Protein AF-A0A0C1NWU9-F1 (afdb_monomer_lite)

Foldseek 3Di:
DPPVVVVVVVCCAQPRWDFDFDDDDDPDDRDTATWYKWWWLQQQLVDADPPDSGRTDIDTDRDLCCDDDLRTGIDGLNCLVDVVCVVDVPVVLVVVVVVCCVVNVDDDPVSSVSNSVVSVVSNCVVPPDPPDDDDDDPDPPPVVVVVVVQVVCVVDPRDDPVNVLQVLLQVLLPPDRSVVVLVVLQCCLQPVALAHADDDSVLLVLLLCLLQVFQSPPDSVSNDSVSSVSCNVCVVLLSLLLSLLSNLCLQQVHHHQLCPDSLLSSLSSSLCSLVVPASCPDDDPQSLQQSLLSLLQSLLCSLQVLCPDCNSVLSVQSSVQCVVCVDPSSHDPSVSNQVSSVVVVTHGLLDPVSLVSLQADFVVSVSNLSSSQSLLASRRRSSPFAWDKAFLQHPVNCPPDHDPVLNVCRRGSLRIHIDGPVLCVPCPNNQNLVSCVPDDPVVCVSSQFDPPSVCSHSVNVVVRSVNSSVSSSVSSNVSSDDPPPDD

Secondary structure (DSSP, 8-state):
--HHHHHHHHHHHHT--EEEEP---STT---EEEEEEEEETTS-TTS--TTT---S-EEEESS--S-SSTT--EEEGGGGGSHHHHH-HHHHHHHHHHHHHHHHS---HHHHHHHHHHHHHHHIIIII-------------HHHHHHHHHHHHTTSS---HHHHHHHHHHHHH-SS-HHHHHHHHHHHHHHSSSS-----HHHHHHHHHHHTT------GGG--HHHHHHHHHTHHHHHHHHHHHHHHHHHTT--TTT-S-GGGGHHHHHHHHH-TT--S---SHHHHHHHHHHHHHHHHHHHTTTTSS-HHHHHHHHHHHHHHT--TT----HHHHHHHHHHTTS--TTSHHHHHHHHT-BTT-HHHHHHHHHTTSS---TTTS-EEEEESS-GGGGSSS--HHHHTTTTBGGGEEEEEHHHHHHHTT--HHHHHHTS-HHHHHHTT--S-GGGGSGGGHHHHHHHHHHHHHHHHHHHHSPTT---

Sequence (487 aa):
MDGQQRLTALLVGLQGTYLGRKTKSGKGARTTAPKKLYLDLLHDGRVPDADDEIYYHFEFYEYTPTVLKKNSYWFEVRRILDEEFESDLADQIDYYKQVIREVRGKLTSQEANIVEHNLTRLYEGIRSDVAISYYTETDPDHERILEIFVRANSGGTILSKSDLLLSTLTLHWGTENAREVINQFVDILNNQLTRKNRLNKDFIMKSCLVLLDLPITYRVSSFTKDTCTRIRSSWIDVQHAIKRTVDAANAFGIDENTLTSFNALIPIAYYLHQQPRLTLRGESAAEVLNAQRVRVWLISVLLNNVMGGTSDSMLTKLRGVLQIYRRPNGDFPIAELNKAIAEAGRIAASSDNAVEKVLNIKYGDKDACFLALSLLYDDRNWGTINYSIDHLFPQESFRKNVPDQVKEFRDDFANLALVISDENSGKKNQPLNEWLTTRSPEYLKRHFIPTDQSLWHIERFEKFVIERRKLLRARLQCVFLPDGEST

Structure (mmCIF, N/CA/C/O backbone):
data_AF-A0A0C1NWU9-F1
#
_entry.id   AF-A0A0C1NWU9-F1
#
loop_
_atom_site.group_PDB
_atom_site.id
_atom_site.type_symbol
_atom_site.label_atom_id
_atom_site.label_alt_id
_atom_site.label_comp_id
_atom_site.label_asym_id
_atom_site.label_entity_id
_atom_site.label_seq_id
_atom_site.pdbx_PDB_ins_code
_atom_site.Cartn_x
_atom_site.Cartn_y
_atom_site.Cartn_z
_atom_site.occupancy
_atom_site.B_iso_or_equiv
_atom_site.auth_seq_id
_atom_site.auth_comp_id
_atom_site.auth_asym_id
_atom_site.auth_atom_id
_atom_site.pdbx_PDB_model_num
ATOM 1 N N . MET A 1 1 ? 19.869 16.654 -21.176 1.00 42.97 1 MET A N 1
ATOM 2 C CA . MET A 1 1 ? 20.067 15.514 -22.095 1.00 42.97 1 MET A CA 1
ATOM 3 C C . MET A 1 1 ? 20.507 14.304 -21.302 1.00 42.97 1 MET A C 1
ATOM 5 O O . MET A 1 1 ? 21.493 14.413 -20.572 1.00 42.97 1 MET A O 1
ATOM 9 N N . ASP A 1 2 ? 19.761 13.211 -21.432 1.00 60.81 2 ASP A N 1
ATOM 10 C CA . ASP A 1 2 ? 20.103 11.895 -20.879 1.00 60.81 2 ASP A CA 1
ATOM 11 C C . ASP A 1 2 ? 21.389 11.346 -21.538 1.00 60.81 2 ASP A C 1
ATOM 13 O O . ASP A 1 2 ? 21.734 11.757 -22.651 1.00 60.81 2 ASP A O 1
ATOM 17 N N . GLY A 1 3 ? 22.124 10.452 -20.872 1.00 66.44 3 GLY A N 1
ATOM 18 C CA . GLY A 1 3 ? 23.409 9.914 -21.340 1.00 66.44 3 GLY A CA 1
ATOM 19 C C . GLY A 1 3 ? 23.323 9.307 -22.744 1.00 66.44 3 GLY A C 1
ATOM 20 O O . GLY A 1 3 ? 24.173 9.582 -23.592 1.00 66.44 3 GLY A O 1
ATOM 21 N N . GLN A 1 4 ? 22.229 8.600 -23.041 1.00 68.50 4 GLN A N 1
ATOM 22 C CA . GLN A 1 4 ? 21.956 8.062 -24.377 1.00 68.50 4 GLN A CA 1
ATOM 23 C C . GLN A 1 4 ? 21.822 9.168 -25.436 1.00 68.50 4 GLN A C 1
ATOM 25 O O . GLN A 1 4 ? 22.355 9.040 -26.538 1.00 68.50 4 GLN A O 1
ATOM 30 N N . GLN A 1 5 ? 21.152 10.278 -25.111 1.00 71.56 5 GLN A N 1
ATOM 31 C CA . GLN A 1 5 ? 20.996 11.412 -26.029 1.00 71.56 5 GLN A CA 1
ATOM 32 C C . GLN A 1 5 ? 22.338 12.101 -26.302 1.00 71.56 5 GLN A C 1
ATOM 34 O O . GLN A 1 5 ? 22.592 12.501 -27.434 1.00 71.56 5 GLN A O 1
ATOM 39 N N . ARG A 1 6 ? 23.216 12.198 -25.293 1.00 79.44 6 ARG A N 1
ATOM 40 C CA . ARG A 1 6 ? 24.564 12.774 -25.442 1.00 79.44 6 ARG A CA 1
ATOM 41 C C . ARG A 1 6 ? 25.452 11.917 -26.342 1.00 79.44 6 ARG A C 1
ATOM 43 O O . ARG A 1 6 ? 26.042 12.448 -27.276 1.00 79.44 6 ARG A O 1
ATOM 50 N N . LEU A 1 7 ? 25.493 10.601 -26.114 1.00 83.94 7 LEU A N 1
ATOM 51 C CA . LEU A 1 7 ? 26.253 9.673 -26.963 1.00 83.94 7 LEU A CA 1
ATOM 52 C C . LEU A 1 7 ? 25.713 9.645 -28.395 1.00 83.94 7 LEU A C 1
ATOM 54 O O . LEU A 1 7 ? 26.486 9.640 -29.348 1.00 83.94 7 LEU A O 1
ATOM 58 N N . THR A 1 8 ? 24.389 9.703 -28.556 1.00 83.56 8 THR A N 1
ATOM 59 C CA . THR A 1 8 ? 23.762 9.793 -29.882 1.00 83.56 8 THR A CA 1
ATOM 60 C C . THR A 1 8 ? 24.147 11.094 -30.588 1.00 83.56 8 THR A C 1
ATOM 62 O O . THR A 1 8 ? 24.479 11.068 -31.768 1.00 83.56 8 THR A O 1
ATOM 65 N N . ALA A 1 9 ? 24.149 12.230 -29.884 1.00 85.56 9 ALA A N 1
ATOM 66 C CA . ALA A 1 9 ? 24.577 13.508 -30.452 1.00 85.56 9 ALA A CA 1
ATOM 67 C C . ALA A 1 9 ? 26.057 13.485 -30.872 1.00 85.56 9 ALA A C 1
ATOM 69 O O . ALA A 1 9 ? 26.386 13.966 -31.955 1.00 85.56 9 ALA A O 1
ATOM 70 N N . LEU A 1 10 ? 26.926 12.873 -30.060 1.00 87.69 10 LEU A N 1
ATOM 71 C CA . LEU A 1 10 ? 28.344 12.691 -30.373 1.00 87.69 10 LEU A CA 1
ATOM 72 C C . LEU A 1 10 ? 28.538 11.808 -31.616 1.00 87.69 10 LEU A C 1
ATOM 74 O O . LEU A 1 10 ? 29.266 12.187 -32.530 1.00 87.69 10 LEU A O 1
ATOM 78 N N . LEU A 1 11 ? 27.817 10.685 -31.704 1.00 88.81 11 LEU A N 1
ATOM 79 C CA . LEU A 1 11 ? 27.820 9.808 -32.878 1.00 88.81 11 LEU A CA 1
ATOM 80 C C . LEU A 1 11 ? 27.358 10.549 -34.142 1.00 88.81 11 LEU A C 1
ATOM 82 O O . LEU A 1 11 ? 27.980 10.432 -35.198 1.00 88.81 11 LEU A O 1
ATOM 86 N N . VAL A 1 12 ? 26.291 11.349 -34.040 1.00 89.31 12 VAL A N 1
ATOM 87 C CA . VAL A 1 12 ? 25.794 12.167 -35.157 1.00 89.31 12 VAL A CA 1
ATOM 88 C C . VAL A 1 12 ? 26.823 13.218 -35.577 1.00 89.31 12 VAL A C 1
ATOM 90 O O . VAL A 1 12 ? 27.006 13.415 -36.775 1.00 89.31 12 VAL A O 1
ATOM 93 N N . GLY A 1 13 ? 27.502 13.868 -34.630 1.00 89.75 13 GLY A N 1
ATOM 94 C CA . GLY A 1 13 ? 28.537 14.861 -34.919 1.00 89.75 13 GLY A CA 1
ATOM 95 C C . GLY A 1 13 ? 29.792 14.271 -35.570 1.00 89.75 13 GLY A C 1
ATOM 96 O O . GLY A 1 13 ? 30.340 14.876 -36.487 1.00 89.75 13 GLY A O 1
ATOM 97 N N . LEU A 1 14 ? 30.225 13.087 -35.126 1.00 90.19 14 LEU A N 1
ATOM 98 C CA . LEU A 1 14 ? 31.463 12.446 -35.579 1.00 90.19 14 LEU A CA 1
ATOM 99 C C . LEU A 1 14 ? 31.300 11.603 -36.847 1.00 90.19 14 LEU A C 1
ATOM 101 O O . LEU A 1 14 ? 32.208 11.555 -37.668 1.00 90.19 14 LEU A O 1
ATOM 105 N N . GLN A 1 15 ? 30.177 10.906 -37.013 1.00 88.75 15 GLN A N 1
ATOM 106 C CA . GLN A 1 15 ? 29.996 9.939 -38.106 1.00 88.75 15 GLN A CA 1
ATOM 107 C C . GLN A 1 15 ? 28.713 10.156 -38.914 1.00 88.75 15 GLN A C 1
ATOM 109 O O . GLN A 1 15 ? 28.594 9.643 -40.030 1.00 88.75 15 GLN A O 1
ATOM 114 N N . GLY A 1 16 ? 27.751 10.901 -38.371 1.00 86.88 16 GLY A N 1
ATOM 115 C CA . GLY A 1 16 ? 26.421 11.057 -38.948 1.00 86.88 16 GLY A CA 1
ATOM 116 C C . GLY A 1 16 ? 26.193 12.358 -39.716 1.00 86.88 16 GLY A C 1
ATOM 117 O O . GLY A 1 16 ? 27.101 13.114 -40.056 1.00 86.88 16 GLY A O 1
ATOM 118 N N . THR A 1 17 ? 24.914 12.603 -40.006 1.00 86.38 17 THR A N 1
ATOM 119 C CA . THR A 1 17 ? 24.415 13.884 -40.515 1.00 86.38 17 THR A CA 1
ATOM 120 C C . THR A 1 17 ? 23.146 14.270 -39.763 1.00 86.38 17 THR A C 1
ATOM 122 O O . THR A 1 17 ? 22.346 13.412 -39.387 1.00 86.38 17 THR A O 1
ATOM 125 N N . TYR A 1 18 ? 22.954 15.565 -39.537 1.00 83.88 18 TYR A N 1
ATOM 126 C CA . TYR A 1 18 ? 21.768 16.118 -38.897 1.00 83.88 18 TYR A CA 1
ATOM 127 C C . TYR A 1 18 ? 20.809 16.687 -39.949 1.00 83.88 18 TYR A C 1
ATOM 129 O O . TYR A 1 18 ? 21.181 17.557 -40.736 1.00 83.88 18 TYR A O 1
ATOM 137 N N . LEU A 1 19 ? 19.559 16.216 -39.968 1.00 81.75 19 LEU A N 1
ATOM 138 C CA . LEU A 1 19 ? 18.526 16.728 -40.874 1.00 81.75 19 LEU A CA 1
ATOM 139 C C . LEU A 1 19 ? 17.873 17.981 -40.279 1.00 81.75 19 LEU A C 1
ATOM 141 O O . LEU A 1 19 ? 16.903 17.907 -39.525 1.00 81.75 19 LEU A O 1
ATOM 145 N N . GLY A 1 20 ? 18.397 19.150 -40.644 1.00 68.00 20 GLY A N 1
ATOM 146 C CA . GLY A 1 20 ? 17.810 20.435 -40.265 1.00 68.00 20 GLY A CA 1
ATOM 147 C C . GLY A 1 20 ? 16.601 20.803 -41.133 1.00 68.00 20 GLY A C 1
ATOM 148 O O . GLY A 1 20 ? 16.595 20.579 -42.346 1.00 68.00 20 GLY A O 1
ATOM 149 N N . ARG A 1 21 ? 15.571 21.424 -40.539 1.00 62.22 21 ARG A N 1
ATOM 150 C CA . ARG A 1 21 ? 14.511 22.098 -41.314 1.00 62.22 21 ARG A CA 1
ATOM 151 C C . ARG A 1 21 ? 15.061 23.400 -41.902 1.00 62.22 21 ARG A C 1
ATOM 153 O O . ARG A 1 21 ? 15.595 24.219 -41.159 1.00 62.22 21 ARG A O 1
ATOM 160 N N . LYS A 1 22 ? 14.877 23.627 -43.208 1.00 58.03 22 LYS A N 1
ATOM 161 C CA . LYS A 1 22 ? 15.187 24.924 -43.832 1.00 58.03 22 LYS A CA 1
ATOM 162 C C . LYS A 1 22 ? 14.271 26.021 -43.285 1.00 58.03 22 LYS A C 1
ATOM 164 O O . LYS A 1 22 ? 13.045 25.892 -43.307 1.00 58.03 22 LYS A O 1
ATOM 169 N N . THR A 1 23 ? 14.856 27.120 -42.826 1.00 49.69 23 THR A N 1
ATOM 170 C CA . THR A 1 23 ? 14.144 28.353 -42.488 1.00 49.69 23 THR A CA 1
ATOM 171 C C . THR A 1 23 ? 13.810 29.113 -43.778 1.00 49.69 23 THR A C 1
ATOM 173 O O . THR A 1 23 ? 14.669 29.717 -44.399 1.00 49.69 23 THR A O 1
ATOM 176 N N . LYS A 1 24 ? 12.530 29.048 -44.177 1.00 49.31 24 LYS A N 1
ATOM 177 C CA . LYS A 1 24 ? 11.837 29.853 -45.209 1.00 49.31 24 LYS A CA 1
ATOM 178 C C . LYS A 1 24 ? 12.530 30.022 -46.580 1.00 49.31 24 LYS A C 1
ATOM 180 O O . LYS A 1 24 ? 13.255 30.983 -46.803 1.00 49.31 24 LYS A O 1
ATOM 185 N N . SER A 1 25 ? 12.060 29.262 -47.571 1.00 43.72 25 SER A N 1
ATOM 186 C CA . SER A 1 25 ? 11.851 29.790 -48.931 1.00 43.72 25 SER A CA 1
ATOM 187 C C . SER A 1 25 ? 10.728 29.036 -49.663 1.00 43.72 25 SER A C 1
ATOM 189 O O . SER A 1 25 ? 10.849 27.860 -49.975 1.00 43.72 25 SER A O 1
ATOM 191 N N . GLY A 1 26 ? 9.622 29.739 -49.938 1.00 43.75 26 GLY A N 1
ATOM 192 C CA . GLY A 1 26 ? 8.635 29.376 -50.967 1.00 43.75 26 GLY A CA 1
ATOM 193 C C . GLY A 1 26 ? 7.666 28.224 -50.662 1.00 43.75 26 GLY A C 1
ATOM 194 O O . GLY A 1 26 ? 7.990 27.239 -50.013 1.00 43.75 26 GLY A O 1
ATOM 195 N N . LYS A 1 27 ? 6.424 28.365 -51.141 1.00 43.62 27 LYS A N 1
ATOM 196 C CA . LYS A 1 27 ? 5.319 27.411 -50.956 1.00 43.62 27 LYS A CA 1
ATOM 197 C C . LYS A 1 27 ? 5.714 25.988 -51.400 1.00 43.62 27 LYS A C 1
ATOM 199 O O . LYS A 1 27 ? 5.974 25.766 -52.574 1.00 43.62 27 LYS A O 1
ATOM 204 N N . GLY A 1 28 ? 5.644 25.021 -50.480 1.00 47.53 28 GLY A N 1
ATOM 205 C CA . GLY A 1 28 ? 5.304 23.632 -50.821 1.00 47.53 28 GLY A CA 1
ATOM 206 C C . GLY A 1 28 ? 6.396 22.558 -50.799 1.00 47.53 28 GLY A C 1
ATOM 207 O O . GLY A 1 28 ? 6.033 21.393 -50.919 1.00 47.53 28 GLY A O 1
ATOM 208 N N . ALA A 1 29 ? 7.679 22.860 -50.577 1.00 43.91 29 ALA A N 1
ATOM 209 C CA . ALA A 1 29 ? 8.716 21.820 -50.518 1.00 43.91 29 ALA A CA 1
ATOM 210 C C . ALA A 1 29 ? 9.353 21.720 -49.120 1.00 43.91 29 ALA A C 1
ATOM 212 O O . ALA A 1 29 ? 10.159 22.555 -48.717 1.00 43.91 29 ALA A O 1
ATOM 213 N N . ARG A 1 30 ? 9.006 20.669 -48.361 1.00 49.69 30 ARG A N 1
ATOM 214 C CA . ARG A 1 30 ? 9.746 20.267 -47.150 1.00 49.69 30 ARG A CA 1
ATOM 215 C C . ARG A 1 30 ? 11.054 19.589 -47.572 1.00 49.69 30 ARG A C 1
ATOM 217 O O . ARG A 1 30 ? 11.155 18.371 -47.521 1.00 49.69 30 ARG A O 1
ATOM 224 N N . THR A 1 31 ? 12.048 20.350 -48.016 1.00 58.16 31 THR A N 1
ATOM 225 C CA . THR A 1 31 ? 13.375 19.785 -48.301 1.00 58.16 31 THR A CA 1
ATOM 226 C C . THR A 1 31 ? 14.195 19.766 -47.015 1.00 58.16 31 THR A C 1
ATOM 228 O O . THR A 1 31 ? 14.678 20.809 -46.570 1.00 58.16 31 THR A O 1
ATOM 231 N N . THR A 1 32 ? 14.320 18.599 -46.388 1.00 65.81 32 THR A N 1
ATOM 232 C CA . THR A 1 32 ? 15.343 18.341 -45.367 1.00 65.81 32 THR A CA 1
ATOM 233 C C . THR A 1 32 ? 16.686 18.160 -46.060 1.00 65.81 32 THR A C 1
ATOM 235 O O . THR A 1 32 ? 16.772 17.381 -47.007 1.00 65.81 32 THR A O 1
ATOM 238 N N . ALA A 1 33 ? 17.717 18.863 -45.599 1.00 73.19 33 ALA A N 1
ATOM 239 C CA . ALA A 1 33 ? 19.076 18.705 -46.105 1.00 73.19 33 ALA A CA 1
ATOM 240 C C . ALA A 1 33 ? 19.966 18.093 -45.011 1.00 73.19 33 ALA A C 1
ATOM 242 O O . ALA A 1 33 ? 19.869 18.520 -43.854 1.00 73.19 33 ALA A O 1
ATOM 243 N N . PRO A 1 34 ? 20.797 17.088 -45.340 1.00 82.31 34 PRO A N 1
ATOM 244 C CA . PRO A 1 34 ? 21.765 16.542 -44.400 1.00 82.31 34 PRO A CA 1
ATOM 245 C C . PRO A 1 34 ? 22.838 17.589 -44.110 1.00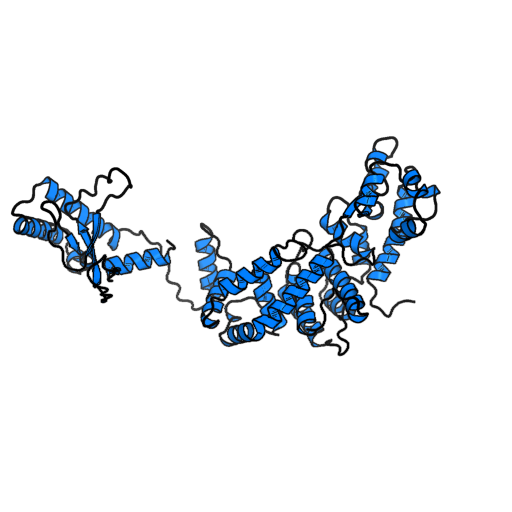 82.31 34 PRO A C 1
ATOM 247 O O . PRO A 1 34 ? 23.424 18.156 -45.030 1.00 82.31 34 PRO A O 1
ATOM 250 N N . LYS A 1 35 ? 23.092 17.845 -42.827 1.00 89.06 35 LYS A N 1
ATOM 251 C CA . LYS A 1 35 ? 24.156 18.735 -42.364 1.00 89.06 35 LYS A CA 1
ATOM 252 C C . LYS A 1 35 ? 25.236 17.952 -41.639 1.00 89.06 35 LYS A C 1
ATOM 254 O O . LYS A 1 35 ? 24.919 17.027 -40.894 1.00 89.06 35 LYS A O 1
ATOM 259 N N . LYS A 1 36 ? 26.492 18.344 -41.812 1.00 92.25 36 LYS A N 1
ATOM 260 C CA . LYS A 1 36 ? 27.644 17.783 -41.094 1.00 92.25 36 LYS A CA 1
ATOM 261 C C . LYS A 1 36 ? 28.189 18.790 -40.093 1.00 92.25 36 LYS A C 1
ATOM 263 O O . LYS A 1 36 ? 27.993 19.988 -40.284 1.00 92.25 36 LYS A O 1
ATOM 268 N N . LEU A 1 37 ? 28.839 18.300 -39.042 1.00 94.44 37 LEU A N 1
ATOM 269 C CA . LEU A 1 37 ? 29.438 19.133 -38.006 1.00 94.44 37 LEU A CA 1
ATOM 270 C C . LEU A 1 37 ? 30.825 19.621 -38.439 1.00 94.44 37 LEU A C 1
ATOM 272 O O . LEU A 1 37 ? 31.664 18.824 -38.868 1.00 94.44 37 LEU A O 1
ATOM 276 N N . TYR A 1 38 ? 31.061 20.919 -38.288 1.00 94.56 38 TYR A N 1
ATOM 277 C CA . TYR A 1 38 ? 32.345 21.557 -38.546 1.00 94.56 38 TYR A CA 1
ATOM 278 C C . TYR A 1 38 ? 32.829 22.329 -37.317 1.00 94.56 38 TYR A C 1
ATOM 280 O O . TYR A 1 38 ? 32.015 22.831 -36.545 1.00 94.56 38 TYR A O 1
ATOM 288 N N . LEU A 1 39 ? 34.149 22.432 -37.173 1.00 95.12 39 LEU A N 1
ATOM 289 C CA . LEU A 1 39 ? 34.853 23.253 -36.187 1.00 95.12 39 LEU A CA 1
ATOM 290 C C . LEU A 1 39 ? 35.559 24.409 -36.902 1.00 95.12 39 LEU A C 1
ATOM 292 O O . LEU A 1 39 ? 36.246 24.174 -37.897 1.00 95.12 39 LEU A O 1
ATOM 296 N N . ASP A 1 40 ? 35.428 25.637 -36.402 1.00 94.44 40 ASP A N 1
ATOM 297 C CA . ASP A 1 40 ? 36.217 26.766 -36.902 1.00 94.44 40 ASP A CA 1
ATOM 298 C C . ASP A 1 40 ? 37.642 26.730 -36.322 1.00 94.44 40 ASP A C 1
ATOM 300 O O . ASP A 1 40 ? 37.864 26.993 -35.140 1.00 94.44 40 ASP A O 1
ATOM 304 N N . LEU A 1 41 ? 38.631 26.418 -37.162 1.00 94.38 41 LEU A N 1
ATOM 305 C CA . LEU A 1 41 ? 40.038 26.334 -36.762 1.00 94.38 41 LEU A CA 1
ATOM 306 C C . LEU A 1 41 ? 40.681 27.699 -36.490 1.00 94.38 41 LEU A C 1
ATOM 308 O O . LEU A 1 41 ? 41.791 27.739 -35.971 1.00 94.38 41 LEU A O 1
ATOM 312 N N . LEU A 1 42 ? 40.029 28.809 -36.850 1.00 92.75 42 LEU A N 1
ATOM 313 C CA . LEU A 1 42 ? 40.549 30.162 -36.619 1.00 92.75 42 LEU A CA 1
ATOM 314 C C . LEU A 1 42 ? 39.908 30.862 -35.414 1.00 92.75 42 LEU A C 1
ATOM 316 O O . LEU A 1 42 ? 40.359 31.944 -35.035 1.00 92.75 42 LEU A O 1
ATOM 320 N N . HIS A 1 43 ? 38.888 30.257 -34.804 1.00 91.75 43 HIS A N 1
ATOM 321 C CA . HIS A 1 43 ? 38.303 30.738 -33.556 1.00 91.75 43 HIS A CA 1
ATOM 322 C C . HIS A 1 43 ? 39.230 30.402 -32.377 1.00 91.75 43 HIS A C 1
ATOM 324 O O . HIS A 1 43 ? 39.660 29.260 -32.242 1.00 91.75 43 HIS A O 1
ATOM 330 N N . ASP A 1 44 ? 39.570 31.378 -31.531 1.00 90.25 44 ASP A N 1
ATOM 331 C CA . ASP A 1 44 ? 40.546 31.176 -30.453 1.00 90.25 44 ASP A CA 1
ATOM 332 C C . ASP A 1 44 ? 39.948 30.409 -29.268 1.00 90.25 44 ASP A C 1
ATOM 334 O O . ASP A 1 44 ? 39.447 31.010 -28.322 1.00 90.25 44 ASP A O 1
ATOM 338 N N . GLY A 1 45 ? 40.066 29.078 -29.290 1.00 85.31 45 GLY A N 1
ATOM 339 C CA . GLY A 1 45 ? 39.469 28.226 -28.264 1.00 85.31 45 GLY A CA 1
ATOM 340 C C . GLY A 1 45 ? 40.154 28.199 -26.903 1.00 85.31 45 GLY A C 1
ATOM 341 O O . GLY A 1 45 ? 39.831 27.363 -26.064 1.00 85.31 45 GLY A O 1
ATOM 342 N N . ARG A 1 46 ? 41.097 29.114 -26.660 1.00 86.62 46 ARG A N 1
ATOM 343 C CA . ARG A 1 46 ? 41.763 29.284 -25.359 1.00 86.62 46 ARG A CA 1
ATOM 344 C C . ARG A 1 46 ? 41.044 30.296 -24.469 1.00 86.62 46 ARG A C 1
ATOM 346 O O . ARG A 1 46 ? 41.338 30.362 -23.276 1.00 86.62 46 ARG A O 1
ATOM 353 N N . VAL A 1 47 ? 40.136 31.091 -25.036 1.00 83.00 47 VAL A N 1
ATOM 354 C CA . VAL A 1 47 ? 39.382 32.132 -24.332 1.00 83.00 47 VAL A CA 1
ATOM 355 C C . VAL A 1 47 ? 37.890 31.857 -24.526 1.00 83.00 47 VAL A C 1
ATOM 357 O O . VAL A 1 47 ? 37.473 31.683 -25.666 1.00 83.00 47 VAL A O 1
ATOM 360 N N . PRO A 1 48 ? 37.083 31.794 -23.453 1.00 80.94 48 PRO A N 1
ATOM 361 C CA . PRO A 1 48 ? 35.649 31.584 -23.594 1.00 80.94 48 PRO A CA 1
ATOM 362 C C . PRO A 1 48 ? 34.967 32.826 -24.177 1.00 80.94 48 PRO A C 1
ATOM 364 O O . PRO A 1 48 ? 35.376 33.960 -23.901 1.00 80.94 48 PRO A O 1
ATOM 367 N N . ASP A 1 49 ? 33.889 32.615 -24.929 1.00 77.75 49 ASP A N 1
ATOM 368 C CA . ASP A 1 49 ? 32.996 33.695 -25.342 1.00 77.75 49 ASP A CA 1
ATOM 369 C C . ASP A 1 49 ? 32.365 34.377 -24.112 1.00 77.75 49 ASP A C 1
ATOM 371 O O . ASP A 1 49 ? 32.084 33.738 -23.095 1.00 77.75 49 ASP A O 1
ATOM 375 N N . ALA A 1 50 ? 32.146 35.694 -24.216 1.00 62.66 50 ALA A N 1
ATOM 376 C CA . ALA A 1 50 ? 31.874 36.599 -23.093 1.00 62.66 50 ALA A CA 1
ATOM 377 C C . ALA A 1 50 ? 30.640 36.261 -22.228 1.00 62.66 50 ALA A C 1
ATOM 379 O O . ALA A 1 50 ? 30.555 36.776 -21.115 1.00 62.66 50 ALA A O 1
ATOM 380 N N . ASP A 1 51 ? 29.727 35.409 -22.710 1.00 60.78 51 ASP A N 1
ATOM 381 C CA . ASP A 1 51 ? 28.437 35.149 -22.061 1.00 60.78 51 ASP A CA 1
ATOM 382 C C . ASP A 1 51 ? 28.149 33.672 -21.697 1.00 60.78 51 ASP A C 1
ATOM 384 O O . ASP A 1 51 ? 27.260 33.458 -20.879 1.00 60.78 51 ASP A O 1
ATOM 388 N N . ASP A 1 52 ? 28.867 32.652 -22.208 1.00 55.28 52 ASP A N 1
ATOM 389 C CA . ASP A 1 52 ? 28.347 31.258 -22.154 1.00 55.28 52 ASP A CA 1
ATOM 390 C C . ASP A 1 52 ? 29.355 30.119 -21.836 1.00 55.28 52 ASP A C 1
ATOM 392 O O . ASP A 1 52 ? 29.028 28.950 -22.032 1.00 55.28 52 ASP A O 1
ATOM 396 N N . GLU A 1 53 ? 30.576 30.388 -21.348 1.00 66.88 53 GLU A N 1
ATOM 397 C CA . GLU A 1 53 ? 31.618 29.343 -21.131 1.00 66.88 53 GLU A CA 1
ATOM 398 C C . GLU A 1 53 ? 31.918 28.487 -22.393 1.00 66.88 53 GLU A C 1
ATOM 400 O O . GLU A 1 53 ? 32.486 27.394 -22.313 1.00 66.88 53 GLU A O 1
ATOM 405 N N . ILE A 1 54 ? 31.547 28.966 -23.587 1.00 76.81 54 ILE A N 1
ATOM 406 C CA . ILE A 1 54 ? 31.790 28.281 -24.861 1.00 76.81 54 ILE A CA 1
ATOM 407 C C . ILE A 1 54 ? 33.188 28.656 -25.345 1.00 76.81 54 ILE A C 1
ATOM 409 O O . ILE A 1 54 ? 33.461 29.818 -25.628 1.00 76.81 54 ILE A O 1
ATOM 413 N N . TYR A 1 55 ? 34.065 27.658 -25.448 1.00 86.69 55 TYR A N 1
ATOM 414 C CA . TYR A 1 55 ? 35.441 27.830 -25.923 1.00 86.69 55 TYR A CA 1
ATOM 415 C C . TYR A 1 55 ? 35.578 27.584 -27.427 1.00 86.69 55 TYR A C 1
ATOM 417 O O . TYR A 1 55 ? 36.392 28.204 -28.085 1.00 86.69 55 TYR A O 1
ATOM 425 N N . TYR A 1 56 ? 34.810 26.663 -28.007 1.00 91.31 56 TYR A N 1
ATOM 426 C CA . TYR A 1 56 ? 35.017 26.232 -29.392 1.00 91.31 56 TYR A CA 1
ATOM 427 C C . TYR A 1 56 ? 33.783 26.494 -30.244 1.00 91.31 56 TYR A C 1
ATOM 429 O O . TYR A 1 56 ? 32.656 26.198 -29.841 1.00 91.31 56 TYR A O 1
ATOM 437 N N . HIS A 1 57 ? 34.005 26.985 -31.462 1.00 91.56 57 HIS A N 1
ATOM 438 C CA . HIS A 1 57 ? 32.927 27.317 -32.381 1.00 91.56 57 HIS A CA 1
ATOM 439 C C . HIS A 1 57 ? 32.609 26.145 -33.318 1.00 91.56 57 HIS A C 1
ATOM 441 O O . HIS A 1 57 ? 33.303 25.904 -34.309 1.00 91.56 57 HIS A O 1
ATOM 447 N N . PHE A 1 58 ? 31.543 25.412 -32.987 1.00 92.50 58 PHE A N 1
ATOM 448 C CA . PHE A 1 58 ? 31.015 24.310 -33.788 1.00 92.50 58 PHE A CA 1
ATOM 449 C C . PHE A 1 58 ? 29.714 24.699 -34.488 1.00 92.50 58 PHE A C 1
ATOM 451 O O . PHE A 1 58 ? 28.816 25.268 -33.867 1.00 92.50 58 PHE A O 1
ATOM 458 N N . GLU A 1 59 ? 29.558 24.316 -35.755 1.00 91.31 59 GLU A N 1
ATOM 459 C CA . GLU A 1 59 ? 28.320 24.569 -36.495 1.00 91.31 59 GLU A CA 1
ATOM 460 C C . GLU A 1 59 ? 28.019 23.481 -37.539 1.00 91.31 59 GLU A C 1
ATOM 462 O O . GLU A 1 59 ? 28.906 22.790 -38.044 1.00 91.31 59 GLU A O 1
ATOM 467 N N . PHE A 1 60 ? 26.730 23.303 -37.842 1.00 90.12 60 PHE A N 1
ATOM 468 C CA . PHE A 1 60 ? 26.242 22.330 -38.815 1.00 90.12 60 PHE A CA 1
ATOM 469 C C . PHE A 1 60 ? 25.996 22.960 -40.188 1.00 90.12 60 PHE A C 1
ATOM 471 O O . PHE A 1 60 ? 25.126 23.823 -40.333 1.00 90.12 60 PHE A O 1
ATOM 478 N N . TYR A 1 61 ? 26.640 22.421 -41.224 1.00 87.88 61 TYR A N 1
ATOM 479 C CA . TYR A 1 61 ? 26.540 22.933 -42.593 1.00 87.88 61 TYR A CA 1
ATOM 480 C C . TYR A 1 61 ? 26.052 21.889 -43.602 1.00 87.88 61 TYR A C 1
ATOM 482 O O . TYR A 1 61 ? 26.384 20.710 -43.501 1.00 87.88 61 TYR A O 1
ATOM 490 N N . GLU A 1 62 ? 25.246 22.333 -44.579 1.00 83.06 62 GLU A N 1
ATOM 491 C CA . GLU A 1 62 ? 24.703 21.497 -45.674 1.00 83.06 62 GLU A CA 1
ATOM 492 C C . GLU A 1 62 ? 25.758 21.169 -46.748 1.00 83.06 62 GLU A C 1
ATOM 494 O O . GLU A 1 62 ? 25.645 20.166 -47.447 1.00 83.06 62 GLU A O 1
ATOM 499 N N . TYR A 1 63 ? 26.775 22.017 -46.891 1.00 79.94 63 TYR A N 1
ATOM 500 C CA . TYR A 1 63 ? 27.864 21.905 -47.863 1.00 79.94 63 TYR A CA 1
ATOM 501 C C . TYR A 1 63 ? 29.195 22.205 -47.172 1.00 79.94 63 TYR A C 1
ATOM 503 O O . TYR A 1 63 ? 29.193 22.864 -46.136 1.00 79.94 63 TYR A O 1
ATOM 511 N N . THR A 1 64 ? 30.316 21.761 -47.753 1.00 77.50 64 THR A N 1
ATOM 512 C CA . THR A 1 64 ? 31.665 22.023 -47.226 1.00 77.50 64 THR A CA 1
ATOM 513 C C . THR A 1 64 ? 31.948 23.527 -47.223 1.00 77.50 64 THR A C 1
ATOM 515 O O . THR A 1 64 ? 32.175 24.108 -48.288 1.00 77.50 64 THR A O 1
ATOM 518 N N . PRO A 1 65 ? 31.929 24.191 -46.060 1.00 74.56 65 PRO A N 1
ATOM 519 C CA . PRO A 1 65 ? 31.972 25.636 -45.976 1.00 74.56 65 PRO A CA 1
ATOM 520 C C . PRO A 1 65 ? 33.421 26.065 -45.754 1.00 74.56 65 PRO A C 1
ATOM 522 O O . PRO A 1 65 ? 33.741 26.623 -44.718 1.00 74.56 65 PRO A O 1
ATOM 525 N N . THR A 1 66 ? 34.324 25.769 -46.694 1.00 71.50 66 THR A N 1
ATOM 526 C CA . THR A 1 66 ? 35.776 25.935 -46.476 1.00 71.50 66 THR A CA 1
ATOM 527 C C . THR A 1 66 ? 36.131 27.330 -45.940 1.00 71.50 66 THR A C 1
ATOM 529 O O . THR A 1 66 ? 36.927 27.450 -45.012 1.00 71.50 66 THR A O 1
ATOM 532 N N . VAL A 1 67 ? 35.479 28.381 -46.459 1.00 71.06 67 VAL A N 1
ATOM 533 C CA . VAL A 1 67 ? 35.557 29.756 -45.940 1.00 71.06 67 VAL A CA 1
ATOM 534 C C . VAL A 1 67 ? 34.190 30.431 -46.056 1.00 71.06 67 VAL A C 1
ATOM 536 O O . VAL A 1 67 ? 33.639 30.528 -47.151 1.00 71.06 67 VAL A O 1
ATOM 539 N N . LEU A 1 68 ? 33.657 30.943 -44.942 1.00 62.69 68 LEU A N 1
ATOM 540 C CA . LEU A 1 68 ? 32.414 31.733 -44.928 1.00 62.69 68 LEU A CA 1
ATOM 541 C C . LEU A 1 68 ? 32.652 33.216 -44.617 1.00 62.69 68 LEU A C 1
ATOM 543 O O . LEU A 1 68 ? 31.936 34.079 -45.120 1.00 62.69 68 LEU A O 1
ATOM 547 N N . LYS A 1 69 ? 33.677 33.529 -43.815 1.00 65.81 69 LYS A N 1
ATOM 548 C CA . LYS A 1 69 ? 34.151 34.886 -43.506 1.00 65.81 69 LYS A CA 1
ATOM 549 C C . LYS A 1 69 ? 35.672 34.938 -43.647 1.00 65.81 69 LYS A C 1
ATOM 551 O O . LYS A 1 69 ? 36.343 33.916 -43.559 1.00 65.81 69 LYS A O 1
ATOM 556 N N . LYS A 1 70 ? 36.247 36.142 -43.777 1.00 67.38 70 LYS A N 1
ATOM 557 C CA . LYS A 1 70 ? 37.713 36.331 -43.861 1.00 67.38 70 LYS A CA 1
ATOM 558 C C . LYS A 1 70 ? 38.494 35.723 -42.684 1.00 67.38 70 LYS A C 1
ATOM 560 O O . LYS A 1 70 ? 39.689 35.491 -42.846 1.00 67.38 70 LYS A O 1
ATOM 565 N N . ASN A 1 71 ? 37.845 35.473 -41.545 1.00 80.31 71 ASN A N 1
ATOM 566 C CA . ASN A 1 71 ? 38.465 35.026 -40.295 1.00 80.31 71 ASN A CA 1
ATOM 567 C C . ASN A 1 71 ? 37.970 33.644 -39.827 1.00 80.31 71 ASN A C 1
ATOM 569 O O . ASN A 1 71 ? 38.089 33.353 -38.649 1.00 80.31 71 ASN A O 1
ATOM 573 N N . SER A 1 72 ? 37.395 32.825 -40.713 1.00 88.25 72 SER A N 1
ATOM 574 C CA . SER A 1 72 ? 36.899 31.483 -40.367 1.00 88.25 72 SER A CA 1
ATOM 575 C C . SER A 1 72 ? 37.476 30.435 -41.311 1.00 88.25 72 SER A C 1
ATOM 577 O O . SER A 1 72 ? 37.527 30.690 -42.520 1.00 88.25 72 SER A O 1
ATOM 579 N N . TYR A 1 73 ? 37.831 29.264 -40.793 1.00 92.50 73 TYR A N 1
ATOM 580 C CA . TYR A 1 73 ? 38.161 28.096 -41.605 1.00 92.50 73 TYR A CA 1
ATOM 581 C C . TYR A 1 73 ? 37.539 26.845 -40.997 1.00 92.50 73 TYR A C 1
ATOM 583 O O . TYR A 1 73 ? 37.903 26.431 -39.899 1.00 92.50 73 TYR A O 1
ATOM 591 N N . TRP A 1 74 ? 36.608 26.233 -41.724 1.00 93.62 74 TRP A N 1
ATOM 592 C CA . TRP A 1 74 ? 35.767 25.171 -41.184 1.00 93.62 74 TRP A CA 1
ATOM 593 C C . TRP A 1 74 ? 36.309 23.784 -41.511 1.00 93.62 74 TRP A C 1
ATOM 595 O O . TRP A 1 74 ? 36.303 23.341 -42.661 1.00 93.62 74 TRP A O 1
ATOM 605 N N . PHE A 1 75 ? 36.727 23.078 -40.468 1.00 94.00 75 PHE A N 1
ATOM 606 C CA . PHE A 1 75 ? 37.192 21.700 -40.515 1.00 94.00 75 PHE A CA 1
ATOM 607 C C . PHE A 1 75 ? 36.042 20.728 -40.251 1.00 94.00 75 PHE A C 1
ATOM 609 O O . PHE A 1 75 ? 35.334 20.861 -39.257 1.00 94.00 75 PHE A O 1
ATOM 616 N N . GLU A 1 76 ? 35.839 19.752 -41.140 1.00 93.94 76 GLU A N 1
ATOM 617 C CA . GLU A 1 76 ? 34.831 18.701 -40.949 1.00 93.94 76 GLU A CA 1
ATOM 618 C C . GLU A 1 76 ? 35.263 17.787 -39.800 1.00 93.94 76 GLU A C 1
ATOM 620 O O . GLU A 1 76 ? 36.232 17.044 -39.936 1.00 93.94 76 GLU A O 1
ATOM 625 N N . VAL A 1 77 ? 34.519 17.803 -38.691 1.00 94.75 77 VAL A N 1
ATOM 626 C CA . VAL A 1 77 ? 34.912 17.135 -37.437 1.00 94.75 77 VAL A CA 1
ATOM 627 C C . VAL A 1 77 ? 35.159 15.639 -37.627 1.00 94.75 77 VAL A C 1
ATOM 629 O O . VAL A 1 77 ? 36.095 15.101 -37.048 1.00 94.75 77 VAL A O 1
ATOM 632 N N . ARG A 1 78 ? 34.382 14.975 -38.493 1.00 92.81 78 ARG A N 1
ATOM 633 C CA . ARG A 1 78 ? 34.548 13.553 -38.836 1.00 92.81 78 ARG A CA 1
ATOM 634 C C . ARG A 1 78 ? 35.976 13.184 -39.239 1.00 92.81 78 ARG A C 1
ATOM 636 O O . ARG A 1 78 ? 36.406 12.080 -38.926 1.00 92.81 78 ARG A O 1
ATOM 643 N N . ARG A 1 79 ? 36.694 14.083 -39.921 1.00 92.06 79 ARG A N 1
ATOM 644 C CA . ARG A 1 79 ? 38.039 13.807 -40.452 1.00 92.06 79 ARG A CA 1
ATOM 645 C C . ARG A 1 79 ? 39.059 13.502 -39.363 1.00 92.06 79 ARG A C 1
ATOM 647 O O . ARG A 1 79 ? 40.051 12.844 -39.631 1.00 92.06 79 ARG A O 1
ATOM 654 N N . ILE A 1 80 ? 38.793 13.909 -38.119 1.00 92.88 80 ILE A N 1
ATOM 655 C CA . ILE A 1 80 ? 39.644 13.550 -36.979 1.00 92.88 80 ILE A CA 1
ATOM 656 C C . ILE A 1 80 ? 39.704 12.030 -36.738 1.00 92.88 80 ILE A C 1
ATOM 658 O O . ILE A 1 80 ? 40.605 11.552 -36.057 1.00 92.88 80 ILE A O 1
ATOM 662 N N . LEU A 1 81 ? 38.740 11.272 -37.276 1.00 90.88 81 LEU A N 1
ATOM 663 C CA . LEU A 1 81 ? 38.685 9.812 -37.201 1.00 90.88 81 LEU A CA 1
ATOM 664 C C . LEU A 1 81 ? 39.429 9.111 -38.344 1.00 90.88 81 LEU A C 1
ATOM 666 O O . LEU A 1 81 ? 39.503 7.883 -38.329 1.00 90.88 81 LEU A O 1
ATOM 670 N N . ASP A 1 82 ? 39.962 9.849 -39.317 1.00 90.81 82 ASP A N 1
ATOM 671 C CA . ASP A 1 82 ? 40.687 9.261 -40.440 1.00 90.81 82 ASP A CA 1
ATOM 672 C C . ASP A 1 82 ? 42.044 8.689 -39.964 1.00 90.81 82 ASP A C 1
ATOM 674 O O . ASP A 1 82 ? 42.600 9.120 -38.942 1.00 90.81 82 ASP A O 1
ATOM 678 N N . GLU A 1 83 ? 42.566 7.688 -40.684 1.00 86.25 83 GLU A N 1
ATOM 679 C CA . GLU A 1 83 ? 43.831 6.999 -40.353 1.00 86.25 83 GLU A CA 1
ATOM 680 C C . GLU A 1 83 ? 45.031 7.961 -40.382 1.00 86.25 83 GLU A C 1
ATOM 682 O O . GLU A 1 83 ? 45.961 7.827 -39.594 1.00 86.25 83 GLU A O 1
ATOM 687 N N . GLU A 1 84 ? 44.982 8.993 -41.226 1.00 87.12 84 GLU A N 1
ATOM 688 C CA . GLU A 1 84 ? 46.058 9.979 -41.372 1.00 87.12 84 GLU A CA 1
ATOM 689 C C . GLU A 1 84 ? 46.342 10.744 -40.068 1.00 87.12 84 GLU A C 1
ATOM 691 O O . GLU A 1 84 ? 47.497 10.984 -39.715 1.00 87.12 84 GLU A O 1
ATOM 696 N N . PHE A 1 85 ? 45.288 11.080 -39.314 1.00 86.62 85 PHE A N 1
ATOM 697 C CA . PHE A 1 85 ? 45.413 11.712 -37.999 1.00 86.62 85 PHE A CA 1
ATOM 698 C C . PHE A 1 85 ? 45.917 10.742 -36.928 1.00 86.62 85 PHE A C 1
ATOM 700 O O . PHE A 1 85 ? 46.404 11.187 -35.896 1.00 86.62 85 PHE A O 1
ATOM 707 N N . GLU A 1 86 ? 45.751 9.432 -37.129 1.00 81.25 86 GLU A N 1
ATOM 708 C CA . GLU A 1 86 ? 46.256 8.407 -36.208 1.00 81.25 86 GLU A CA 1
ATOM 709 C C . GLU A 1 86 ? 47.760 8.195 -36.397 1.00 81.25 86 GLU A C 1
ATOM 711 O O . GLU A 1 86 ? 48.483 8.020 -35.418 1.00 81.25 86 GLU A O 1
ATOM 716 N N . SER A 1 87 ? 48.231 8.249 -37.646 1.00 81.25 87 SER A N 1
ATOM 717 C CA . SER A 1 87 ? 49.642 8.061 -37.975 1.00 81.25 87 SER A CA 1
ATOM 718 C C . SER A 1 87 ? 50.520 9.262 -37.629 1.00 81.25 87 SER A C 1
ATOM 720 O O . SER A 1 87 ? 51.608 9.058 -37.094 1.00 81.25 87 SER A O 1
ATOM 722 N N . ASP A 1 88 ? 50.081 10.491 -37.933 1.00 88.12 88 ASP A N 1
ATOM 723 C CA . ASP A 1 88 ? 50.887 11.695 -37.698 1.00 88.12 88 ASP A CA 1
ATOM 724 C C . ASP A 1 88 ? 50.021 12.962 -37.555 1.00 88.12 88 ASP A C 1
ATOM 726 O O . ASP A 1 88 ? 49.594 13.587 -38.529 1.00 88.12 88 ASP A O 1
ATOM 730 N N . LEU A 1 89 ? 49.752 13.360 -36.308 1.00 90.69 89 LEU A N 1
ATOM 731 C CA . LEU A 1 89 ? 49.002 14.581 -36.003 1.00 90.69 89 LEU A CA 1
ATOM 732 C C . LEU A 1 89 ? 49.772 15.854 -36.402 1.00 90.69 89 LEU A C 1
ATOM 734 O O . LEU A 1 89 ? 49.146 16.838 -36.799 1.00 90.69 89 LEU A O 1
ATOM 738 N N . ALA A 1 90 ? 51.103 15.859 -36.283 1.00 92.56 90 ALA A N 1
ATOM 739 C CA . ALA A 1 90 ? 51.913 17.048 -36.538 1.00 92.56 90 ALA A CA 1
ATOM 740 C C . ALA A 1 90 ? 51.907 17.398 -38.032 1.00 92.56 90 ALA A C 1
ATOM 742 O O . ALA A 1 90 ? 51.630 18.547 -38.389 1.00 92.56 90 ALA A O 1
ATOM 743 N N . ASP A 1 91 ? 52.082 16.393 -38.892 1.00 93.38 91 ASP A N 1
ATOM 744 C CA . ASP A 1 91 ? 52.001 16.549 -40.346 1.00 93.38 91 ASP A CA 1
ATOM 745 C C . ASP A 1 91 ? 50.613 17.033 -40.786 1.00 93.38 91 ASP A C 1
ATOM 747 O O . ASP A 1 91 ? 50.496 17.914 -41.642 1.00 93.38 91 ASP A O 1
ATOM 751 N N . GLN A 1 92 ? 49.543 16.523 -40.167 1.00 94.38 92 GLN A N 1
ATOM 752 C CA . GLN A 1 92 ? 48.180 16.978 -40.457 1.00 94.38 92 GLN A CA 1
ATOM 753 C C . GLN A 1 92 ? 47.956 18.435 -40.040 1.00 94.38 92 GLN A C 1
ATOM 755 O O . GLN A 1 92 ? 47.372 19.219 -40.792 1.00 94.38 92 GLN A O 1
ATOM 760 N N . ILE A 1 93 ? 48.443 18.840 -38.867 1.00 94.62 93 ILE A N 1
ATOM 761 C CA . ILE A 1 93 ? 48.372 20.237 -38.423 1.00 94.62 93 ILE A CA 1
ATOM 762 C C . ILE A 1 93 ? 49.098 21.152 -39.415 1.00 94.62 93 ILE A C 1
ATOM 764 O O . ILE A 1 93 ? 48.556 22.194 -39.804 1.00 94.62 93 ILE A O 1
ATOM 768 N N . ASP A 1 94 ? 50.295 20.768 -39.855 1.00 94.31 94 ASP A N 1
ATOM 769 C CA . ASP A 1 94 ? 51.075 21.553 -40.809 1.00 94.31 94 ASP A CA 1
ATOM 770 C C . ASP A 1 94 ? 50.431 21.592 -42.200 1.00 94.31 94 ASP A C 1
ATOM 772 O O . ASP A 1 94 ? 50.367 22.666 -42.812 1.00 94.31 94 ASP A O 1
ATOM 776 N N . TYR A 1 95 ? 49.831 20.485 -42.645 1.00 94.44 95 TYR A N 1
ATOM 777 C CA . TYR A 1 95 ? 49.004 20.434 -43.849 1.00 94.44 95 TYR A CA 1
ATOM 778 C C . TYR A 1 95 ? 47.847 21.437 -43.779 1.00 94.44 95 TYR A C 1
ATOM 780 O O . TYR A 1 95 ? 47.706 22.285 -44.664 1.00 94.44 95 TYR A O 1
ATOM 788 N N . TYR A 1 96 ? 47.043 21.426 -42.710 1.00 93.56 96 TYR A N 1
ATOM 789 C CA . TYR A 1 96 ? 45.918 22.358 -42.588 1.00 93.56 96 TYR A CA 1
ATOM 790 C C . TYR A 1 96 ? 46.385 23.816 -42.464 1.00 93.56 96 TYR A C 1
ATOM 792 O O . TYR A 1 96 ? 45.766 24.698 -43.063 1.00 93.56 96 TYR A O 1
ATOM 800 N N . LYS A 1 97 ? 47.510 24.102 -41.792 1.00 94.75 97 LYS A N 1
ATOM 801 C CA . LYS A 1 97 ? 48.124 25.446 -41.802 1.00 94.75 97 LYS A CA 1
ATOM 802 C C . LYS A 1 97 ? 48.505 25.881 -43.223 1.00 94.75 97 LYS A C 1
ATOM 804 O O . LYS A 1 97 ? 48.281 27.042 -43.578 1.00 94.75 97 LYS A O 1
ATOM 809 N N . GLN A 1 98 ? 49.064 24.985 -44.040 1.00 93.31 98 GLN A N 1
ATOM 810 C CA . GLN A 1 98 ? 49.399 25.271 -45.436 1.00 93.31 98 GLN A CA 1
ATOM 811 C C . GLN A 1 98 ? 48.143 25.517 -46.281 1.00 93.31 98 GLN A C 1
ATOM 813 O O . GLN A 1 98 ? 48.060 26.551 -46.944 1.00 93.31 98 GLN A O 1
ATOM 818 N N . VAL A 1 99 ? 47.134 24.649 -46.192 1.00 91.56 99 VAL A N 1
ATOM 819 C CA . VAL A 1 99 ? 45.865 24.814 -46.920 1.00 91.56 99 VAL A CA 1
ATOM 820 C C . VAL A 1 99 ? 45.200 26.144 -46.565 1.00 91.56 99 VAL A C 1
ATOM 822 O O . VAL A 1 99 ? 44.757 26.878 -47.447 1.00 91.56 99 VAL A O 1
ATOM 825 N N . ILE A 1 100 ? 45.179 26.523 -45.283 1.00 90.88 100 ILE A N 1
ATOM 826 C CA . ILE A 1 100 ? 44.614 27.809 -44.855 1.00 90.88 100 ILE A CA 1
ATOM 827 C C . ILE A 1 100 ? 45.401 28.984 -45.454 1.00 90.88 100 ILE A C 1
ATOM 829 O O . ILE A 1 100 ? 44.787 29.958 -45.900 1.00 90.88 100 ILE A O 1
ATOM 833 N N . ARG A 1 101 ? 46.741 28.909 -45.497 1.00 90.12 101 ARG A N 1
ATOM 834 C CA . ARG A 1 101 ? 47.586 29.936 -46.139 1.00 90.12 101 ARG A CA 1
ATOM 835 C C . ARG A 1 101 ? 47.277 30.074 -47.623 1.00 90.12 101 ARG A C 1
ATOM 837 O O . ARG A 1 101 ? 47.158 31.202 -48.090 1.00 90.12 101 ARG A O 1
ATOM 844 N N . GLU A 1 102 ? 47.128 28.964 -48.339 1.00 88.69 102 GLU A N 1
ATOM 845 C CA . GLU A 1 102 ? 46.824 28.951 -49.774 1.00 88.69 102 GLU A CA 1
ATOM 846 C C . GLU A 1 102 ? 45.431 29.524 -50.058 1.00 88.69 102 GLU A C 1
ATOM 848 O O . GLU A 1 102 ? 45.271 30.382 -50.924 1.00 88.69 102 GLU A O 1
ATOM 853 N N . VAL A 1 103 ? 44.428 29.124 -49.272 1.00 86.44 103 VAL A N 1
ATOM 854 C CA . VAL A 1 103 ? 43.035 29.552 -49.459 1.00 86.44 103 VAL A CA 1
ATOM 855 C C . VAL A 1 103 ? 42.813 31.015 -49.048 1.00 86.44 103 VAL A C 1
ATOM 857 O O . VAL A 1 103 ? 42.035 31.722 -49.690 1.00 86.44 103 VAL A O 1
ATOM 860 N N . ARG A 1 104 ? 43.476 31.506 -47.989 1.00 85.94 104 ARG A N 1
ATOM 861 C CA . ARG A 1 104 ? 43.310 32.890 -47.487 1.00 85.94 104 ARG A CA 1
ATOM 862 C C . ARG A 1 104 ? 44.362 33.873 -48.006 1.00 85.94 104 ARG A C 1
ATOM 864 O O . ARG A 1 104 ? 44.215 35.078 -47.793 1.00 85.94 104 ARG A O 1
ATOM 871 N N . GLY A 1 105 ? 45.441 33.388 -48.616 1.00 83.69 105 GLY A N 1
ATOM 872 C CA . GLY A 1 105 ? 46.614 34.177 -49.009 1.00 83.69 105 GLY A CA 1
ATOM 873 C C . GLY A 1 105 ? 47.477 34.673 -47.839 1.00 83.69 105 GLY A C 1
ATOM 874 O O . GLY A 1 105 ? 48.488 35.335 -48.063 1.00 83.69 105 GLY A O 1
ATOM 875 N N . LYS A 1 106 ? 47.087 34.394 -46.586 1.00 86.25 106 LYS A N 1
ATOM 876 C CA . LYS A 1 106 ? 47.842 34.725 -45.370 1.00 86.25 106 LYS A CA 1
ATOM 877 C C . LYS A 1 106 ? 47.418 33.846 -44.192 1.00 86.25 106 LYS A C 1
ATOM 879 O O . LYS A 1 106 ? 46.255 33.466 -44.081 1.00 86.25 106 LYS A O 1
ATOM 884 N N . LEU A 1 107 ? 48.356 33.607 -43.281 1.00 90.81 107 LEU A N 1
ATOM 885 C CA . LEU A 1 107 ? 48.115 33.048 -41.952 1.00 90.81 107 LEU A CA 1
ATOM 886 C C . LEU A 1 107 ? 49.165 33.635 -41.015 1.00 90.81 107 LEU A C 1
ATOM 888 O O . LEU A 1 107 ? 50.360 33.401 -41.204 1.00 90.81 107 LEU A O 1
ATOM 892 N N . THR A 1 108 ? 48.734 34.436 -40.049 1.00 92.56 108 THR A N 1
ATOM 893 C CA . THR A 1 108 ? 49.645 34.996 -39.044 1.00 92.56 108 THR A CA 1
ATOM 894 C C . THR A 1 108 ? 50.155 33.898 -38.109 1.00 92.56 108 THR A C 1
ATOM 896 O O . THR A 1 108 ? 49.513 32.861 -37.951 1.00 92.56 108 THR A O 1
ATOM 899 N N . SER A 1 109 ? 51.293 34.121 -37.446 1.00 91.44 109 SER A N 1
ATOM 900 C CA . SER A 1 109 ? 51.824 33.163 -36.462 1.00 91.44 109 SER A CA 1
ATOM 901 C C . SER A 1 109 ? 50.840 32.904 -35.315 1.00 91.44 109 SER A C 1
ATOM 903 O O . SER A 1 109 ? 50.734 31.780 -34.838 1.00 91.44 109 SER A O 1
ATOM 905 N N . GLN A 1 110 ? 50.072 33.921 -34.907 1.00 91.31 110 GLN A N 1
ATOM 906 C CA . GLN A 1 110 ? 49.040 33.770 -33.881 1.00 91.31 110 GLN A CA 1
ATOM 907 C C . GLN A 1 110 ? 47.890 32.873 -34.358 1.00 91.31 110 GLN A C 1
ATOM 909 O O . GLN A 1 110 ? 47.497 31.970 -33.627 1.00 91.31 110 GLN A O 1
ATOM 914 N N . GLU A 1 111 ? 47.385 33.080 -35.577 1.00 93.00 111 GLU A N 1
ATOM 915 C CA . GLU A 1 111 ? 46.351 32.219 -36.167 1.00 93.00 111 GLU A CA 1
ATOM 916 C C . GLU A 1 111 ? 46.860 30.784 -36.374 1.00 93.00 111 GLU A C 1
ATOM 918 O O . GLU A 1 111 ? 46.124 29.838 -36.122 1.00 93.00 111 GLU A O 1
ATOM 923 N N . ALA A 1 112 ? 48.125 30.597 -36.768 1.00 93.56 112 ALA A N 1
ATOM 924 C CA . ALA A 1 112 ? 48.722 29.266 -36.899 1.00 93.56 112 ALA A CA 1
ATOM 925 C C . ALA A 1 112 ? 48.758 28.510 -35.559 1.00 93.56 112 ALA A C 1
ATOM 927 O O . ALA A 1 112 ? 48.453 27.319 -35.527 1.00 93.56 112 ALA A O 1
ATOM 928 N N . ASN A 1 113 ? 49.064 29.207 -34.460 1.00 94.81 113 ASN A N 1
ATOM 929 C CA . ASN A 1 113 ? 49.030 28.629 -33.115 1.00 94.81 113 ASN A CA 1
ATOM 930 C C . ASN A 1 113 ? 47.600 28.284 -32.663 1.00 94.81 113 ASN A C 1
ATOM 932 O O . ASN A 1 113 ? 47.416 27.331 -31.912 1.00 94.81 113 ASN A O 1
ATOM 936 N N . ILE A 1 114 ? 46.589 29.048 -33.098 1.00 95.00 114 ILE A N 1
ATOM 937 C CA . ILE A 1 114 ? 45.175 28.742 -32.820 1.00 95.00 114 ILE A CA 1
ATOM 938 C C . ILE A 1 114 ? 44.756 27.465 -33.554 1.00 95.00 114 ILE A C 1
ATOM 940 O O . ILE A 1 114 ? 44.184 26.570 -32.937 1.00 95.00 114 ILE A O 1
ATOM 944 N N . VAL A 1 115 ? 45.098 27.352 -34.841 1.00 95.19 115 VAL A N 1
ATOM 945 C CA . VAL A 1 115 ? 44.812 26.159 -35.656 1.00 95.19 115 VAL A CA 1
ATOM 946 C C . VAL A 1 115 ? 45.416 24.909 -35.017 1.00 95.19 115 VAL A C 1
ATOM 948 O O . VAL A 1 115 ? 44.726 23.905 -34.859 1.00 95.19 115 VAL A O 1
ATOM 951 N N . GLU A 1 116 ? 46.686 24.991 -34.616 1.00 96.00 116 GLU A N 1
ATOM 952 C CA . GLU A 1 116 ? 47.386 23.912 -33.916 1.00 96.00 116 GLU A CA 1
ATOM 953 C C . GLU A 1 116 ? 46.693 23.542 -32.605 1.00 96.00 116 GLU A C 1
ATOM 955 O O . GLU A 1 116 ? 46.378 22.376 -32.390 1.00 96.00 116 GLU A O 1
ATOM 960 N N . HIS A 1 117 ? 46.378 24.526 -31.760 1.00 95.56 117 HIS A N 1
ATOM 961 C CA . HIS A 1 117 ? 45.688 24.278 -30.498 1.00 95.56 117 HIS A CA 1
ATOM 962 C C . HIS A 1 117 ? 44.328 23.589 -30.695 1.00 95.56 117 HIS A C 1
ATOM 964 O O . HIS A 1 117 ? 44.046 22.587 -30.038 1.00 95.56 117 HIS A O 1
ATOM 970 N N . ASN A 1 118 ? 43.493 24.099 -31.603 1.00 95.94 118 ASN A N 1
ATOM 971 C CA . ASN A 1 118 ? 42.143 23.582 -31.822 1.00 95.94 118 ASN A CA 1
ATOM 972 C C . ASN A 1 118 ? 42.155 22.150 -32.374 1.00 95.94 118 ASN A C 1
ATOM 974 O O . ASN A 1 118 ? 41.366 21.320 -31.921 1.00 95.94 118 ASN A O 1
ATOM 978 N N . LEU A 1 119 ? 43.046 21.845 -33.326 1.00 95.38 119 LEU A N 1
ATOM 979 C CA . LEU A 1 119 ? 43.181 20.491 -33.872 1.00 95.38 119 LEU A CA 1
ATOM 980 C C . LEU A 1 119 ? 43.734 19.513 -32.835 1.00 95.38 119 LEU A C 1
ATOM 982 O O . LEU A 1 119 ? 43.165 18.435 -32.674 1.00 95.38 119 LEU A O 1
ATOM 986 N N . THR A 1 120 ? 44.777 19.898 -32.094 1.00 94.69 120 THR A N 1
ATOM 987 C CA . THR A 1 120 ? 45.336 19.062 -31.023 1.00 94.69 120 THR A CA 1
ATOM 988 C C . THR A 1 120 ? 44.291 18.771 -29.957 1.00 94.69 120 THR A C 1
ATOM 990 O O . THR A 1 120 ? 44.103 17.617 -29.582 1.00 94.69 120 THR A O 1
ATOM 993 N N . ARG A 1 121 ? 43.529 19.779 -29.518 1.00 94.12 121 ARG A N 1
ATOM 994 C CA . ARG A 1 121 ? 42.501 19.563 -28.499 1.00 94.12 121 ARG A CA 1
ATOM 995 C C . ARG A 1 121 ? 41.350 18.693 -28.999 1.00 94.12 121 ARG A C 1
ATOM 997 O O . ARG A 1 121 ? 40.872 17.838 -28.253 1.00 94.12 121 ARG A O 1
ATOM 1004 N N . LEU A 1 122 ? 40.902 18.890 -30.243 1.00 93.62 122 LEU A N 1
ATOM 1005 C CA . LEU A 1 122 ? 39.884 18.028 -30.847 1.00 93.62 122 LEU A CA 1
ATOM 1006 C C . LEU A 1 122 ? 40.378 16.577 -30.933 1.00 93.62 122 LEU A C 1
ATOM 1008 O O . LEU A 1 122 ? 39.623 15.662 -30.615 1.00 93.62 122 LEU A O 1
ATOM 1012 N N . TYR A 1 123 ? 41.639 16.373 -31.322 1.00 93.44 123 TYR A N 1
ATOM 1013 C CA . TYR A 1 123 ? 42.266 15.056 -31.370 1.00 93.44 123 TYR A CA 1
ATOM 1014 C C . TYR A 1 123 ? 42.294 14.396 -29.989 1.00 93.44 123 TYR A C 1
ATOM 1016 O O . TYR A 1 123 ? 41.783 13.289 -29.819 1.00 93.44 123 TYR A O 1
ATOM 1024 N N . GLU A 1 124 ? 42.834 15.093 -28.988 1.00 91.88 124 GLU A N 1
ATOM 1025 C CA . GLU A 1 124 ? 42.933 14.590 -27.619 1.00 91.88 124 GLU A CA 1
ATOM 1026 C C . GLU A 1 124 ? 41.562 14.231 -27.051 1.00 91.88 124 GLU A C 1
ATOM 1028 O O . GLU A 1 124 ? 41.387 13.128 -26.541 1.00 91.88 124 GLU A O 1
ATOM 1033 N N . GLY A 1 125 ? 40.567 15.109 -27.206 1.00 89.94 125 GLY A N 1
ATOM 1034 C CA . GLY A 1 125 ? 39.222 14.885 -26.676 1.00 89.94 125 GLY A CA 1
ATOM 1035 C C . GLY A 1 125 ? 38.497 13.675 -27.275 1.00 89.94 125 GLY A C 1
ATOM 1036 O O . GLY A 1 125 ? 37.580 13.149 -26.647 1.00 89.94 125 GLY A O 1
ATOM 1037 N N . ILE A 1 126 ? 38.886 13.234 -28.477 1.00 88.62 126 ILE A N 1
ATOM 1038 C CA . ILE A 1 126 ? 38.270 12.095 -29.172 1.00 88.62 126 ILE A CA 1
ATOM 1039 C C . ILE A 1 126 ? 39.089 10.808 -29.027 1.00 88.62 126 ILE A C 1
ATOM 1041 O O . ILE A 1 126 ? 38.496 9.736 -28.903 1.00 88.62 126 ILE A O 1
ATOM 1045 N N . ARG A 1 127 ? 40.424 10.888 -29.067 1.00 85.19 127 ARG A N 1
ATOM 1046 C CA . ARG A 1 127 ? 41.305 9.709 -29.127 1.00 85.19 127 ARG A CA 1
ATOM 1047 C C . ARG A 1 127 ? 42.145 9.462 -27.877 1.00 85.19 127 ARG A C 1
ATOM 1049 O O . ARG A 1 127 ? 42.467 8.307 -27.615 1.00 85.19 127 ARG A O 1
ATOM 1056 N N . SER A 1 128 ? 42.496 10.497 -27.118 1.00 83.81 128 SER A N 1
ATOM 1057 C CA . SER A 1 128 ? 43.421 10.370 -25.979 1.00 83.81 128 SER A CA 1
ATOM 1058 C C . SER A 1 128 ? 42.701 10.386 -24.633 1.00 83.81 128 SER A C 1
ATOM 1060 O O . SER A 1 128 ? 43.040 9.626 -23.726 1.00 83.81 128 SER A O 1
ATOM 1062 N N . ASP A 1 129 ? 41.700 11.249 -24.493 1.00 86.94 129 ASP A N 1
ATOM 1063 C CA . ASP A 1 129 ? 41.019 11.475 -23.231 1.00 86.94 129 ASP A CA 1
ATOM 1064 C C . ASP A 1 129 ? 40.062 10.323 -22.915 1.00 86.94 129 ASP A C 1
ATOM 1066 O O . ASP A 1 129 ? 39.118 10.031 -23.651 1.00 86.94 129 ASP A O 1
ATOM 1070 N N . VAL A 1 130 ? 40.240 9.706 -21.745 1.00 78.06 130 VAL A N 1
ATOM 1071 C CA . VAL A 1 130 ? 39.319 8.683 -21.224 1.00 78.06 130 VAL A CA 1
ATOM 1072 C C . VAL A 1 130 ? 38.110 9.366 -20.573 1.00 78.06 130 VAL A C 1
ATOM 1074 O O . VAL A 1 130 ? 37.882 9.282 -19.368 1.00 78.06 130 VAL A O 1
ATOM 1077 N N . ALA A 1 131 ? 37.336 10.094 -21.378 1.00 75.88 131 ALA A N 1
ATOM 1078 C CA . ALA A 1 131 ? 36.193 10.877 -20.905 1.00 75.88 131 ALA A CA 1
ATOM 1079 C C . ALA A 1 131 ? 34.959 10.015 -20.574 1.00 75.88 131 ALA A C 1
ATOM 1081 O O . ALA A 1 131 ? 34.075 10.447 -19.833 1.00 75.88 131 ALA A O 1
ATOM 1082 N N . ILE A 1 132 ? 34.881 8.795 -21.120 1.00 76.56 132 ILE A N 1
ATOM 1083 C CA . ILE A 1 132 ? 33.747 7.879 -20.948 1.00 76.56 132 ILE A CA 1
ATOM 1084 C C . ILE A 1 132 ? 34.237 6.594 -20.283 1.00 76.56 132 ILE A C 1
ATOM 1086 O O . ILE A 1 132 ? 34.986 5.818 -20.871 1.00 76.56 132 ILE A O 1
ATOM 1090 N N . SER A 1 133 ? 33.767 6.339 -19.062 1.00 75.88 133 SER A N 1
ATOM 1091 C CA . SER A 1 133 ? 33.910 5.029 -18.423 1.00 75.88 133 SER A CA 1
ATOM 1092 C C . SER A 1 133 ? 32.850 4.078 -18.974 1.00 75.88 133 SER A C 1
ATOM 1094 O O . SER A 1 133 ? 31.656 4.352 -18.858 1.00 75.88 133 SER A O 1
ATOM 1096 N N . TYR A 1 134 ? 33.274 2.962 -19.562 1.00 78.00 134 TYR A N 1
ATOM 1097 C CA . TYR A 1 134 ? 32.376 1.932 -20.075 1.00 78.00 134 TYR A CA 1
ATOM 1098 C C . TYR A 1 134 ? 32.805 0.546 -19.594 1.00 78.00 134 TYR A C 1
ATOM 1100 O O . TYR A 1 134 ? 33.968 0.300 -19.280 1.00 78.00 134 TYR A O 1
ATOM 1108 N N . TYR A 1 135 ? 31.839 -0.363 -19.536 1.00 77.50 135 TYR A N 1
ATOM 1109 C CA . TYR A 1 135 ? 32.054 -1.771 -19.239 1.00 77.50 135 TYR A CA 1
ATOM 1110 C C . TYR A 1 135 ? 31.218 -2.594 -20.214 1.00 77.50 135 TYR A C 1
ATOM 1112 O O . TYR A 1 135 ? 30.035 -2.308 -20.406 1.00 77.50 135 TYR A O 1
ATOM 1120 N N . THR A 1 136 ? 31.837 -3.591 -20.842 1.00 79.81 136 THR A N 1
ATOM 1121 C CA . THR A 1 136 ? 31.138 -4.497 -21.759 1.00 79.81 136 THR A CA 1
ATOM 1122 C C . THR A 1 136 ? 30.678 -5.715 -20.971 1.00 79.81 136 THR A C 1
ATOM 1124 O O . THR A 1 136 ? 31.505 -6.525 -20.557 1.00 79.81 136 THR A O 1
ATOM 1127 N N . GLU A 1 137 ? 29.369 -5.834 -20.756 1.00 79.62 137 GLU A N 1
ATOM 1128 C CA . GLU A 1 137 ? 28.769 -7.028 -20.161 1.00 79.62 137 GLU A CA 1
ATOM 1129 C C . GLU A 1 137 ? 28.468 -8.049 -21.265 1.00 79.62 137 GLU A C 1
ATOM 1131 O O . GLU A 1 137 ? 27.869 -7.713 -22.288 1.00 79.62 137 GLU A O 1
ATOM 1136 N N . THR A 1 138 ? 28.933 -9.282 -21.070 1.00 82.38 138 THR A N 1
ATOM 1137 C CA . THR A 1 138 ? 28.803 -10.381 -22.047 1.00 82.38 138 THR A CA 1
ATOM 1138 C C . THR A 1 138 ? 27.803 -11.439 -21.594 1.00 82.38 138 THR A C 1
ATOM 1140 O O . THR A 1 138 ? 27.365 -12.251 -22.410 1.00 82.38 138 THR A O 1
ATOM 1143 N N . ASP A 1 139 ? 27.411 -11.414 -20.317 1.00 78.31 139 ASP A N 1
ATOM 1144 C CA . ASP A 1 139 ? 26.356 -12.261 -19.779 1.00 78.31 139 ASP A CA 1
ATOM 1145 C C . ASP A 1 139 ? 24.973 -11.761 -20.253 1.00 78.31 139 ASP A C 1
ATOM 1147 O O . ASP A 1 139 ? 24.624 -10.600 -20.016 1.00 78.31 139 ASP A O 1
ATOM 1151 N N . PRO A 1 140 ? 24.157 -12.604 -20.918 1.00 71.50 140 PRO A N 1
ATOM 1152 C CA . PRO A 1 140 ? 22.805 -12.238 -21.330 1.00 71.50 140 PRO A CA 1
ATOM 1153 C C . PRO A 1 140 ? 21.798 -12.179 -20.166 1.00 71.50 140 PRO A C 1
ATOM 1155 O O . PRO A 1 140 ? 20.612 -11.931 -20.413 1.00 71.50 140 PRO A O 1
ATOM 1158 N N . ASP A 1 141 ? 22.202 -12.429 -18.915 1.00 78.19 141 ASP A N 1
ATOM 1159 C CA . ASP A 1 141 ? 21.320 -12.303 -17.756 1.00 78.19 141 ASP A CA 1
ATOM 1160 C C . ASP A 1 141 ? 20.838 -10.855 -17.567 1.00 78.19 141 ASP A C 1
ATOM 1162 O O . ASP A 1 141 ? 21.548 -9.952 -17.115 1.00 78.19 141 ASP A O 1
ATOM 1166 N N . HIS A 1 142 ? 19.560 -10.646 -17.882 1.00 69.25 142 HIS A N 1
ATOM 1167 C CA . HIS A 1 142 ? 18.901 -9.349 -17.793 1.00 69.25 142 HIS A CA 1
ATOM 1168 C C . HIS A 1 142 ? 18.813 -8.843 -16.348 1.00 69.25 142 HIS A C 1
ATOM 1170 O O . HIS A 1 142 ? 18.751 -7.633 -16.133 1.00 69.25 142 HIS A O 1
ATOM 1176 N N . GLU A 1 143 ? 18.797 -9.741 -15.356 1.00 71.81 143 GLU A N 1
ATOM 1177 C CA . GLU A 1 143 ? 18.763 -9.354 -13.946 1.00 71.81 143 GLU A CA 1
ATOM 1178 C C . GLU A 1 143 ? 20.114 -8.769 -13.523 1.00 71.81 143 GLU A C 1
ATOM 1180 O O . GLU A 1 143 ? 20.156 -7.691 -12.934 1.00 71.81 143 GLU A O 1
ATOM 1185 N N . ARG A 1 144 ? 21.217 -9.404 -13.933 1.00 74.31 144 ARG A N 1
ATOM 1186 C CA . ARG A 1 144 ? 22.575 -8.887 -13.735 1.00 74.31 144 ARG A CA 1
ATOM 1187 C C . ARG A 1 144 ? 22.775 -7.531 -14.413 1.00 74.31 144 ARG A C 1
ATOM 1189 O O . ARG A 1 144 ? 23.275 -6.600 -13.782 1.00 74.31 144 ARG A O 1
ATOM 1196 N N . ILE A 1 145 ? 22.346 -7.390 -15.671 1.00 73.44 145 ILE A N 1
ATOM 1197 C CA . ILE A 1 145 ? 22.410 -6.113 -16.403 1.00 73.44 145 ILE A CA 1
ATOM 1198 C C . ILE A 1 145 ? 21.635 -5.022 -15.648 1.00 73.44 145 ILE A C 1
ATOM 1200 O O . ILE A 1 145 ? 22.117 -3.897 -15.507 1.00 73.44 145 ILE A O 1
ATOM 1204 N N . LEU A 1 146 ? 20.454 -5.352 -15.121 1.00 70.12 146 LEU A N 1
ATOM 1205 C CA . LEU A 1 146 ? 19.640 -4.428 -14.338 1.00 70.12 146 LEU A CA 1
ATOM 1206 C C . LEU A 1 146 ? 20.294 -4.056 -13.001 1.00 70.12 146 LEU A C 1
ATOM 1208 O O . LEU A 1 146 ? 20.263 -2.888 -12.623 1.00 70.12 146 LEU A O 1
ATOM 1212 N N . GLU A 1 147 ? 20.906 -5.001 -12.292 1.00 72.50 147 GLU A N 1
ATOM 1213 C CA . GLU A 1 147 ? 21.639 -4.714 -11.055 1.00 72.50 147 GLU A CA 1
ATOM 1214 C C . GLU A 1 147 ? 22.830 -3.783 -11.303 1.00 72.50 147 GLU A C 1
ATOM 1216 O O . GLU A 1 147 ? 23.004 -2.803 -10.572 1.00 72.50 147 GLU A O 1
ATOM 1221 N N . ILE A 1 148 ? 23.607 -4.035 -12.363 1.00 75.19 148 ILE A N 1
ATOM 1222 C CA . ILE A 1 148 ? 24.694 -3.148 -12.799 1.00 75.19 148 ILE A CA 1
ATOM 1223 C C . ILE A 1 148 ? 24.133 -1.760 -13.111 1.00 75.19 148 ILE A C 1
ATOM 1225 O O . ILE A 1 148 ? 24.666 -0.761 -12.629 1.00 75.19 148 ILE A O 1
ATOM 1229 N N . PHE A 1 149 ? 23.027 -1.687 -13.855 1.00 71.19 149 PHE A N 1
ATOM 1230 C CA . PHE A 1 149 ? 22.372 -0.430 -14.201 1.00 71.19 149 PHE A CA 1
ATOM 1231 C C . PHE A 1 149 ? 21.916 0.352 -12.963 1.00 71.19 149 PHE A C 1
ATOM 1233 O O . PHE A 1 149 ? 22.204 1.544 -12.849 1.00 71.19 149 PHE A O 1
ATOM 1240 N N . VAL A 1 150 ? 21.237 -0.295 -12.012 1.00 68.12 150 VAL A N 1
ATOM 1241 C CA . VAL A 1 150 ? 20.768 0.343 -10.771 1.00 68.12 150 VAL A CA 1
ATOM 1242 C C . VAL A 1 150 ? 21.950 0.820 -9.926 1.00 68.12 150 VAL A C 1
ATOM 1244 O O . VAL A 1 150 ? 21.925 1.941 -9.421 1.00 68.12 150 VAL A O 1
ATOM 1247 N N . ARG A 1 151 ? 23.007 0.009 -9.804 1.00 73.56 151 ARG A N 1
ATOM 1248 C CA . ARG A 1 151 ? 24.206 0.345 -9.024 1.00 73.56 151 ARG A CA 1
ATOM 1249 C C . ARG A 1 151 ? 25.036 1.461 -9.662 1.00 73.56 151 ARG A C 1
ATOM 1251 O O . ARG A 1 151 ? 25.586 2.283 -8.942 1.00 73.56 151 ARG A O 1
ATOM 1258 N N . ALA A 1 152 ? 25.121 1.523 -10.988 1.00 70.38 152 ALA A N 1
ATOM 1259 C CA . ALA A 1 152 ? 25.797 2.616 -11.685 1.00 70.38 152 ALA A CA 1
ATOM 1260 C C . ALA A 1 152 ? 25.007 3.935 -11.582 1.00 70.38 152 ALA A C 1
ATOM 1262 O O . ALA A 1 152 ? 25.597 5.001 -11.427 1.00 70.38 152 ALA A O 1
ATOM 1263 N N . ASN A 1 153 ? 23.669 3.866 -11.604 1.00 63.56 153 ASN A N 1
ATOM 1264 C CA . ASN A 1 153 ? 22.791 5.036 -11.482 1.00 63.56 153 ASN A CA 1
ATOM 1265 C C . ASN A 1 153 ? 22.517 5.470 -10.033 1.00 63.56 153 ASN A C 1
ATOM 1267 O O . ASN A 1 153 ? 21.895 6.511 -9.824 1.00 63.56 153 ASN A O 1
ATOM 1271 N N . SER A 1 154 ? 22.984 4.733 -9.017 1.00 61.00 154 SER A N 1
ATOM 1272 C CA . SER A 1 154 ? 22.713 5.065 -7.610 1.00 61.00 154 SER A CA 1
ATOM 1273 C C . SER A 1 154 ? 23.393 6.354 -7.131 1.00 61.00 154 SER A C 1
ATOM 1275 O O . SER A 1 154 ? 23.041 6.859 -6.070 1.00 61.00 154 SER A O 1
ATOM 1277 N N . GLY A 1 155 ? 24.355 6.890 -7.894 1.00 58.38 155 GLY A N 1
ATOM 1278 C CA . GLY A 1 155 ? 24.933 8.223 -7.676 1.00 58.38 155 GLY A CA 1
ATOM 1279 C C . GLY A 1 155 ? 24.126 9.380 -8.290 1.00 58.38 155 GLY A C 1
ATOM 1280 O O . GLY A 1 155 ? 24.462 10.536 -8.051 1.00 58.38 155 GLY A O 1
ATOM 1281 N N . GLY A 1 156 ? 23.083 9.086 -9.080 1.00 62.94 156 GLY A N 1
ATOM 1282 C CA . GLY A 1 156 ? 22.217 10.053 -9.767 1.00 62.94 156 GLY A CA 1
ATOM 1283 C C . GLY A 1 156 ? 20.726 9.829 -9.471 1.00 62.94 156 GLY A C 1
ATOM 1284 O O . GLY A 1 156 ? 20.350 9.452 -8.362 1.00 62.94 156 GLY A O 1
ATOM 1285 N N . THR A 1 157 ? 19.840 10.075 -10.446 1.00 54.88 157 THR A N 1
ATOM 1286 C CA . THR A 1 157 ? 18.404 9.774 -10.291 1.00 54.88 157 THR A CA 1
ATOM 1287 C C . THR A 1 157 ? 18.188 8.260 -10.247 1.00 54.88 157 THR A C 1
ATOM 1289 O O . THR A 1 157 ? 18.403 7.565 -11.237 1.00 54.88 157 THR A O 1
ATOM 1292 N N . ILE A 1 158 ? 17.730 7.753 -9.102 1.00 56.62 158 ILE A N 1
ATOM 1293 C CA . ILE A 1 158 ? 17.503 6.323 -8.874 1.00 56.62 158 ILE A CA 1
ATOM 1294 C C . ILE A 1 158 ? 16.345 5.842 -9.759 1.00 56.62 158 ILE A C 1
ATOM 1296 O O . ILE A 1 158 ? 15.175 6.067 -9.453 1.00 56.62 158 ILE A O 1
ATOM 1300 N N . LEU A 1 159 ? 16.669 5.160 -10.856 1.00 62.09 159 LEU A N 1
ATOM 1301 C CA . LEU A 1 159 ? 15.694 4.406 -11.641 1.00 62.09 159 LEU A CA 1
ATOM 1302 C C . LEU A 1 159 ? 15.370 3.106 -10.904 1.00 62.09 159 LEU A C 1
ATOM 1304 O O . LEU A 1 159 ? 16.268 2.351 -10.529 1.00 62.09 159 LEU A O 1
ATOM 1308 N N . SER A 1 160 ? 14.083 2.844 -10.668 1.00 65.75 160 SER A N 1
ATOM 1309 C CA . SER A 1 160 ? 13.675 1.647 -9.930 1.00 65.75 160 SER A CA 1
ATOM 1310 C C . SER A 1 160 ? 13.666 0.418 -10.843 1.00 65.75 160 SER A C 1
ATOM 1312 O O . SER A 1 160 ? 13.481 0.531 -12.056 1.00 65.75 160 SER A O 1
ATOM 1314 N N . LYS A 1 161 ? 13.758 -0.784 -10.256 1.00 69.38 161 LYS A N 1
ATOM 1315 C CA . LYS A 1 161 ? 13.574 -2.068 -10.962 1.00 69.38 161 LYS A CA 1
ATOM 1316 C C . LYS A 1 161 ? 12.341 -2.051 -11.880 1.00 69.38 161 LYS A C 1
ATOM 1318 O O . LYS A 1 161 ? 12.379 -2.498 -13.022 1.00 69.38 161 LYS A O 1
ATOM 1323 N N . SER A 1 162 ? 11.254 -1.458 -11.398 1.00 70.56 162 SER A N 1
ATOM 1324 C CA . SER A 1 162 ? 10.009 -1.273 -12.141 1.00 70.56 162 SER A CA 1
ATOM 1325 C C . SER A 1 162 ? 10.095 -0.316 -13.322 1.00 70.56 162 SER A C 1
ATOM 1327 O O . SER A 1 162 ? 9.327 -0.496 -14.254 1.00 70.56 162 SER A O 1
ATOM 1329 N N . ASP A 1 163 ? 10.969 0.699 -13.328 1.00 73.12 163 ASP A N 1
ATOM 1330 C CA . ASP A 1 163 ? 11.152 1.530 -14.533 1.00 73.12 163 ASP A CA 1
ATOM 1331 C C . ASP A 1 163 ? 11.655 0.682 -15.700 1.00 73.12 163 ASP A C 1
ATOM 1333 O O . ASP A 1 163 ? 11.144 0.814 -16.809 1.00 73.12 163 ASP A O 1
ATOM 1337 N N . LEU A 1 164 ? 12.590 -0.239 -15.447 1.00 72.69 164 LEU A N 1
ATOM 1338 C CA . LEU A 1 164 ? 13.118 -1.117 -16.491 1.00 72.69 164 LEU A CA 1
ATOM 1339 C C . LEU A 1 164 ? 12.099 -2.183 -16.929 1.00 72.69 164 LEU A C 1
ATOM 1341 O O . LEU A 1 164 ? 11.984 -2.489 -18.119 1.00 72.69 164 LEU A O 1
ATOM 1345 N N . LEU A 1 165 ? 11.297 -2.699 -15.991 1.00 75.38 165 LEU A N 1
ATOM 1346 C CA . LEU A 1 165 ? 10.169 -3.580 -16.315 1.00 75.38 165 LEU A CA 1
ATOM 1347 C C . LEU A 1 165 ? 9.130 -2.869 -17.181 1.00 75.38 165 LEU A C 1
ATOM 1349 O O . LEU A 1 165 ? 8.674 -3.436 -18.169 1.00 75.38 165 LEU A O 1
ATOM 1353 N N . LEU A 1 166 ? 8.791 -1.619 -16.856 1.00 78.06 166 LEU A N 1
ATOM 1354 C CA . LEU A 1 166 ? 7.886 -0.807 -17.666 1.00 78.06 166 LEU A CA 1
ATOM 1355 C C . LEU A 1 166 ? 8.466 -0.511 -19.051 1.00 78.06 166 LEU A C 1
ATOM 1357 O O . LEU A 1 166 ? 7.712 -0.501 -20.021 1.00 78.06 166 LEU A O 1
ATOM 1361 N N . SER A 1 167 ? 9.782 -0.319 -19.179 1.00 76.44 167 SER A N 1
ATOM 1362 C CA . SER A 1 167 ? 10.436 -0.196 -20.489 1.00 76.44 167 SER A CA 1
ATOM 1363 C C . SER A 1 167 ? 10.254 -1.466 -21.322 1.00 76.44 167 SER A C 1
ATOM 1365 O O . SER A 1 167 ? 9.833 -1.386 -22.474 1.00 76.44 167 SER A O 1
ATOM 1367 N N . THR A 1 168 ? 10.473 -2.639 -20.720 1.00 74.12 168 THR A N 1
ATOM 1368 C CA . THR A 1 168 ? 10.258 -3.943 -21.379 1.00 74.12 168 THR A CA 1
ATOM 1369 C C . THR A 1 168 ? 8.791 -4.139 -21.763 1.00 74.12 168 THR A C 1
ATOM 1371 O O . THR A 1 168 ? 8.475 -4.535 -22.882 1.00 74.12 168 THR A O 1
ATOM 1374 N N . LEU A 1 169 ? 7.878 -3.781 -20.860 1.00 78.00 169 LEU A N 1
ATOM 1375 C CA . LEU A 1 169 ? 6.441 -3.817 -21.097 1.00 78.00 169 LEU A CA 1
ATOM 1376 C C . LEU A 1 169 ? 6.049 -2.923 -22.277 1.00 78.00 169 LEU A C 1
ATOM 1378 O O . LEU A 1 169 ? 5.294 -3.355 -23.140 1.00 78.00 169 LEU A O 1
ATOM 1382 N N . THR A 1 170 ? 6.603 -1.709 -22.347 1.00 81.12 170 THR A N 1
ATOM 1383 C CA . THR A 1 170 ? 6.326 -0.727 -23.408 1.00 81.12 170 THR A CA 1
ATOM 1384 C C . THR A 1 170 ? 6.729 -1.254 -24.786 1.00 81.12 170 THR A C 1
ATOM 1386 O O . THR A 1 170 ? 5.976 -1.064 -25.738 1.00 81.12 170 THR A O 1
ATOM 1389 N N . LEU A 1 171 ? 7.835 -2.004 -24.895 1.00 75.81 171 LEU A N 1
ATOM 1390 C CA . LEU A 1 171 ? 8.243 -2.656 -26.151 1.00 75.81 171 LEU A CA 1
ATOM 1391 C C . LEU A 1 171 ? 7.182 -3.629 -26.691 1.00 75.81 171 LEU A C 1
ATOM 1393 O O . LEU A 1 171 ? 7.078 -3.832 -27.900 1.00 75.81 171 LEU A O 1
ATOM 1397 N N . HIS A 1 172 ? 6.395 -4.239 -25.804 1.00 74.62 172 HIS A N 1
ATOM 1398 C CA . HIS A 1 172 ? 5.394 -5.249 -26.148 1.00 74.62 172 HIS A CA 1
ATOM 1399 C C . HIS A 1 172 ? 3.943 -4.751 -26.034 1.00 74.62 172 HIS A C 1
ATOM 1401 O O . HIS A 1 172 ? 3.022 -5.451 -26.455 1.00 74.62 172 HIS A O 1
ATOM 1407 N N . TRP A 1 173 ? 3.718 -3.544 -25.507 1.00 77.38 173 TRP A N 1
ATOM 1408 C CA . TRP A 1 173 ? 2.386 -2.969 -25.284 1.00 77.38 173 TRP A CA 1
ATOM 1409 C C . TRP A 1 173 ? 1.721 -2.476 -26.577 1.00 77.38 173 TRP A C 1
ATOM 1411 O O . TRP A 1 173 ? 0.497 -2.394 -26.660 1.00 77.38 173 TRP A O 1
ATOM 1421 N N . GLY A 1 174 ? 2.491 -2.222 -27.638 1.00 73.88 174 GLY A N 1
ATOM 1422 C CA . GLY A 1 174 ? 1.993 -1.841 -28.964 1.00 73.88 174 GLY A CA 1
ATOM 1423 C C . GLY A 1 174 ? 2.041 -0.334 -29.215 1.00 73.88 174 GLY A C 1
ATOM 1424 O O . GLY A 1 174 ? 3.113 0.249 -29.172 1.00 73.88 174 GLY A O 1
ATOM 1425 N N . THR A 1 175 ? 0.906 0.283 -29.559 1.00 74.69 175 THR A N 1
ATOM 1426 C CA . THR A 1 175 ? 0.852 1.684 -30.027 1.00 74.69 175 THR A CA 1
ATOM 1427 C C . THR A 1 175 ? 0.856 2.725 -28.909 1.00 74.69 175 THR A C 1
ATOM 1429 O O . THR A 1 175 ? 1.183 3.879 -29.165 1.00 74.69 175 THR A O 1
ATOM 1432 N N . GLU A 1 176 ? 0.473 2.343 -27.691 1.00 78.38 176 GLU A N 1
ATOM 1433 C CA . GLU A 1 176 ? 0.421 3.235 -26.529 1.00 78.38 176 GLU A CA 1
ATOM 1434 C C . GLU A 1 176 ? 1.650 3.049 -25.637 1.00 78.38 176 GLU A C 1
ATOM 1436 O O . GLU A 1 176 ? 2.185 1.945 -25.509 1.00 78.38 176 GLU A O 1
ATOM 1441 N N . ASN A 1 177 ? 2.065 4.123 -24.967 1.00 83.94 177 ASN A N 1
ATOM 1442 C CA . ASN A 1 177 ? 3.157 4.077 -24.007 1.00 83.94 177 ASN A CA 1
ATOM 1443 C C . ASN A 1 177 ? 2.667 3.489 -22.670 1.00 83.94 177 ASN A C 1
ATOM 1445 O O . ASN A 1 177 ? 2.030 4.181 -21.875 1.00 83.94 177 ASN A O 1
ATOM 1449 N N . ALA A 1 178 ? 2.986 2.216 -22.403 1.00 85.50 178 ALA A N 1
ATOM 1450 C CA . ALA A 1 178 ? 2.577 1.519 -21.177 1.00 85.50 178 ALA A CA 1
ATOM 1451 C C . ALA A 1 178 ? 2.974 2.277 -19.902 1.00 85.50 178 ALA A C 1
ATOM 1453 O O . ALA A 1 178 ? 2.225 2.298 -18.925 1.00 85.50 178 ALA A O 1
ATOM 1454 N N . ARG A 1 179 ? 4.146 2.928 -19.915 1.00 85.75 179 ARG A N 1
ATOM 1455 C CA . ARG A 1 179 ? 4.644 3.714 -18.783 1.00 85.75 179 ARG A CA 1
ATOM 1456 C C . ARG A 1 179 ? 3.721 4.884 -18.457 1.00 85.75 179 ARG A C 1
ATOM 1458 O O . ARG A 1 179 ? 3.431 5.112 -17.287 1.00 85.75 179 ARG A O 1
ATOM 1465 N N . GLU A 1 180 ? 3.256 5.607 -19.472 1.00 89.69 180 GLU A N 1
ATOM 1466 C CA . GLU A 1 180 ? 2.324 6.726 -19.291 1.00 89.69 180 GLU A CA 1
ATOM 1467 C C . GLU A 1 180 ? 0.976 6.234 -18.768 1.00 89.69 180 GLU A C 1
ATOM 1469 O O . GLU A 1 180 ? 0.486 6.764 -17.775 1.00 89.69 180 GLU A O 1
ATOM 1474 N N . VAL A 1 181 ? 0.430 5.171 -19.366 1.00 91.31 181 VAL A N 1
ATOM 1475 C CA . VAL A 1 181 ? -0.856 4.580 -18.962 1.00 91.31 181 VAL A CA 1
ATOM 1476 C C . VAL A 1 181 ? -0.832 4.131 -17.497 1.00 91.31 181 VAL A C 1
ATOM 1478 O O . VAL A 1 181 ? -1.758 4.411 -16.733 1.00 91.31 181 VAL A O 1
ATOM 1481 N N . ILE A 1 182 ? 0.241 3.457 -17.075 1.00 92.19 182 ILE A N 1
ATOM 1482 C CA . ILE A 1 182 ? 0.376 2.960 -15.702 1.00 92.19 182 ILE A CA 1
ATOM 1483 C C . ILE A 1 182 ? 0.602 4.106 -14.717 1.00 92.19 182 ILE A C 1
ATOM 1485 O O . ILE A 1 182 ? -0.020 4.109 -13.657 1.00 92.19 182 ILE A O 1
ATOM 1489 N N . ASN A 1 183 ? 1.434 5.095 -15.055 1.00 92.31 183 ASN A N 1
ATOM 1490 C CA . ASN A 1 183 ? 1.659 6.254 -14.188 1.00 92.31 183 ASN A CA 1
ATOM 1491 C C . ASN A 1 183 ? 0.383 7.085 -14.004 1.00 92.31 183 ASN A C 1
ATOM 1493 O O . ASN A 1 183 ? 0.040 7.416 -12.874 1.00 92.31 183 ASN A O 1
ATOM 1497 N N . GLN A 1 184 ? -0.374 7.330 -15.078 1.00 95.56 184 GLN A N 1
ATOM 1498 C CA . GLN A 1 184 ? -1.677 7.996 -14.990 1.00 95.56 184 GLN A CA 1
ATOM 1499 C C . GLN A 1 184 ? -2.638 7.225 -14.081 1.00 95.56 184 GLN A C 1
ATOM 1501 O O . GLN A 1 184 ? -3.351 7.820 -13.276 1.00 95.56 184 GLN A O 1
ATOM 1506 N N . PHE A 1 185 ? -2.646 5.891 -14.165 1.00 97.00 185 PHE A N 1
ATOM 1507 C CA . PHE A 1 185 ? -3.484 5.083 -13.288 1.00 97.00 185 PHE A CA 1
ATOM 1508 C C . PHE A 1 185 ? -3.046 5.164 -11.819 1.00 97.00 185 PHE A C 1
ATOM 1510 O O . PHE A 1 185 ? -3.898 5.299 -10.943 1.00 97.00 185 PHE A O 1
ATOM 1517 N N . VAL A 1 186 ? -1.739 5.154 -11.538 1.00 96.69 186 VAL A N 1
ATOM 1518 C CA . VAL A 1 186 ? -1.205 5.395 -10.186 1.00 96.69 186 VAL A CA 1
ATOM 1519 C C . VAL A 1 186 ? -1.651 6.764 -9.660 1.00 96.69 186 VAL A C 1
ATOM 1521 O O . VAL A 1 186 ? -2.128 6.850 -8.528 1.00 96.69 186 VAL A O 1
ATOM 1524 N N . ASP A 1 187 ? -1.578 7.811 -10.483 1.00 97.38 187 ASP A N 1
ATOM 1525 C CA . ASP A 1 187 ? -2.005 9.160 -10.103 1.00 97.38 187 ASP A CA 1
ATOM 1526 C C . ASP A 1 187 ? -3.502 9.234 -9.786 1.00 97.38 187 ASP A C 1
ATOM 1528 O O . ASP A 1 187 ? -3.889 9.882 -8.809 1.00 97.38 187 ASP A O 1
ATOM 1532 N N . ILE A 1 188 ? -4.346 8.541 -10.559 1.00 97.81 188 ILE A N 1
ATOM 1533 C CA . ILE A 1 188 ? -5.786 8.427 -10.289 1.00 97.81 188 ILE A CA 1
ATOM 1534 C C . ILE A 1 188 ? -6.020 7.788 -8.917 1.00 97.81 188 ILE A C 1
ATOM 1536 O O . ILE A 1 188 ? -6.774 8.331 -8.109 1.00 97.81 188 ILE A O 1
ATOM 1540 N N . LEU A 1 189 ? -5.374 6.654 -8.631 1.00 98.06 189 LEU A N 1
ATOM 1541 C CA . LEU A 1 189 ? -5.571 5.945 -7.364 1.00 98.06 189 LEU A CA 1
ATOM 1542 C C . LEU A 1 189 ? -5.080 6.756 -6.156 1.00 98.06 189 LEU A C 1
ATOM 1544 O O . LEU A 1 189 ? -5.689 6.696 -5.089 1.00 98.06 189 LEU A O 1
ATOM 1548 N N . ASN A 1 190 ? -4.003 7.523 -6.326 1.00 97.69 190 ASN A N 1
ATOM 1549 C CA . ASN A 1 190 ? -3.401 8.303 -5.248 1.00 97.69 190 ASN A CA 1
ATOM 1550 C C . ASN A 1 190 ? -4.116 9.623 -4.968 1.00 97.69 190 ASN A C 1
ATOM 1552 O O . ASN A 1 190 ? -4.181 10.028 -3.809 1.00 97.69 190 ASN A O 1
ATOM 1556 N N . ASN A 1 191 ? -4.656 10.283 -5.996 1.00 97.31 191 ASN A N 1
ATOM 1557 C CA . ASN A 1 191 ? -5.112 11.670 -5.878 1.00 97.31 191 ASN A CA 1
ATOM 1558 C C . ASN A 1 191 ? -6.599 11.891 -6.179 1.00 97.31 191 ASN A C 1
ATOM 1560 O O . ASN A 1 191 ? -7.114 12.955 -5.846 1.00 97.31 191 ASN A O 1
ATOM 1564 N N . GLN A 1 192 ? -7.291 10.941 -6.817 1.00 95.94 192 GLN A N 1
ATOM 1565 C CA . GLN A 1 192 ? -8.658 11.146 -7.327 1.00 95.94 192 GLN A CA 1
ATOM 1566 C C . GLN A 1 192 ? -9.712 10.242 -6.667 1.00 95.94 192 GLN A C 1
ATOM 1568 O O . GLN A 1 192 ? -10.838 10.144 -7.156 1.00 95.94 192 GLN A O 1
ATOM 1573 N N . LEU A 1 193 ? -9.364 9.554 -5.578 1.00 94.38 193 LEU A N 1
ATOM 1574 C CA . LEU A 1 193 ? -10.287 8.710 -4.813 1.00 94.38 193 LEU A CA 1
ATOM 1575 C C . LEU A 1 193 ? -10.697 9.370 -3.487 1.00 94.38 193 LEU A C 1
ATOM 1577 O O . LEU A 1 193 ? -10.246 10.462 -3.156 1.00 94.38 193 LEU A O 1
ATOM 1581 N N . THR A 1 194 ? -11.562 8.687 -2.726 1.00 89.31 194 THR A N 1
ATOM 1582 C CA . THR A 1 194 ? -12.133 9.177 -1.455 1.00 89.31 194 THR A CA 1
ATOM 1583 C C . THR A 1 194 ? -11.070 9.671 -0.454 1.00 89.31 194 THR A C 1
ATOM 1585 O O . THR A 1 194 ? -11.315 10.632 0.270 1.00 89.31 194 THR A O 1
ATOM 1588 N N . ARG A 1 195 ? -9.889 9.038 -0.412 1.00 94.00 195 ARG A N 1
ATOM 1589 C CA . ARG A 1 195 ? -8.737 9.463 0.400 1.00 94.00 195 ARG A CA 1
ATOM 1590 C C . ARG A 1 195 ? -7.458 9.415 -0.431 1.00 94.00 195 ARG A C 1
ATOM 1592 O O . ARG A 1 195 ? -7.403 8.726 -1.455 1.00 94.00 195 ARG A O 1
ATOM 1599 N N . LYS A 1 196 ? -6.432 10.142 0.021 1.00 95.62 196 LYS A N 1
ATOM 1600 C CA . LYS A 1 196 ? -5.102 10.097 -0.593 1.00 95.62 196 LYS A CA 1
ATOM 1601 C C . LYS A 1 196 ? -4.425 8.759 -0.328 1.00 95.62 196 LYS A C 1
ATOM 1603 O O . LYS A 1 196 ? -4.555 8.189 0.753 1.00 95.62 196 LYS A O 1
ATOM 1608 N N . ASN A 1 197 ? -3.687 8.287 -1.323 1.00 97.06 197 ASN A N 1
ATOM 1609 C CA . ASN A 1 197 ? -2.907 7.060 -1.242 1.00 97.06 197 ASN A CA 1
ATOM 1610 C C . ASN A 1 197 ? -1.469 7.304 -1.709 1.00 97.06 197 ASN A C 1
ATOM 1612 O O . ASN A 1 197 ? -1.175 8.291 -2.383 1.00 97.06 197 ASN A O 1
ATOM 1616 N N . ARG A 1 198 ? -0.578 6.363 -1.384 1.00 95.06 198 ARG A N 1
ATOM 1617 C CA . ARG A 1 198 ? 0.835 6.381 -1.794 1.00 95.06 198 ARG A CA 1
ATOM 1618 C C . ARG A 1 198 ? 1.229 5.108 -2.547 1.00 95.06 198 ARG A C 1
ATOM 1620 O O . ARG A 1 198 ? 2.301 4.545 -2.344 1.00 95.06 198 ARG A O 1
ATOM 1627 N N . LEU A 1 199 ? 0.341 4.626 -3.410 1.00 95.31 199 LEU A N 1
ATOM 1628 C CA . LEU A 1 199 ? 0.577 3.454 -4.246 1.00 95.31 199 LEU A CA 1
ATOM 1629 C C . LEU A 1 199 ? 1.641 3.758 -5.300 1.00 95.31 199 LEU A C 1
ATOM 1631 O O . LEU A 1 199 ? 1.823 4.899 -5.725 1.00 95.31 199 LEU A O 1
ATOM 1635 N N . ASN A 1 200 ? 2.335 2.718 -5.749 1.00 91.44 200 ASN A N 1
ATOM 1636 C CA . ASN A 1 200 ? 3.374 2.823 -6.762 1.00 91.44 200 ASN A CA 1
ATOM 1637 C C . ASN A 1 200 ? 3.110 1.856 -7.922 1.00 91.44 200 ASN A C 1
ATOM 1639 O O . ASN A 1 200 ? 2.281 0.949 -7.850 1.00 91.44 200 ASN A O 1
ATOM 1643 N N . LYS A 1 201 ? 3.855 2.034 -9.009 1.00 89.75 201 LYS A N 1
ATOM 1644 C CA . LYS A 1 201 ? 3.821 1.146 -10.178 1.00 89.75 201 LYS A CA 1
ATOM 1645 C C . LYS A 1 201 ? 4.115 -0.322 -9.841 1.00 89.75 201 LYS A C 1
ATOM 1647 O O . LYS A 1 201 ? 3.537 -1.192 -10.480 1.00 89.75 201 LYS A O 1
ATOM 1652 N N . ASP A 1 202 ? 4.939 -0.617 -8.827 1.00 87.00 202 ASP A N 1
ATOM 1653 C CA . ASP A 1 202 ? 5.208 -2.004 -8.412 1.00 87.00 202 ASP A CA 1
ATOM 1654 C C . ASP A 1 202 ? 3.940 -2.707 -7.942 1.00 87.00 202 ASP A C 1
ATOM 1656 O O . ASP A 1 202 ? 3.673 -3.838 -8.345 1.00 87.00 202 ASP A O 1
ATOM 1660 N N . PHE A 1 203 ? 3.121 -2.020 -7.145 1.00 92.00 203 PHE A N 1
ATOM 1661 C CA . PHE A 1 203 ? 1.822 -2.526 -6.723 1.00 92.00 203 PHE A CA 1
ATOM 1662 C C . PHE A 1 203 ? 0.916 -2.837 -7.925 1.00 92.00 203 PHE A C 1
ATOM 1664 O O . PHE A 1 203 ? 0.295 -3.901 -7.962 1.00 92.00 203 PHE A O 1
ATOM 1671 N N . ILE A 1 204 ? 0.880 -1.963 -8.936 1.00 93.69 204 ILE A N 1
ATOM 1672 C CA . ILE A 1 204 ? 0.063 -2.162 -10.145 1.00 93.69 204 ILE A CA 1
ATOM 1673 C C . ILE A 1 204 ? 0.551 -3.363 -10.951 1.00 93.69 204 ILE A C 1
ATOM 1675 O O . ILE A 1 204 ? -0.237 -4.249 -11.284 1.00 93.69 204 ILE A O 1
ATOM 1679 N N . MET A 1 205 ? 1.854 -3.437 -11.218 1.00 89.62 205 MET A N 1
ATOM 1680 C CA . MET A 1 205 ? 2.440 -4.527 -11.992 1.00 89.62 205 MET A CA 1
ATOM 1681 C C . MET A 1 205 ? 2.270 -5.872 -11.286 1.00 89.62 205 MET A C 1
ATOM 1683 O O . MET A 1 205 ? 1.894 -6.864 -11.911 1.00 89.62 205 MET A O 1
ATOM 1687 N N . LYS A 1 206 ? 2.466 -5.907 -9.966 1.00 90.44 206 LYS A N 1
ATOM 1688 C CA . LYS A 1 206 ? 2.252 -7.111 -9.163 1.00 90.44 206 LYS A CA 1
ATOM 1689 C C . LYS A 1 206 ? 0.785 -7.525 -9.132 1.00 90.44 206 LYS A C 1
ATOM 1691 O O . LYS A 1 206 ? 0.486 -8.712 -9.250 1.00 90.44 206 LYS A O 1
ATOM 1696 N N . SER A 1 207 ? -0.127 -6.558 -9.043 1.00 94.62 207 SER A N 1
ATOM 1697 C CA . SER A 1 207 ? -1.563 -6.811 -9.158 1.00 94.62 207 SER A CA 1
ATOM 1698 C C . SER A 1 207 ? -1.899 -7.449 -10.504 1.00 94.62 207 SER A C 1
ATOM 1700 O O . SER A 1 207 ? -2.590 -8.459 -10.521 1.00 94.62 207 SER A O 1
ATOM 1702 N N . CYS A 1 208 ? -1.344 -6.957 -11.618 1.00 93.56 208 CYS A N 1
ATOM 1703 C CA . CYS A 1 208 ? -1.552 -7.563 -12.939 1.00 93.56 208 CYS A CA 1
ATOM 1704 C C . CYS A 1 208 ? -1.139 -9.042 -12.967 1.00 93.56 208 CYS A C 1
ATOM 1706 O O . CYS A 1 208 ? -1.898 -9.886 -13.438 1.00 93.56 208 CYS A O 1
ATOM 1708 N N . LEU A 1 209 ? 0.040 -9.372 -12.426 1.00 92.31 209 LEU A N 1
ATOM 1709 C CA . LEU A 1 209 ? 0.520 -10.757 -12.388 1.00 92.31 209 LEU A CA 1
ATOM 1710 C C . LEU A 1 209 ? -0.395 -11.657 -11.545 1.00 92.31 209 LEU A C 1
ATOM 1712 O O . LEU A 1 209 ? -0.707 -12.782 -11.936 1.00 92.31 209 LEU A O 1
ATOM 1716 N N . VAL A 1 210 ? -0.845 -11.165 -10.390 1.00 94.69 210 VAL A N 1
ATOM 1717 C CA . VAL A 1 210 ? -1.700 -11.938 -9.483 1.00 94.69 210 VAL A CA 1
ATOM 1718 C C . VAL A 1 210 ? -3.098 -12.129 -10.077 1.00 94.69 210 VAL A C 1
ATOM 1720 O O . VAL A 1 210 ? -3.542 -13.272 -10.154 1.00 94.69 210 VAL A O 1
ATOM 1723 N N . LEU A 1 211 ? -3.752 -11.052 -10.533 1.00 95.56 211 LEU A N 1
ATOM 1724 C CA . LEU A 1 211 ? -5.124 -11.036 -11.072 1.00 95.56 211 LEU A CA 1
ATOM 1725 C C . LEU A 1 211 ? -5.291 -11.873 -12.341 1.00 95.56 211 LEU A C 1
ATOM 1727 O O . LEU A 1 211 ? -6.373 -12.404 -12.575 1.00 95.56 211 LEU A O 1
ATOM 1731 N N . LEU A 1 212 ? -4.230 -12.004 -13.137 1.00 94.38 212 LEU A N 1
ATOM 1732 C CA . LEU A 1 212 ? -4.238 -12.761 -14.389 1.00 94.38 212 LEU A CA 1
ATOM 1733 C C . LEU A 1 212 ? -3.655 -14.172 -14.237 1.00 94.38 212 LEU A C 1
ATOM 1735 O O . LEU A 1 212 ? -3.345 -14.813 -15.238 1.00 94.38 212 LEU A O 1
ATOM 1739 N N . ASP A 1 213 ? -3.485 -14.663 -13.007 1.00 93.12 213 ASP A N 1
ATOM 1740 C CA . ASP A 1 213 ? -2.950 -16.002 -12.721 1.00 93.12 213 ASP A CA 1
ATOM 1741 C C . ASP A 1 213 ? -1.571 -16.266 -13.360 1.00 93.12 213 ASP A C 1
ATOM 1743 O O . ASP A 1 213 ? -1.234 -17.389 -13.734 1.00 93.12 213 ASP A O 1
ATOM 1747 N N . LEU A 1 214 ? -0.752 -15.222 -13.489 1.00 91.12 214 LEU A N 1
ATOM 1748 C CA . LEU A 1 214 ? 0.610 -15.304 -14.013 1.00 91.12 214 LEU A CA 1
ATOM 1749 C C . LEU A 1 214 ? 1.613 -15.622 -12.887 1.00 91.12 214 LEU A C 1
ATOM 1751 O O . LEU A 1 214 ? 1.279 -15.508 -11.699 1.00 91.12 214 LEU A O 1
ATOM 1755 N N . PRO A 1 215 ? 2.854 -16.031 -13.206 1.00 86.62 215 PRO A N 1
ATOM 1756 C CA . PRO A 1 215 ? 3.905 -16.177 -12.202 1.00 86.62 215 PRO A CA 1
ATOM 1757 C C . PRO A 1 215 ? 4.092 -14.878 -11.400 1.00 86.62 215 PRO A C 1
ATOM 1759 O O . PRO A 1 215 ? 4.344 -13.821 -11.969 1.00 86.62 215 PRO A O 1
ATOM 1762 N N . ILE A 1 216 ? 3.943 -14.955 -10.071 1.00 82.00 216 ILE A N 1
ATOM 1763 C CA . ILE A 1 216 ? 3.957 -13.776 -9.177 1.00 82.00 216 ILE A CA 1
ATOM 1764 C C . ILE A 1 216 ? 5.372 -13.222 -8.999 1.00 82.00 216 ILE A C 1
ATOM 1766 O O . ILE A 1 216 ? 5.537 -12.050 -8.668 1.00 82.00 216 ILE A O 1
ATOM 1770 N N . THR A 1 217 ? 6.389 -14.056 -9.232 1.00 74.38 217 THR A N 1
ATOM 1771 C CA . THR A 1 217 ? 7.794 -13.688 -9.084 1.00 74.38 217 THR A CA 1
ATOM 1772 C C . THR A 1 217 ? 8.107 -12.456 -9.927 1.00 74.38 217 THR A C 1
ATOM 1774 O O . THR A 1 217 ? 8.066 -12.489 -11.159 1.00 74.38 217 THR A O 1
ATOM 1777 N N . TYR A 1 218 ? 8.428 -11.362 -9.244 1.00 70.38 218 TYR A N 1
ATOM 1778 C CA . TYR A 1 218 ? 8.599 -10.048 -9.852 1.00 70.38 218 TYR A CA 1
ATOM 1779 C C . TYR A 1 218 ? 10.001 -9.893 -10.473 1.00 70.38 218 TYR A C 1
ATOM 1781 O O . TYR A 1 218 ? 10.909 -9.282 -9.899 1.00 70.38 218 TYR A O 1
ATOM 1789 N N . ARG A 1 219 ? 10.197 -10.525 -11.637 1.00 69.44 219 ARG A N 1
ATOM 1790 C CA . ARG A 1 219 ? 11.446 -10.547 -12.422 1.00 69.44 219 ARG A CA 1
ATOM 1791 C C . ARG A 1 219 ? 11.200 -10.075 -13.851 1.00 69.44 219 ARG A C 1
ATOM 1793 O O . ARG A 1 219 ? 10.091 -10.218 -14.358 1.00 69.44 219 ARG A O 1
ATOM 1800 N N . VAL A 1 220 ? 12.244 -9.568 -14.512 1.00 67.88 220 VAL A N 1
ATOM 1801 C CA . VAL A 1 220 ? 12.178 -9.134 -15.925 1.00 67.88 220 VAL A CA 1
ATOM 1802 C C . VAL A 1 220 ? 11.736 -10.278 -16.831 1.00 67.88 220 VAL A C 1
ATOM 1804 O O . VAL A 1 220 ? 10.860 -10.099 -17.672 1.00 67.88 220 VAL A O 1
ATOM 1807 N N . SER A 1 221 ? 12.246 -11.483 -16.576 1.00 67.56 221 SER A N 1
ATOM 1808 C CA . SER A 1 221 ? 11.881 -12.696 -17.310 1.00 67.56 221 SER A CA 1
ATOM 1809 C C . SER A 1 221 ? 10.396 -13.069 -17.222 1.00 67.56 221 SER A C 1
ATOM 1811 O O . SER A 1 221 ? 9.902 -13.782 -18.092 1.00 67.56 221 SER A O 1
ATOM 1813 N N . SER A 1 222 ? 9.656 -12.571 -16.225 1.00 71.81 222 SER A N 1
ATOM 1814 C CA . SER A 1 222 ? 8.210 -12.801 -16.105 1.00 71.81 222 SER A CA 1
ATOM 1815 C C . SER A 1 222 ? 7.393 -11.986 -17.121 1.00 71.81 222 SER A C 1
ATOM 1817 O O . SER A 1 222 ? 6.256 -12.350 -17.425 1.00 71.81 222 SER A O 1
ATOM 1819 N N . PHE A 1 223 ? 7.961 -10.911 -17.682 1.00 77.12 223 PHE A N 1
ATOM 1820 C CA . PHE A 1 223 ? 7.309 -10.007 -18.637 1.00 77.12 223 PHE A CA 1
ATOM 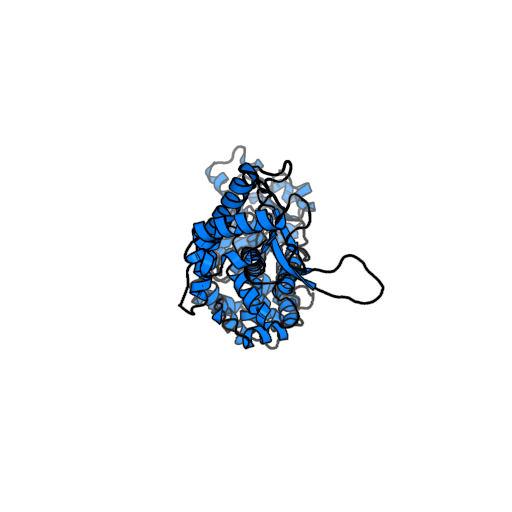1821 C C . PHE A 1 223 ? 7.636 -10.364 -20.089 1.00 77.12 223 PHE A C 1
ATOM 1823 O O . PHE A 1 223 ? 8.089 -9.536 -20.876 1.00 77.12 223 PHE A O 1
ATOM 1830 N N . THR A 1 224 ? 7.376 -11.617 -20.461 1.00 80.06 224 THR A N 1
ATOM 1831 C CA . THR A 1 224 ? 7.464 -12.068 -21.855 1.00 80.06 224 THR A CA 1
ATOM 1832 C C . THR A 1 224 ? 6.435 -11.354 -22.738 1.00 80.06 224 THR A C 1
ATOM 1834 O O . THR A 1 224 ? 5.459 -10.774 -22.248 1.00 80.06 224 THR A O 1
ATOM 1837 N N . LYS A 1 225 ? 6.606 -11.433 -24.062 1.00 82.56 225 LYS A N 1
ATOM 1838 C CA . LYS A 1 225 ? 5.644 -10.892 -25.036 1.00 82.56 225 LYS A CA 1
ATOM 1839 C C . LYS A 1 225 ? 4.210 -11.383 -24.779 1.00 82.56 225 LYS A C 1
ATOM 1841 O O . LYS A 1 225 ? 3.275 -10.583 -24.845 1.00 82.56 225 LYS A O 1
ATOM 1846 N N . ASP A 1 226 ? 4.041 -12.659 -24.436 1.00 85.69 226 ASP A N 1
ATOM 1847 C CA . ASP A 1 226 ? 2.729 -13.252 -24.144 1.00 85.69 226 ASP A CA 1
ATOM 1848 C C . ASP A 1 226 ? 2.130 -12.692 -22.850 1.00 85.69 226 ASP A C 1
ATOM 1850 O O . ASP A 1 226 ? 0.968 -12.279 -22.836 1.00 85.69 226 ASP A O 1
ATOM 1854 N N . THR A 1 227 ? 2.934 -12.584 -21.783 1.00 85.06 227 THR A N 1
ATOM 1855 C CA . THR A 1 227 ? 2.523 -11.931 -20.530 1.00 85.06 227 THR A CA 1
ATOM 1856 C C . THR A 1 227 ? 2.068 -10.496 -20.789 1.00 85.06 227 THR A C 1
ATOM 1858 O O . THR A 1 227 ? 0.978 -10.108 -20.367 1.00 85.06 227 THR A O 1
ATOM 1861 N N . CYS A 1 228 ? 2.865 -9.712 -21.518 1.00 85.12 228 CYS A N 1
ATOM 1862 C CA . CYS A 1 228 ? 2.557 -8.317 -21.831 1.00 85.12 228 CYS A CA 1
ATOM 1863 C C . CYS A 1 228 ? 1.260 -8.187 -22.641 1.00 85.12 228 CYS A C 1
ATOM 1865 O O . CYS A 1 228 ? 0.418 -7.341 -22.341 1.00 85.12 228 CYS A O 1
ATOM 1867 N N . THR A 1 229 ? 1.065 -9.067 -23.627 1.00 87.69 229 THR A N 1
ATOM 1868 C CA . THR A 1 229 ? -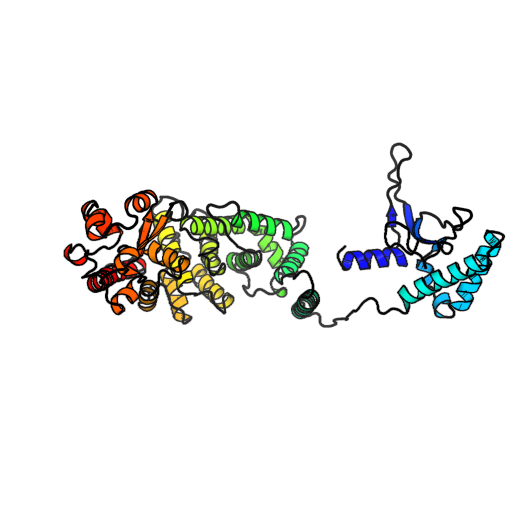0.154 -9.109 -24.446 1.00 87.69 229 THR A CA 1
ATOM 1869 C C . THR A 1 229 ? -1.380 -9.424 -23.591 1.00 87.69 229 THR A C 1
ATOM 1871 O O . THR A 1 229 ? -2.412 -8.764 -23.726 1.00 87.69 229 THR A O 1
ATOM 1874 N N . ARG A 1 230 ? -1.262 -10.379 -22.660 1.00 90.62 230 ARG A N 1
ATOM 1875 C CA . ARG A 1 230 ? -2.346 -10.732 -21.738 1.00 90.62 230 ARG A CA 1
ATOM 1876 C C . ARG A 1 230 ? -2.701 -9.568 -20.817 1.00 90.62 230 ARG A C 1
ATOM 1878 O O . ARG A 1 230 ? -3.877 -9.224 -20.729 1.00 90.62 230 ARG A O 1
ATOM 1885 N N . ILE A 1 231 ? -1.701 -8.918 -20.210 1.00 91.06 231 ILE A N 1
ATOM 1886 C CA . ILE A 1 231 ? -1.911 -7.732 -19.364 1.00 91.06 231 ILE A CA 1
ATOM 1887 C C . ILE A 1 231 ? -2.651 -6.647 -20.142 1.00 91.06 231 ILE A C 1
ATOM 1889 O O . ILE A 1 231 ? -3.667 -6.153 -19.665 1.00 91.06 231 ILE A O 1
ATOM 1893 N N . ARG A 1 232 ? -2.198 -6.328 -21.358 1.00 89.69 232 ARG A N 1
ATOM 1894 C CA . ARG A 1 232 ? -2.853 -5.337 -22.217 1.00 89.69 232 ARG A CA 1
ATOM 1895 C C . ARG A 1 232 ? -4.310 -5.703 -22.502 1.00 89.69 232 ARG A C 1
ATOM 1897 O O . ARG A 1 232 ? -5.189 -4.860 -22.367 1.00 89.69 232 ARG A O 1
ATOM 1904 N N . SER A 1 233 ? -4.571 -6.948 -22.902 1.00 91.81 233 SER A N 1
ATOM 1905 C CA . SER A 1 233 ? -5.918 -7.389 -23.286 1.00 91.81 233 SER A CA 1
ATOM 1906 C C . SER A 1 233 ? -6.931 -7.328 -22.137 1.00 91.81 233 SER A C 1
ATOM 1908 O O . SER A 1 233 ? -8.108 -7.096 -22.378 1.00 91.81 233 SER A O 1
ATOM 1910 N N . SER A 1 234 ? -6.472 -7.504 -20.894 1.00 93.94 234 SER A N 1
ATOM 1911 C CA . SER A 1 234 ? -7.302 -7.489 -19.681 1.00 93.94 234 SER A CA 1
ATOM 1912 C C . SER A 1 234 ? -7.131 -6.205 -18.858 1.00 93.94 234 SER A C 1
ATOM 1914 O O . SER A 1 234 ? -7.560 -6.143 -17.707 1.00 93.94 234 SER A O 1
ATOM 1916 N N . TRP A 1 235 ? -6.478 -5.181 -19.417 1.00 94.25 235 TRP A N 1
ATOM 1917 C CA . TRP A 1 235 ? -6.044 -4.001 -18.668 1.00 94.25 235 TRP A CA 1
ATOM 1918 C C . TRP A 1 235 ? -7.210 -3.249 -18.022 1.00 94.25 235 TRP A C 1
ATOM 1920 O O . TRP A 1 235 ? -7.147 -2.925 -16.839 1.00 94.25 235 TRP A O 1
ATOM 1930 N N . ILE A 1 236 ? -8.299 -3.039 -18.765 1.00 95.06 236 ILE A N 1
ATOM 1931 C CA . ILE A 1 236 ? -9.492 -2.334 -18.273 1.00 95.06 236 ILE A CA 1
ATOM 1932 C C . ILE A 1 236 ? -10.124 -3.066 -17.079 1.00 95.06 236 ILE A C 1
ATOM 1934 O O . ILE A 1 236 ? -10.453 -2.440 -16.070 1.00 95.06 236 ILE A O 1
ATOM 1938 N N . ASP A 1 237 ? -10.238 -4.393 -17.145 1.00 96.19 237 ASP A N 1
ATOM 1939 C CA . ASP A 1 237 ? -10.821 -5.195 -16.064 1.00 96.19 237 ASP A CA 1
ATOM 1940 C C . ASP A 1 237 ? -9.944 -5.173 -14.806 1.00 96.19 237 ASP A C 1
ATOM 1942 O O . ASP A 1 237 ? -10.445 -5.021 -13.685 1.00 96.19 237 ASP A O 1
ATOM 1946 N N . VAL A 1 238 ? -8.622 -5.241 -14.991 1.00 96.94 238 VAL A N 1
ATOM 1947 C CA . VAL A 1 238 ? -7.636 -5.093 -13.914 1.00 96.94 238 VAL A CA 1
ATOM 1948 C C . VAL A 1 238 ? -7.730 -3.703 -13.279 1.00 96.94 238 VAL A C 1
ATOM 1950 O O . VAL A 1 238 ? -7.792 -3.601 -12.050 1.00 96.94 238 VAL A O 1
ATOM 1953 N N . GLN A 1 239 ? -7.810 -2.636 -14.081 1.00 97.50 239 GLN A N 1
ATOM 1954 C CA . GLN A 1 239 ? -7.982 -1.269 -13.580 1.00 97.50 239 GLN A CA 1
ATOM 1955 C C . GLN A 1 239 ? -9.264 -1.131 -12.755 1.00 97.50 239 GLN A C 1
ATOM 1957 O O . GLN A 1 239 ? -9.233 -0.584 -11.651 1.00 97.50 239 GLN A O 1
ATOM 1962 N N . HIS A 1 240 ? -10.388 -1.660 -13.244 1.00 97.50 240 HIS A N 1
ATOM 1963 C CA . HIS A 1 240 ? -11.659 -1.620 -12.523 1.00 97.50 240 HIS A CA 1
ATOM 1964 C C . HIS A 1 240 ? -11.616 -2.392 -11.203 1.00 97.50 240 HIS A C 1
ATOM 1966 O O . HIS A 1 240 ? -12.178 -1.929 -10.207 1.00 97.50 240 HIS A O 1
ATOM 1972 N N . ALA A 1 241 ? -10.975 -3.561 -11.165 1.00 97.88 241 ALA A N 1
ATOM 1973 C CA . ALA A 1 241 ? -10.814 -4.332 -9.935 1.00 97.88 241 ALA A CA 1
ATOM 1974 C C . ALA A 1 241 ? -9.955 -3.581 -8.907 1.00 97.88 241 ALA A C 1
ATOM 1976 O O . ALA A 1 241 ? -10.407 -3.363 -7.783 1.00 97.88 241 ALA A O 1
ATOM 1977 N N . ILE A 1 242 ? -8.773 -3.100 -9.310 1.00 98.38 242 ILE A N 1
ATOM 1978 C CA . ILE A 1 242 ? -7.863 -2.351 -8.430 1.00 98.38 242 ILE A CA 1
ATOM 1979 C C . ILE A 1 242 ? -8.532 -1.070 -7.922 1.00 98.38 242 ILE A C 1
ATOM 1981 O O . ILE A 1 242 ? -8.514 -0.806 -6.721 1.00 98.38 242 ILE A O 1
ATOM 1985 N N . LYS A 1 243 ? -9.170 -0.289 -8.804 1.00 98.00 243 LYS A N 1
ATOM 1986 C CA . LYS A 1 243 ? -9.836 0.964 -8.421 1.00 98.00 243 LYS A CA 1
ATOM 1987 C C . LYS A 1 243 ? -10.940 0.730 -7.391 1.00 98.00 243 LYS A C 1
ATOM 1989 O O . LYS A 1 243 ? -11.001 1.468 -6.414 1.00 98.00 243 LYS A O 1
ATOM 1994 N N . ARG A 1 244 ? -11.781 -0.298 -7.576 1.00 97.44 244 ARG A N 1
ATOM 1995 C CA . ARG A 1 244 ? -12.824 -0.664 -6.599 1.00 97.44 244 ARG A CA 1
ATOM 1996 C C . ARG A 1 244 ? -12.221 -1.087 -5.261 1.00 97.44 244 ARG A C 1
ATOM 1998 O O . ARG A 1 244 ? -12.725 -0.682 -4.222 1.00 97.44 244 ARG A O 1
ATOM 2005 N N . THR A 1 245 ? -11.124 -1.840 -5.273 1.00 98.19 245 THR A N 1
ATOM 2006 C CA . THR A 1 245 ? -10.427 -2.236 -4.043 1.00 98.19 245 THR A CA 1
ATOM 2007 C C . THR A 1 245 ? -9.878 -1.045 -3.270 1.00 98.19 245 THR A C 1
ATOM 2009 O O . THR A 1 245 ? -10.114 -0.950 -2.068 1.00 98.19 245 THR A O 1
ATOM 2012 N N . VAL A 1 246 ? -9.155 -0.140 -3.937 1.00 98.31 246 VAL A N 1
ATOM 2013 C CA . VAL A 1 246 ? -8.569 1.039 -3.279 1.00 98.31 246 VAL A CA 1
ATOM 2014 C C . VAL A 1 246 ? -9.674 1.970 -2.783 1.00 98.31 246 VAL A C 1
ATOM 2016 O O . VAL A 1 246 ? -9.604 2.469 -1.666 1.00 98.31 246 VAL A O 1
ATOM 2019 N N . ASP A 1 247 ? -10.736 2.162 -3.564 1.00 97.00 247 ASP A N 1
ATOM 2020 C CA . ASP A 1 247 ? -11.855 3.001 -3.142 1.00 97.00 247 ASP A CA 1
ATOM 2021 C C . ASP A 1 247 ? -12.639 2.406 -1.957 1.00 97.00 247 ASP A C 1
ATOM 2023 O O . ASP A 1 247 ? -13.015 3.143 -1.047 1.00 97.00 247 ASP A O 1
ATOM 2027 N N . ALA A 1 248 ? -12.822 1.081 -1.904 1.00 97.19 248 ALA A N 1
ATOM 2028 C CA . ALA A 1 248 ? -13.398 0.403 -0.743 1.00 97.19 248 ALA A CA 1
ATOM 2029 C C . ALA A 1 248 ? -12.502 0.531 0.501 1.00 97.19 248 ALA A C 1
ATOM 2031 O O . ALA A 1 248 ? -12.996 0.849 1.581 1.00 97.19 248 ALA A O 1
ATOM 2032 N N . ALA A 1 249 ? -11.183 0.357 0.354 1.00 97.94 249 ALA A N 1
ATOM 2033 C CA . ALA A 1 249 ? -10.231 0.573 1.445 1.00 97.94 249 ALA A CA 1
ATOM 2034 C C . ALA A 1 249 ? -10.294 2.020 1.970 1.00 97.94 249 ALA A C 1
ATOM 2036 O O . ALA A 1 249 ? -10.409 2.226 3.179 1.00 97.94 249 ALA A O 1
ATOM 2037 N N . ASN A 1 250 ? -10.339 3.005 1.067 1.00 97.56 250 ASN A N 1
ATOM 2038 C CA . ASN A 1 250 ? -10.529 4.409 1.426 1.00 97.56 250 ASN A CA 1
ATOM 2039 C C . ASN A 1 250 ? -11.841 4.636 2.174 1.00 97.56 250 ASN A C 1
ATOM 2041 O O . ASN A 1 250 ? -11.847 5.357 3.167 1.00 97.56 250 ASN A O 1
ATOM 2045 N N . ALA A 1 251 ? -12.944 4.022 1.733 1.00 95.88 251 ALA A N 1
ATOM 2046 C CA . ALA A 1 251 ? -14.231 4.107 2.420 1.00 95.88 251 ALA A CA 1
ATOM 2047 C C . ALA A 1 251 ? -14.150 3.544 3.849 1.00 95.88 251 ALA A C 1
ATOM 2049 O O . ALA A 1 251 ? -14.682 4.162 4.769 1.00 95.88 251 ALA A O 1
ATOM 2050 N N . PHE A 1 252 ? -13.391 2.462 4.061 1.00 96.62 252 PHE A N 1
ATOM 2051 C CA . PHE A 1 252 ? -13.096 1.910 5.392 1.00 96.62 252 PHE A CA 1
ATOM 2052 C C . PHE A 1 252 ? -12.222 2.815 6.272 1.00 96.62 252 PHE A C 1
ATOM 2054 O O . PHE A 1 252 ? -12.034 2.508 7.447 1.00 96.62 252 PHE A O 1
ATOM 2061 N N . GLY A 1 253 ? -11.722 3.930 5.732 1.00 96.06 253 GLY A N 1
ATOM 2062 C CA . GLY A 1 253 ? -10.840 4.880 6.407 1.00 96.06 253 GLY A CA 1
ATOM 2063 C C . GLY A 1 253 ? -9.357 4.550 6.293 1.00 96.06 253 GLY A C 1
ATOM 2064 O O . GLY A 1 253 ? -8.553 5.194 6.955 1.00 96.06 253 GLY A O 1
ATOM 2065 N N . ILE A 1 254 ? -8.993 3.577 5.455 1.00 97.25 254 ILE A N 1
ATOM 2066 C CA . ILE A 1 254 ? -7.596 3.243 5.174 1.00 97.25 254 ILE A CA 1
ATOM 2067 C C . ILE A 1 254 ? -7.058 4.225 4.130 1.00 97.25 254 ILE A C 1
ATOM 2069 O O . ILE A 1 254 ? -7.735 4.531 3.157 1.00 97.25 254 ILE A O 1
ATOM 2073 N N . ASP A 1 255 ? -5.852 4.731 4.332 1.00 95.81 255 ASP A N 1
ATOM 2074 C CA . ASP A 1 255 ? -5.204 5.740 3.494 1.00 95.81 255 ASP A CA 1
ATOM 2075 C C . ASP A 1 255 ? -3.680 5.551 3.482 1.00 95.81 255 ASP A C 1
ATOM 2077 O O . ASP A 1 255 ? -3.161 4.520 3.914 1.00 95.81 255 ASP A O 1
ATOM 2081 N N . GLU A 1 256 ? -2.946 6.541 2.970 1.00 95.31 256 GLU A N 1
ATOM 2082 C CA . GLU A 1 256 ? -1.485 6.501 2.870 1.00 95.31 256 GLU A CA 1
ATOM 2083 C C . GLU A 1 256 ? -0.736 6.250 4.191 1.00 95.31 256 GLU A C 1
ATOM 2085 O O . GLU A 1 256 ? 0.369 5.709 4.138 1.00 95.31 256 GLU A O 1
ATOM 2090 N N . ASN A 1 257 ? -1.314 6.603 5.347 1.00 93.94 257 ASN A N 1
ATOM 2091 C CA . ASN A 1 257 ? -0.662 6.432 6.651 1.00 93.94 257 ASN A CA 1
ATOM 2092 C C . ASN A 1 257 ? -0.954 5.049 7.244 1.00 93.94 257 ASN A C 1
ATOM 2094 O O . ASN A 1 257 ? -0.072 4.367 7.761 1.00 93.94 257 ASN A O 1
ATOM 2098 N N . THR A 1 258 ? -2.202 4.602 7.117 1.00 95.25 258 THR A N 1
ATOM 2099 C CA . THR A 1 258 ? -2.682 3.348 7.717 1.00 95.25 258 THR A CA 1
ATOM 2100 C C . THR A 1 258 ? -2.410 2.117 6.845 1.00 95.25 258 THR A C 1
ATOM 2102 O O . THR A 1 258 ? -2.339 0.995 7.355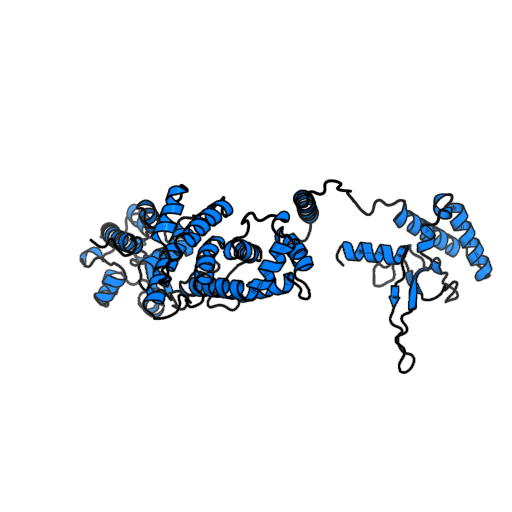 1.00 95.25 258 THR A O 1
ATOM 2105 N N . LEU A 1 259 ? -2.212 2.287 5.533 1.00 95.38 259 LEU A N 1
ATOM 2106 C CA . LEU A 1 259 ? -1.887 1.204 4.603 1.00 95.38 259 LEU A CA 1
ATOM 2107 C C . LEU A 1 259 ? -0.394 0.832 4.664 1.00 95.38 259 LEU A C 1
ATOM 2109 O O . LEU A 1 259 ? 0.384 1.119 3.755 1.00 95.38 259 LEU A O 1
ATOM 2113 N N . THR A 1 260 ? -0.000 0.115 5.718 1.00 90.69 260 THR A N 1
ATOM 2114 C CA . THR A 1 260 ? 1.396 -0.306 5.961 1.00 90.69 260 THR A CA 1
ATOM 2115 C C . THR A 1 260 ? 1.975 -1.234 4.885 1.00 90.69 260 THR A C 1
ATOM 2117 O O . THR A 1 260 ? 3.193 -1.362 4.754 1.00 90.69 260 THR A O 1
ATOM 2120 N N . SER A 1 261 ? 1.126 -1.896 4.089 1.00 91.81 261 SER A N 1
ATOM 2121 C CA . SER A 1 261 ? 1.553 -2.715 2.953 1.00 91.81 261 SER A CA 1
ATOM 2122 C C . SER A 1 261 ? 0.538 -2.699 1.813 1.00 91.81 261 SER A C 1
ATOM 2124 O O . SER A 1 261 ? -0.547 -3.267 1.926 1.00 91.81 261 SER A O 1
ATOM 2126 N N . PHE A 1 262 ? 0.927 -2.154 0.657 1.00 92.19 262 PHE A N 1
ATOM 2127 C CA . PHE A 1 262 ? 0.077 -2.135 -0.546 1.00 92.19 262 PHE A CA 1
ATOM 2128 C C . PHE A 1 262 ? -0.279 -3.545 -1.036 1.00 92.19 262 PHE A C 1
ATOM 2130 O O . PHE A 1 262 ? -1.357 -3.772 -1.580 1.00 92.19 262 PHE A O 1
ATOM 2137 N N . ASN A 1 263 ? 0.593 -4.528 -0.782 1.00 93.50 263 ASN A N 1
ATOM 2138 C CA . ASN A 1 263 ? 0.353 -5.921 -1.160 1.00 93.50 263 ASN A CA 1
ATOM 2139 C C . ASN A 1 263 ? -0.872 -6.526 -0.454 1.00 93.50 263 ASN A C 1
ATOM 2141 O O . ASN A 1 263 ? -1.432 -7.491 -0.966 1.00 93.50 263 ASN A O 1
ATOM 2145 N N . ALA A 1 264 ? -1.316 -5.958 0.674 1.00 96.06 264 ALA A N 1
ATOM 2146 C CA . ALA A 1 264 ? -2.530 -6.389 1.367 1.00 96.06 264 ALA A CA 1
ATOM 2147 C C . ALA A 1 264 ? -3.804 -6.173 0.530 1.00 96.06 264 ALA A C 1
ATOM 2149 O O . ALA A 1 264 ? -4.781 -6.896 0.705 1.00 96.06 264 ALA A O 1
ATOM 2150 N N . LEU A 1 265 ? -3.788 -5.226 -0.414 1.00 97.81 265 LEU A N 1
ATOM 2151 C CA . LEU A 1 265 ? -4.924 -4.962 -1.299 1.00 97.81 265 LEU A CA 1
ATOM 2152 C C . LEU A 1 265 ? -5.037 -5.980 -2.442 1.00 97.81 265 LEU A C 1
ATOM 2154 O O . LEU A 1 265 ? -6.122 -6.183 -2.978 1.00 97.81 265 LEU A O 1
ATOM 2158 N N . ILE A 1 266 ? -3.945 -6.648 -2.820 1.00 97.44 266 ILE A N 1
ATOM 2159 C CA . ILE A 1 266 ? -3.913 -7.494 -4.023 1.00 97.44 266 ILE A CA 1
ATOM 2160 C C . ILE A 1 266 ? -4.889 -8.685 -3.938 1.00 97.44 266 ILE A C 1
ATOM 2162 O O . ILE A 1 266 ? -5.615 -8.907 -4.908 1.00 97.44 266 ILE A O 1
ATOM 2166 N N . PRO A 1 267 ? -4.993 -9.435 -2.819 1.00 97.44 267 PRO A N 1
ATOM 2167 C CA . PRO A 1 267 ? -5.983 -10.510 -2.703 1.00 97.44 267 PRO A CA 1
ATOM 2168 C C . PRO A 1 267 ? -7.431 -10.007 -2.810 1.00 97.44 267 PRO A C 1
ATOM 2170 O O . PRO A 1 267 ? -8.288 -10.686 -3.370 1.00 97.44 267 PRO A O 1
ATOM 2173 N N . ILE A 1 268 ? -7.706 -8.787 -2.344 1.00 98.12 268 ILE A N 1
ATOM 2174 C CA . ILE A 1 268 ? -9.031 -8.164 -2.456 1.00 98.12 268 ILE A CA 1
ATOM 2175 C C . ILE A 1 268 ? -9.307 -7.777 -3.911 1.00 98.12 268 ILE A C 1
ATOM 2177 O O . ILE A 1 268 ? -10.396 -8.036 -4.419 1.00 98.12 268 ILE A O 1
ATOM 2181 N N . ALA A 1 269 ? -8.316 -7.212 -4.605 1.00 98.25 269 ALA A N 1
ATOM 2182 C CA . ALA A 1 269 ? -8.415 -6.908 -6.031 1.00 98.25 269 ALA A CA 1
ATOM 2183 C C . ALA A 1 269 ? -8.635 -8.175 -6.862 1.00 98.25 269 ALA A C 1
ATOM 2185 O O . ALA A 1 269 ? -9.461 -8.173 -7.770 1.00 98.25 269 ALA A O 1
ATOM 2186 N N . TYR A 1 270 ? -7.976 -9.281 -6.509 1.00 97.56 270 TYR A N 1
ATOM 2187 C CA . TYR A 1 270 ? -8.201 -10.582 -7.137 1.00 97.56 270 TYR A CA 1
ATOM 2188 C C . TYR A 1 270 ? -9.650 -11.054 -6.958 1.00 97.56 270 TYR A C 1
ATOM 2190 O O . TYR A 1 270 ? -10.313 -11.433 -7.923 1.00 97.56 270 TYR A O 1
ATOM 2198 N N . TYR A 1 271 ? -10.177 -10.963 -5.738 1.00 97.38 271 TYR A N 1
ATOM 2199 C CA . TYR A 1 271 ? -11.569 -11.297 -5.448 1.00 97.38 271 TYR A CA 1
ATOM 2200 C C . TYR A 1 271 ? -12.568 -10.411 -6.222 1.00 97.38 271 TYR A C 1
ATOM 2202 O O . TYR A 1 271 ? -13.482 -10.930 -6.862 1.00 97.38 271 TYR A O 1
ATOM 2210 N N . LEU A 1 272 ? -12.376 -9.086 -6.254 1.00 96.31 272 LEU A N 1
ATOM 2211 C CA . LEU A 1 272 ? -13.255 -8.176 -7.006 1.00 96.31 272 LEU A CA 1
ATOM 2212 C C . LEU A 1 272 ? -13.112 -8.310 -8.526 1.00 96.31 272 LEU A C 1
ATOM 2214 O O . LEU A 1 272 ? -14.056 -8.009 -9.262 1.00 96.31 272 LEU A O 1
ATOM 2218 N N . HIS A 1 273 ? -11.962 -8.780 -9.010 1.00 95.62 273 HIS A N 1
ATOM 2219 C CA . HIS A 1 273 ? -11.779 -9.165 -10.406 1.00 95.62 273 HIS A CA 1
ATOM 2220 C C . HIS A 1 273 ? -12.642 -10.388 -10.756 1.00 95.62 273 HIS A C 1
ATOM 2222 O O . HIS A 1 273 ? -13.296 -10.407 -11.795 1.00 95.62 273 HIS A O 1
ATOM 2228 N N . GLN A 1 274 ? -12.744 -11.371 -9.852 1.00 92.94 274 GLN A N 1
ATOM 2229 C CA . GLN A 1 274 ? -13.653 -12.511 -10.018 1.00 92.94 274 GLN A CA 1
ATOM 2230 C C . GLN A 1 274 ? -15.139 -12.144 -9.853 1.00 92.94 274 GLN A C 1
ATOM 2232 O O . GLN A 1 274 ? -15.990 -12.866 -10.381 1.00 92.94 274 GLN A O 1
ATOM 2237 N N . GLN A 1 275 ? -15.439 -11.052 -9.136 1.00 92.19 275 GLN A N 1
ATOM 2238 C CA . GLN A 1 275 ? -16.784 -10.553 -8.823 1.00 92.19 275 GLN A CA 1
ATOM 2239 C C . GLN A 1 275 ? -17.011 -9.132 -9.387 1.00 92.19 275 GLN A C 1
ATOM 2241 O O . GLN A 1 275 ? -17.076 -8.151 -8.637 1.00 92.19 275 GLN A O 1
ATOM 2246 N N . PRO A 1 276 ? -17.165 -8.967 -10.717 1.00 90.25 276 PRO A N 1
ATOM 2247 C CA . PRO A 1 276 ? -17.238 -7.650 -11.361 1.00 90.25 276 PRO A CA 1
ATOM 2248 C C . PRO A 1 276 ? -18.464 -6.811 -10.964 1.00 90.25 276 PRO A C 1
ATOM 2250 O O . PRO A 1 276 ? -18.475 -5.607 -11.193 1.00 90.25 276 PRO A O 1
ATOM 2253 N N . ARG A 1 277 ? -19.489 -7.423 -10.354 1.00 90.25 277 ARG A N 1
ATOM 2254 C CA . ARG A 1 277 ? -20.707 -6.729 -9.900 1.00 90.25 277 ARG A CA 1
ATOM 2255 C C . ARG A 1 277 ? -20.604 -6.142 -8.492 1.00 90.25 277 ARG A C 1
ATOM 2257 O O . ARG A 1 277 ? -21.420 -5.295 -8.155 1.00 90.25 277 ARG A O 1
ATOM 2264 N N . LEU A 1 278 ? -19.647 -6.595 -7.680 1.00 92.31 278 LEU A N 1
ATOM 2265 C CA . LEU A 1 278 ? -19.478 -6.114 -6.309 1.00 92.31 278 LEU A CA 1
ATOM 2266 C C . LEU A 1 278 ? -18.599 -4.865 -6.277 1.00 92.31 278 LEU A C 1
ATOM 2268 O O . LEU A 1 278 ? -17.598 -4.763 -6.986 1.00 92.31 278 LEU A O 1
ATOM 2272 N N . THR A 1 279 ? -18.960 -3.917 -5.430 1.00 91.81 279 THR A N 1
ATOM 2273 C CA . THR A 1 279 ? -18.228 -2.662 -5.214 1.00 91.81 279 THR A CA 1
ATOM 2274 C C . THR A 1 279 ? -17.684 -2.548 -3.798 1.00 91.81 279 THR A C 1
ATOM 2276 O O . THR A 1 279 ? -16.785 -1.748 -3.561 1.00 91.81 279 THR A O 1
ATOM 2279 N N . LEU A 1 280 ? -18.223 -3.339 -2.867 1.00 94.94 280 LEU A N 1
ATOM 2280 C CA . LEU A 1 280 ? -18.051 -3.243 -1.416 1.00 94.94 280 LEU A CA 1
ATOM 2281 C C . LEU A 1 280 ? -18.561 -1.925 -0.816 1.00 94.94 280 LEU A C 1
ATOM 2283 O O . LEU A 1 280 ? -18.299 -1.624 0.347 1.00 94.94 280 LEU A O 1
ATOM 2287 N N . ARG A 1 281 ? -19.304 -1.144 -1.605 1.00 92.44 281 ARG A N 1
ATOM 2288 C CA . ARG A 1 281 ? -19.892 0.143 -1.212 1.00 92.44 281 ARG A CA 1
ATOM 2289 C C . ARG A 1 281 ? -21.415 0.161 -1.314 1.00 92.44 281 ARG A C 1
ATOM 2291 O O . ARG A 1 281 ? -22.030 1.129 -0.881 1.00 92.44 281 ARG A O 1
ATOM 2298 N N . GLY A 1 282 ? -22.013 -0.874 -1.900 1.00 91.25 282 GLY A N 1
ATOM 2299 C CA . GLY A 1 282 ? -23.459 -0.988 -2.044 1.00 91.25 282 GLY A CA 1
ATOM 2300 C C . GLY A 1 282 ? -24.181 -1.366 -0.746 1.00 91.25 282 GLY A C 1
ATOM 2301 O O . GLY A 1 282 ? -23.575 -1.783 0.242 1.00 91.25 282 GLY A O 1
ATOM 2302 N N . GLU A 1 283 ? -25.508 -1.266 -0.785 1.00 90.81 283 GLU A N 1
ATOM 2303 C CA . GLU A 1 283 ? -26.394 -1.520 0.363 1.00 90.81 283 GLU A CA 1
ATOM 2304 C C . GLU A 1 283 ? -27.090 -2.889 0.315 1.00 90.81 283 GLU A C 1
ATOM 2306 O O . GLU A 1 283 ? -27.765 -3.281 1.264 1.00 90.81 283 GLU A O 1
ATOM 2311 N N . SER A 1 284 ? -26.926 -3.650 -0.774 1.00 92.81 284 SER A N 1
ATOM 2312 C CA . SER A 1 284 ? -27.474 -5.010 -0.847 1.00 92.81 284 SER A CA 1
ATOM 2313 C C . SER A 1 284 ? -26.871 -5.905 0.242 1.00 92.81 284 SER A C 1
ATOM 2315 O O . SER A 1 284 ? -25.715 -5.726 0.620 1.00 92.81 284 SER A O 1
ATOM 2317 N N . ALA A 1 285 ? -27.610 -6.918 0.704 1.00 91.50 285 ALA A N 1
ATOM 2318 C CA . ALA A 1 285 ? -27.130 -7.827 1.750 1.00 91.50 285 ALA A CA 1
ATOM 2319 C C . ALA A 1 285 ? -25.759 -8.455 1.419 1.00 91.50 285 ALA A C 1
ATOM 2321 O O . ALA A 1 285 ? -24.888 -8.531 2.284 1.00 91.50 285 ALA A O 1
ATOM 2322 N N . ALA A 1 286 ? -25.536 -8.830 0.154 1.00 91.31 286 ALA A N 1
ATOM 2323 C CA . ALA A 1 286 ? -24.261 -9.373 -0.310 1.00 91.31 286 ALA A CA 1
ATOM 2324 C C . ALA A 1 286 ? -23.125 -8.334 -0.276 1.00 91.31 286 ALA A C 1
ATOM 2326 O O . ALA A 1 286 ? -22.014 -8.659 0.136 1.00 91.31 286 ALA A O 1
ATOM 2327 N N . GLU A 1 287 ? -23.386 -7.085 -0.675 1.00 93.75 287 GLU A N 1
ATOM 2328 C CA . GLU A 1 287 ? -22.404 -5.993 -0.579 1.00 93.75 287 GLU A CA 1
ATOM 2329 C C . GLU A 1 287 ? -22.065 -5.690 0.883 1.00 93.75 287 GLU A C 1
ATOM 2331 O O . GLU A 1 287 ? -20.895 -5.547 1.238 1.00 93.75 287 GLU A O 1
ATOM 2336 N N . VAL A 1 288 ? -23.082 -5.653 1.750 1.00 93.06 288 VAL A N 1
ATOM 2337 C CA . VAL A 1 288 ? -22.917 -5.369 3.176 1.00 93.06 288 VAL A CA 1
ATOM 2338 C C . VAL A 1 288 ? -22.035 -6.422 3.847 1.00 93.06 288 VAL A C 1
ATOM 2340 O O . VAL A 1 288 ? -21.024 -6.085 4.471 1.00 93.06 288 VAL A O 1
ATOM 2343 N N . LEU A 1 289 ? -22.386 -7.693 3.648 1.00 92.19 289 LEU A N 1
ATOM 2344 C CA . LEU A 1 289 ? -21.669 -8.842 4.188 1.00 92.19 289 LEU A CA 1
ATOM 2345 C C . LEU A 1 289 ? -20.214 -8.881 3.709 1.00 92.19 289 LEU A C 1
ATOM 2347 O O . LEU A 1 289 ? -19.285 -8.953 4.516 1.00 92.19 289 LEU A O 1
ATOM 2351 N N . ASN A 1 290 ? -19.995 -8.794 2.396 1.00 94.31 290 ASN A N 1
ATOM 2352 C CA . ASN A 1 290 ? -18.656 -8.924 1.827 1.00 94.31 290 ASN A CA 1
ATOM 2353 C C . ASN A 1 290 ? -17.757 -7.744 2.175 1.00 94.31 290 ASN A C 1
ATOM 2355 O O . ASN A 1 290 ? -16.582 -7.944 2.471 1.00 94.31 290 ASN A O 1
ATOM 2359 N N . ALA A 1 291 ? -18.293 -6.528 2.224 1.00 95.25 291 ALA A N 1
ATOM 2360 C CA . ALA A 1 291 ? -17.522 -5.377 2.666 1.00 95.25 291 ALA A CA 1
ATOM 2361 C C . ALA A 1 291 ? -17.132 -5.484 4.146 1.00 95.25 291 ALA A C 1
ATOM 2363 O O . ALA A 1 291 ? -16.005 -5.134 4.486 1.00 95.25 291 ALA A O 1
ATOM 2364 N N . GLN A 1 292 ? -17.996 -6.025 5.017 1.00 93.75 292 GLN A N 1
ATOM 2365 C CA . GLN A 1 292 ? -17.625 -6.285 6.412 1.00 93.75 292 GLN A CA 1
ATOM 2366 C C . GLN A 1 292 ? -16.503 -7.330 6.506 1.00 93.75 292 GLN A C 1
ATOM 2368 O O . GLN A 1 292 ? -15.494 -7.083 7.165 1.00 93.75 292 GLN A O 1
ATOM 2373 N N . ARG A 1 293 ? -16.621 -8.459 5.795 1.00 93.88 293 ARG A N 1
ATOM 2374 C CA . ARG A 1 293 ? -15.583 -9.506 5.777 1.00 93.88 293 ARG A CA 1
ATOM 2375 C C . ARG A 1 293 ? -14.249 -8.987 5.236 1.00 93.88 293 ARG A C 1
ATOM 2377 O O . ARG A 1 293 ? -13.209 -9.188 5.859 1.00 93.88 293 ARG A O 1
ATOM 2384 N N . VAL A 1 294 ? -14.269 -8.278 4.106 1.00 96.25 294 VAL A N 1
ATOM 2385 C CA . VAL A 1 294 ? -13.063 -7.689 3.503 1.00 96.25 294 VAL A CA 1
ATOM 2386 C C . VAL A 1 294 ? -12.428 -6.668 4.441 1.00 96.25 294 VAL A C 1
ATOM 2388 O O . VAL A 1 294 ? -11.214 -6.693 4.624 1.00 96.25 294 VAL A O 1
ATOM 2391 N N . ARG A 1 295 ? -13.228 -5.799 5.068 1.00 95.94 295 ARG A N 1
ATOM 2392 C CA . ARG A 1 295 ? -12.750 -4.797 6.025 1.00 95.94 295 ARG A CA 1
ATOM 2393 C C . ARG A 1 295 ? -12.047 -5.443 7.216 1.00 95.94 295 ARG A C 1
ATOM 2395 O O . ARG A 1 295 ? -10.910 -5.081 7.513 1.00 95.94 295 ARG A O 1
ATOM 2402 N N . VAL A 1 296 ? -12.695 -6.405 7.875 1.00 94.44 296 VAL A N 1
ATOM 2403 C CA . VAL A 1 296 ? -12.121 -7.116 9.030 1.00 94.44 296 VAL A CA 1
ATOM 2404 C C . VAL A 1 296 ? -10.825 -7.816 8.637 1.00 94.44 296 VAL A C 1
ATOM 2406 O O . VAL A 1 296 ? -9.817 -7.690 9.335 1.00 94.44 296 VAL A O 1
ATOM 2409 N N . TRP A 1 297 ? -10.824 -8.507 7.495 1.00 95.88 297 TRP A N 1
ATOM 2410 C CA . TRP A 1 297 ? -9.646 -9.206 6.995 1.00 95.88 297 TRP A CA 1
ATOM 2411 C C . TRP A 1 297 ? -8.491 -8.247 6.685 1.00 95.88 297 TRP A C 1
ATOM 2413 O O . TRP A 1 297 ? -7.374 -8.469 7.151 1.00 95.88 297 TRP A O 1
ATOM 2423 N N . LEU A 1 298 ? -8.756 -7.154 5.962 1.00 97.19 298 LEU A N 1
ATOM 2424 C CA . LEU A 1 298 ? -7.747 -6.169 5.575 1.00 97.19 298 LEU A CA 1
ATOM 2425 C C . LEU A 1 298 ? -7.111 -5.507 6.798 1.00 97.19 298 LEU A C 1
ATOM 2427 O O . LEU A 1 298 ? -5.888 -5.497 6.922 1.00 97.19 298 LEU A O 1
ATOM 2431 N N . ILE A 1 299 ? -7.927 -5.008 7.728 1.00 95.88 299 ILE A N 1
ATOM 2432 C CA . ILE A 1 299 ? -7.429 -4.376 8.955 1.00 95.88 299 ILE A CA 1
ATOM 2433 C C . ILE A 1 299 ? -6.587 -5.371 9.762 1.00 95.88 299 ILE A C 1
ATOM 2435 O O . ILE A 1 299 ? -5.506 -5.029 10.239 1.00 95.88 299 ILE A O 1
ATOM 2439 N N . SER A 1 300 ? -7.033 -6.623 9.859 1.00 94.12 300 SER A N 1
ATOM 2440 C CA . SER A 1 300 ? -6.289 -7.668 10.565 1.00 94.12 300 SER A CA 1
ATOM 2441 C C . SER A 1 300 ? -4.952 -7.984 9.899 1.00 94.12 300 SER A C 1
ATOM 2443 O O . SER A 1 300 ? -3.954 -8.156 10.595 1.00 94.12 300 SER A O 1
ATOM 2445 N N . VAL A 1 301 ? -4.901 -8.035 8.566 1.00 94.75 301 VAL A N 1
ATOM 2446 C CA . VAL A 1 301 ? -3.666 -8.232 7.791 1.00 94.75 301 VAL A CA 1
ATOM 2447 C C . VAL A 1 301 ? -2.666 -7.100 8.035 1.00 94.75 301 VAL A C 1
ATOM 2449 O O . VAL A 1 301 ? -1.473 -7.379 8.193 1.00 94.75 301 VAL A O 1
ATOM 2452 N N . LEU A 1 302 ? -3.146 -5.853 8.106 1.00 95.31 302 LEU A N 1
ATOM 2453 C CA . LEU A 1 302 ? -2.326 -4.667 8.368 1.00 95.31 302 LEU A CA 1
ATOM 2454 C C . LEU A 1 302 ? -1.799 -4.652 9.808 1.00 95.31 302 LEU A C 1
ATOM 2456 O O . LEU A 1 302 ? -0.587 -4.607 10.006 1.00 95.31 302 LEU A O 1
ATOM 2460 N N . LEU A 1 303 ? -2.672 -4.799 10.810 1.00 94.00 303 LEU A N 1
ATOM 2461 C CA . LEU A 1 303 ? -2.280 -4.822 12.228 1.00 94.00 303 LEU A CA 1
ATOM 2462 C C . LEU A 1 303 ? -1.319 -5.975 12.550 1.00 94.00 303 LEU A C 1
ATOM 2464 O O . LEU A 1 303 ? -0.421 -5.847 13.386 1.00 94.00 303 LEU A O 1
ATOM 2468 N N . ASN A 1 304 ? -1.479 -7.118 11.880 1.00 91.88 304 ASN A N 1
ATOM 2469 C CA . ASN A 1 304 ? -0.637 -8.291 12.093 1.00 91.88 304 ASN A CA 1
ATOM 2470 C C . ASN A 1 304 ? 0.613 -8.344 11.207 1.00 91.88 304 ASN A C 1
ATOM 2472 O O . ASN A 1 304 ? 1.400 -9.278 11.356 1.00 91.88 304 ASN A O 1
ATOM 2476 N N . ASN A 1 305 ? 0.844 -7.343 10.349 1.00 90.94 305 ASN A N 1
ATOM 2477 C CA . ASN A 1 305 ? 1.975 -7.295 9.417 1.00 90.94 305 ASN A CA 1
ATOM 2478 C C . ASN A 1 305 ? 2.122 -8.590 8.591 1.00 90.94 305 ASN A C 1
ATOM 2480 O O . ASN A 1 305 ? 3.234 -9.055 8.329 1.00 90.94 305 ASN A O 1
ATOM 2484 N N . VAL A 1 306 ? 1.000 -9.189 8.170 1.00 91.56 306 VAL A N 1
ATOM 2485 C CA . VAL A 1 306 ? 0.979 -10.501 7.487 1.00 91.56 306 VAL A CA 1
ATOM 2486 C C . VAL A 1 306 ? 1.774 -10.473 6.177 1.00 91.56 306 VAL A C 1
ATOM 2488 O O . VAL A 1 306 ? 2.405 -11.463 5.808 1.00 91.56 306 VAL A O 1
ATOM 2491 N N . MET A 1 307 ? 1.794 -9.322 5.503 1.00 88.44 307 MET A N 1
ATOM 2492 C CA . MET A 1 307 ? 2.499 -9.120 4.233 1.00 88.44 307 MET A CA 1
ATOM 2493 C C . MET A 1 307 ? 3.983 -8.729 4.396 1.00 88.44 307 MET A C 1
ATOM 2495 O O . MET A 1 307 ? 4.641 -8.426 3.399 1.00 88.44 307 MET A O 1
ATOM 2499 N N . GLY A 1 308 ? 4.520 -8.718 5.624 1.00 78.50 308 GLY A N 1
ATOM 2500 C CA . GLY A 1 308 ? 5.910 -8.354 5.916 1.00 78.50 308 GLY A CA 1
ATOM 2501 C C . GLY A 1 308 ? 6.931 -9.446 5.558 1.00 78.50 308 GLY A C 1
ATOM 2502 O O . GLY A 1 308 ? 6.715 -10.635 5.803 1.00 78.50 308 GLY A O 1
ATOM 2503 N N . GLY A 1 309 ? 8.083 -9.048 5.007 1.00 69.88 309 GLY A N 1
ATOM 2504 C CA . GLY A 1 309 ? 9.192 -9.944 4.646 1.00 69.88 309 GLY A CA 1
ATOM 2505 C C . GLY A 1 309 ? 9.033 -10.589 3.264 1.00 69.88 309 GLY A C 1
ATOM 2506 O O . GLY A 1 309 ? 9.572 -10.088 2.283 1.00 69.88 309 GLY A O 1
ATOM 2507 N N . THR A 1 310 ? 8.288 -11.695 3.169 1.00 68.06 310 THR A N 1
ATOM 2508 C CA . THR A 1 310 ? 8.153 -12.532 1.957 1.00 68.06 310 THR A CA 1
ATOM 2509 C C . THR A 1 310 ? 6.776 -12.395 1.303 1.00 68.06 310 THR A C 1
ATOM 2511 O O . THR A 1 310 ? 5.976 -13.327 1.248 1.00 68.06 310 THR A O 1
ATOM 2514 N N . SER A 1 311 ? 6.481 -11.202 0.785 1.00 78.75 311 SER A N 1
ATOM 2515 C CA . SER A 1 311 ? 5.153 -10.913 0.221 1.00 78.75 311 SER A CA 1
ATOM 2516 C C . SER A 1 311 ? 4.747 -11.820 -0.958 1.00 78.75 311 SER A C 1
ATOM 2518 O O . SER A 1 311 ? 3.569 -12.136 -1.084 1.00 78.75 311 SER A O 1
ATOM 2520 N N . ASP A 1 312 ? 5.686 -12.292 -1.786 1.00 86.88 312 ASP A N 1
ATOM 2521 C CA . ASP A 1 312 ? 5.388 -13.121 -2.970 1.00 86.88 312 ASP A CA 1
ATOM 2522 C C . ASP A 1 312 ? 4.835 -14.506 -2.607 1.00 86.88 312 ASP A C 1
ATOM 2524 O O . ASP A 1 312 ? 3.862 -14.965 -3.212 1.00 86.88 312 ASP A O 1
ATOM 2528 N N . SER A 1 313 ? 5.422 -15.175 -1.608 1.00 89.31 313 SER A N 1
ATOM 2529 C CA . SER A 1 313 ? 4.961 -16.502 -1.184 1.00 89.31 313 SER A CA 1
ATOM 2530 C C . SER A 1 313 ? 3.589 -16.418 -0.521 1.00 89.31 313 SER A C 1
ATOM 2532 O O . SER A 1 313 ? 2.716 -17.237 -0.810 1.00 89.31 313 SER A O 1
ATOM 2534 N N . MET A 1 314 ? 3.364 -15.382 0.294 1.00 92.75 314 MET A N 1
ATOM 2535 C CA . MET A 1 314 ? 2.059 -15.125 0.898 1.00 92.75 314 MET A CA 1
ATOM 2536 C C . MET A 1 314 ? 0.998 -14.836 -0.170 1.00 92.75 314 MET A C 1
ATOM 2538 O O . MET A 1 314 ? -0.057 -15.463 -0.159 1.00 92.75 314 MET A O 1
ATOM 2542 N N . LEU A 1 315 ? 1.283 -13.962 -1.143 1.00 94.12 315 LEU A N 1
ATOM 2543 C CA . LEU A 1 315 ? 0.364 -13.693 -2.257 1.00 94.12 315 LEU A CA 1
ATOM 2544 C C . LEU A 1 315 ? 0.052 -14.951 -3.068 1.00 94.12 315 LEU A C 1
ATOM 2546 O O . LEU A 1 315 ? -1.098 -15.159 -3.443 1.00 94.12 315 LEU A O 1
ATOM 2550 N N . THR A 1 316 ? 1.048 -15.806 -3.303 1.00 93.38 316 THR A N 1
ATOM 2551 C CA . THR A 1 316 ? 0.848 -17.091 -3.988 1.00 93.38 316 THR A CA 1
ATOM 2552 C C . THR A 1 316 ? -0.122 -17.977 -3.216 1.00 93.38 316 THR A C 1
ATOM 2554 O O . THR A 1 316 ? -1.061 -18.515 -3.804 1.00 93.38 316 THR A O 1
ATOM 2557 N N . LYS A 1 317 ? 0.054 -18.076 -1.893 1.00 94.12 317 LYS A N 1
ATOM 2558 C CA . LYS A 1 317 ? -0.818 -18.872 -1.027 1.00 94.12 317 LYS A CA 1
ATOM 2559 C C . LYS A 1 317 ? -2.250 -18.328 -1.002 1.00 94.12 317 LYS A C 1
ATOM 2561 O O . LYS A 1 317 ? -3.193 -19.085 -1.219 1.00 94.12 317 LYS A O 1
ATOM 2566 N N . LEU A 1 318 ? -2.415 -17.019 -0.802 1.00 95.56 318 LEU A N 1
ATOM 2567 C CA . LEU A 1 318 ? -3.728 -16.364 -0.759 1.00 95.56 318 LEU A CA 1
ATOM 2568 C C . LEU A 1 318 ? -4.449 -16.430 -2.112 1.00 95.56 318 LEU A C 1
ATOM 2570 O O . LEU A 1 318 ? -5.648 -16.698 -2.147 1.00 95.56 318 LEU A O 1
ATOM 2574 N N . ARG A 1 319 ? -3.730 -16.262 -3.233 1.00 95.44 319 ARG A N 1
ATOM 2575 C CA . ARG A 1 319 ? -4.303 -16.468 -4.571 1.00 95.44 319 ARG A CA 1
ATOM 2576 C C . ARG A 1 319 ? -4.816 -17.896 -4.736 1.00 95.44 319 ARG A C 1
ATOM 2578 O O . ARG A 1 319 ? -5.925 -18.067 -5.224 1.00 95.44 319 ARG A O 1
ATOM 2585 N N . GLY A 1 320 ? -4.051 -18.901 -4.302 1.00 95.69 320 GLY A N 1
ATOM 2586 C CA . GLY A 1 320 ? -4.481 -20.302 -4.358 1.00 95.69 320 GLY A CA 1
ATOM 2587 C C . GLY A 1 320 ? -5.805 -20.543 -3.624 1.00 95.69 320 GLY A C 1
ATOM 2588 O O . GLY A 1 320 ? -6.697 -21.198 -4.157 1.00 95.69 320 GLY A O 1
ATOM 2589 N N . VAL A 1 321 ? -5.986 -19.935 -2.447 1.00 95.81 321 VAL A N 1
ATOM 2590 C CA . VAL A 1 321 ? -7.269 -19.974 -1.722 1.00 95.81 321 VAL A CA 1
ATOM 2591 C C . VAL A 1 321 ? -8.387 -19.342 -2.555 1.00 95.81 321 VAL A C 1
ATOM 2593 O O . VAL A 1 321 ? -9.431 -19.957 -2.740 1.00 95.81 321 VAL A O 1
ATOM 2596 N N . LEU A 1 322 ? -8.179 -18.146 -3.107 1.00 95.44 322 LEU A N 1
ATOM 2597 C CA . LEU A 1 322 ? -9.203 -17.451 -3.900 1.00 95.44 322 LEU A CA 1
ATOM 2598 C C . LEU A 1 322 ? -9.537 -18.156 -5.226 1.00 95.44 322 LEU A C 1
ATOM 2600 O O . LEU A 1 322 ? -10.643 -18.010 -5.744 1.00 95.44 322 LEU A O 1
ATOM 2604 N N . GLN A 1 323 ? -8.606 -18.930 -5.782 1.00 93.56 323 GLN A N 1
ATOM 2605 C CA . GLN A 1 323 ? -8.859 -19.792 -6.938 1.00 93.56 323 GLN A CA 1
ATOM 2606 C C . GLN A 1 323 ? -9.771 -20.968 -6.570 1.00 93.56 323 GLN A C 1
ATOM 2608 O O . GLN A 1 323 ? -10.731 -21.245 -7.286 1.00 93.56 323 GLN A O 1
ATOM 2613 N N . ILE A 1 324 ? -9.489 -21.639 -5.448 1.00 92.50 324 ILE A N 1
ATOM 2614 C CA . ILE A 1 324 ? -10.240 -22.815 -4.984 1.00 92.50 324 ILE A CA 1
ATOM 2615 C C . ILE A 1 324 ? -11.637 -22.416 -4.495 1.00 92.50 324 ILE A C 1
ATOM 2617 O O . ILE A 1 324 ? -12.633 -23.030 -4.868 1.00 92.50 324 ILE A O 1
ATOM 2621 N N . TYR A 1 325 ? -11.724 -21.368 -3.677 1.00 88.00 325 TYR A N 1
ATOM 2622 C CA . TYR A 1 325 ? -12.953 -20.950 -3.001 1.00 88.00 325 TYR A CA 1
ATOM 2623 C C . TYR A 1 325 ? -13.709 -19.868 -3.777 1.00 88.00 325 TYR A C 1
ATOM 2625 O O . TYR A 1 325 ? -14.278 -18.942 -3.195 1.00 88.00 325 TYR A O 1
ATOM 2633 N N . ARG A 1 326 ? -13.761 -19.997 -5.107 1.00 82.75 326 ARG A N 1
ATOM 2634 C CA . ARG A 1 326 ? -14.585 -19.137 -5.960 1.00 82.75 326 ARG A CA 1
ATOM 2635 C C . ARG A 1 326 ? -16.062 -19.521 -5.814 1.00 82.75 326 ARG A C 1
ATOM 2637 O O . ARG A 1 326 ? -16.599 -20.315 -6.582 1.00 82.75 326 ARG A O 1
ATOM 2644 N N . ARG A 1 327 ? -16.720 -18.979 -4.786 1.00 71.69 327 ARG A N 1
ATOM 2645 C CA . ARG A 1 327 ? -18.107 -19.323 -4.436 1.00 71.69 327 ARG A CA 1
ATOM 2646 C C . ARG A 1 327 ? -19.110 -18.722 -5.441 1.00 71.69 327 ARG A C 1
ATOM 2648 O O . ARG A 1 327 ? -18.983 -17.539 -5.766 1.00 71.69 327 ARG A O 1
ATOM 2655 N N . PRO A 1 328 ? -20.147 -19.471 -5.877 1.00 68.00 328 PRO A N 1
ATOM 2656 C CA . PRO A 1 328 ? -21.186 -18.966 -6.788 1.00 68.00 328 PRO A CA 1
ATOM 2657 C C . PRO A 1 328 ? -21.919 -17.728 -6.259 1.00 68.00 328 PRO A C 1
ATOM 2659 O O . PRO A 1 328 ? -22.271 -16.840 -7.027 1.00 68.00 328 PRO A O 1
ATOM 2662 N N . ASN A 1 329 ? -22.095 -17.652 -4.937 1.00 70.94 329 ASN A N 1
ATOM 2663 C CA . ASN A 1 329 ? -22.801 -16.561 -4.262 1.00 70.94 329 ASN A CA 1
ATOM 2664 C C . ASN A 1 329 ? -21.949 -15.284 -4.142 1.00 70.94 329 ASN A C 1
ATOM 2666 O O . ASN A 1 329 ? -22.455 -14.246 -3.731 1.00 70.94 329 ASN A O 1
ATOM 2670 N N . GLY A 1 330 ? -20.660 -15.356 -4.495 1.00 82.31 330 GLY A N 1
ATOM 2671 C CA . GLY A 1 330 ? -19.746 -14.220 -4.455 1.00 82.31 330 GLY A CA 1
ATOM 2672 C C . GLY A 1 330 ? -19.192 -13.890 -3.073 1.00 82.31 330 GLY A C 1
ATOM 2673 O O . GLY A 1 330 ? -18.579 -12.845 -2.924 1.00 82.31 330 GLY A O 1
ATOM 2674 N N . ASP A 1 331 ? -19.365 -14.754 -2.076 1.00 91.44 331 ASP A N 1
ATOM 2675 C CA . ASP A 1 331 ? -18.873 -14.533 -0.715 1.00 91.44 331 ASP A CA 1
ATOM 2676 C C . ASP A 1 331 ? -17.339 -14.482 -0.620 1.00 91.44 331 ASP A C 1
ATOM 2678 O O . ASP A 1 331 ? -16.645 -15.358 -1.138 1.00 91.44 331 ASP A O 1
ATOM 2682 N N . PHE A 1 332 ? -16.814 -13.500 0.114 1.00 94.19 332 PHE A N 1
ATOM 2683 C CA . PHE A 1 332 ? -15.397 -13.386 0.440 1.00 94.19 332 PHE A CA 1
ATOM 2684 C C . PHE A 1 332 ? -14.984 -14.488 1.440 1.00 94.19 332 PHE A C 1
ATOM 2686 O O . PHE A 1 332 ? -15.538 -14.533 2.546 1.00 94.19 332 PHE A O 1
ATOM 2693 N N . PRO A 1 333 ? -14.021 -15.368 1.096 1.00 94.00 333 PRO A N 1
ATOM 2694 C CA . PRO A 1 333 ? -13.665 -16.547 1.893 1.00 94.00 333 PRO A CA 1
ATOM 2695 C C . PRO A 1 333 ? -12.694 -16.198 3.037 1.00 94.00 333 PRO A C 1
ATOM 2697 O O . PRO A 1 333 ? -11.534 -16.613 3.060 1.00 94.00 333 PRO A O 1
ATOM 2700 N N . ILE A 1 334 ? -13.150 -15.371 3.983 1.00 93.44 334 ILE A N 1
ATOM 2701 C CA . ILE A 1 334 ? -12.323 -14.869 5.094 1.00 93.44 334 ILE A CA 1
ATOM 2702 C C . ILE A 1 334 ? -11.757 -15.998 5.971 1.00 93.44 334 ILE A C 1
ATOM 2704 O O . ILE A 1 334 ? -10.595 -15.929 6.374 1.00 93.44 334 ILE A O 1
ATOM 2708 N N . ALA A 1 335 ? -12.545 -17.043 6.242 1.00 91.62 335 ALA A N 1
ATOM 2709 C CA . ALA A 1 335 ? -12.140 -18.156 7.099 1.00 91.62 335 ALA A CA 1
ATOM 2710 C C . ALA A 1 335 ? -10.968 -18.935 6.484 1.00 91.62 335 ALA A C 1
ATOM 2712 O O . ALA A 1 335 ? -9.965 -19.205 7.146 1.00 91.62 335 ALA A O 1
ATOM 2713 N N . GLU A 1 336 ? -11.055 -19.236 5.191 1.00 94.06 336 GLU A N 1
ATOM 2714 C CA . GLU A 1 336 ? -10.036 -19.978 4.458 1.00 94.06 336 GLU A CA 1
ATOM 2715 C C . GLU A 1 336 ? -8.761 -19.158 4.261 1.00 94.06 336 GLU A C 1
ATOM 2717 O O . GLU A 1 336 ? -7.656 -19.693 4.377 1.00 94.06 336 GLU A O 1
ATOM 2722 N N . LEU A 1 337 ? -8.893 -17.846 4.037 1.00 94.81 337 LEU A N 1
ATOM 2723 C CA . LEU A 1 337 ? -7.745 -16.941 3.990 1.00 94.81 337 LEU A CA 1
ATOM 2724 C C . LEU A 1 337 ? -7.035 -16.873 5.349 1.00 94.81 337 LEU A C 1
ATOM 2726 O O . LEU A 1 337 ? -5.811 -16.993 5.401 1.00 94.81 337 LEU A O 1
ATOM 2730 N N . ASN A 1 338 ? -7.779 -16.741 6.451 1.00 93.81 338 ASN A N 1
ATOM 2731 C CA . ASN A 1 338 ? -7.214 -16.743 7.804 1.00 93.81 338 ASN A CA 1
ATOM 2732 C C . ASN A 1 338 ? -6.518 -18.070 8.132 1.00 93.81 338 ASN A C 1
ATOM 2734 O O . ASN A 1 338 ? -5.413 -18.061 8.677 1.00 93.81 338 ASN A O 1
ATOM 2738 N N . LYS A 1 339 ? -7.105 -19.205 7.737 1.00 93.19 339 LYS A N 1
ATOM 2739 C CA . LYS A 1 339 ? -6.474 -20.523 7.880 1.00 93.19 339 LYS A CA 1
ATOM 2740 C C . LYS A 1 339 ? -5.143 -20.595 7.128 1.00 93.19 339 LYS A C 1
ATOM 2742 O O . LYS A 1 339 ? -4.134 -21.000 7.702 1.00 93.19 339 LYS A O 1
ATOM 2747 N N . ALA A 1 340 ? -5.107 -20.140 5.876 1.00 94.25 340 ALA A N 1
ATOM 2748 C CA . ALA A 1 340 ? -3.882 -20.140 5.081 1.00 94.25 340 ALA A CA 1
ATOM 2749 C C . ALA A 1 340 ? -2.779 -19.249 5.684 1.00 94.25 340 ALA A C 1
ATOM 2751 O O . ALA A 1 340 ? -1.603 -19.630 5.636 1.00 94.25 340 ALA A O 1
ATOM 2752 N N . ILE A 1 341 ? -3.149 -18.104 6.271 1.00 93.88 341 ILE A N 1
ATOM 2753 C CA . ILE A 1 341 ? -2.243 -17.201 7.004 1.00 93.88 341 ILE A CA 1
ATOM 2754 C C . ILE A 1 341 ? -1.665 -17.903 8.241 1.00 93.88 341 ILE A C 1
ATOM 2756 O O . ILE A 1 341 ? -0.448 -17.888 8.436 1.00 93.88 341 ILE A O 1
ATOM 2760 N N . ALA A 1 342 ? -2.512 -18.561 9.038 1.00 92.25 342 ALA A N 1
ATOM 2761 C CA . ALA A 1 342 ? -2.093 -19.281 10.240 1.00 92.25 342 ALA A CA 1
ATOM 2762 C C . ALA A 1 342 ? -1.129 -20.435 9.919 1.00 92.25 342 ALA A C 1
ATOM 2764 O O . ALA A 1 342 ? -0.057 -20.539 10.509 1.00 92.25 342 ALA A O 1
ATOM 2765 N N . GLU A 1 343 ? -1.446 -21.246 8.909 1.00 92.75 343 GLU A N 1
ATOM 2766 C CA . GLU A 1 343 ? -0.575 -22.320 8.410 1.00 92.75 343 GLU A CA 1
ATOM 2767 C C . GLU A 1 343 ? 0.765 -21.811 7.847 1.00 92.75 343 GLU A C 1
ATOM 2769 O O . GLU A 1 343 ? 1.715 -22.575 7.719 1.00 92.75 343 GLU A O 1
ATOM 2774 N N . ALA A 1 344 ? 0.848 -20.535 7.459 1.00 90.69 344 ALA A N 1
ATOM 2775 C CA . ALA A 1 344 ? 2.095 -19.891 7.048 1.00 90.69 344 ALA A CA 1
ATOM 2776 C C . ALA A 1 344 ? 2.880 -19.296 8.239 1.00 90.69 344 ALA A C 1
ATOM 2778 O O . ALA A 1 344 ? 3.842 -18.556 8.031 1.00 90.69 344 ALA A O 1
ATOM 2779 N N . GLY A 1 345 ? 2.469 -19.592 9.479 1.00 89.69 345 GLY A N 1
ATOM 2780 C CA . GLY A 1 345 ? 3.132 -19.150 10.706 1.00 89.69 345 GLY A CA 1
ATOM 2781 C C . GLY A 1 345 ? 2.898 -17.677 11.051 1.00 89.69 345 GLY A C 1
ATOM 2782 O O . GLY A 1 345 ? 3.715 -17.072 11.744 1.00 89.69 345 GLY A O 1
ATOM 2783 N N . ARG A 1 346 ? 1.823 -17.063 10.541 1.00 90.12 346 ARG A N 1
ATOM 2784 C CA . ARG A 1 346 ? 1.472 -15.658 10.803 1.00 90.12 346 ARG A CA 1
ATOM 2785 C C . ARG A 1 346 ? 0.220 -15.557 11.675 1.00 90.12 346 ARG A C 1
ATOM 2787 O O . ARG A 1 346 ? -0.627 -16.444 11.666 1.00 90.12 346 ARG A O 1
ATOM 2794 N N . ILE A 1 347 ? 0.092 -14.453 12.413 1.00 88.00 347 ILE A N 1
ATOM 2795 C CA . ILE A 1 347 ? -1.081 -14.185 13.257 1.00 88.00 347 ILE A CA 1
ATOM 2796 C C . ILE A 1 347 ? -2.277 -13.867 12.349 1.00 88.00 347 ILE A C 1
ATOM 2798 O O . ILE A 1 347 ? -2.284 -12.846 11.660 1.00 88.00 347 ILE A O 1
ATOM 2802 N N . ALA A 1 348 ? -3.271 -14.754 12.339 1.00 84.62 348 ALA A N 1
ATOM 2803 C CA . ALA A 1 348 ? -4.533 -14.566 11.630 1.00 84.62 348 ALA A CA 1
ATOM 2804 C C . ALA A 1 348 ? -5.559 -13.828 12.505 1.00 84.62 348 ALA A C 1
ATOM 2806 O O . ALA A 1 348 ? -5.473 -13.881 13.735 1.00 84.62 348 ALA A O 1
ATOM 2807 N N . ALA A 1 349 ? -6.547 -13.185 11.870 1.00 77.31 349 ALA A N 1
ATOM 2808 C CA . ALA A 1 349 ? -7.568 -12.375 12.545 1.00 77.31 349 ALA A CA 1
ATOM 2809 C C . ALA A 1 349 ? -8.301 -13.136 13.664 1.00 77.31 349 ALA A C 1
ATOM 2811 O O . ALA A 1 349 ? -8.493 -12.606 14.747 1.00 77.31 349 ALA A O 1
ATOM 2812 N N . SER A 1 350 ? -8.637 -14.405 13.433 1.00 74.50 350 SER A N 1
ATOM 2813 C CA . SER A 1 350 ? -9.431 -15.251 14.333 1.00 74.50 350 SER A CA 1
ATOM 2814 C C . SER A 1 350 ? -8.652 -15.884 15.494 1.00 74.50 350 SER A C 1
ATOM 2816 O O . SER A 1 350 ? -9.127 -16.848 16.083 1.00 74.50 350 SER A O 1
ATOM 2818 N N . SER A 1 351 ? -7.445 -15.406 15.810 1.00 78.62 351 SER A N 1
ATOM 2819 C CA . SER A 1 351 ? -6.634 -15.956 16.907 1.00 78.62 351 SER A CA 1
ATOM 2820 C C . SER A 1 351 ? -6.721 -15.098 18.169 1.00 78.62 351 SER A C 1
ATOM 2822 O O . SER A 1 351 ? -6.745 -13.871 18.080 1.00 78.62 351 SER A O 1
ATOM 2824 N N . ASP A 1 352 ? -6.661 -15.716 19.354 1.00 83.81 352 ASP A N 1
ATOM 2825 C CA . ASP A 1 352 ? -6.586 -14.971 20.624 1.00 83.81 352 ASP A CA 1
ATOM 2826 C C . ASP A 1 352 ? -5.392 -14.002 20.648 1.00 83.81 352 ASP A C 1
ATOM 2828 O O . ASP A 1 352 ? -5.497 -12.881 21.142 1.00 83.81 352 ASP A O 1
ATOM 2832 N N . ASN A 1 353 ? -4.282 -14.379 20.007 1.00 86.75 353 ASN A N 1
ATOM 2833 C CA . ASN A 1 353 ? -3.115 -13.513 19.836 1.00 86.75 353 ASN A CA 1
ATOM 2834 C C . ASN A 1 353 ? -3.426 -12.229 19.049 1.00 86.75 353 ASN A C 1
ATOM 2836 O O . ASN A 1 353 ? -2.852 -11.183 19.350 1.00 86.75 353 ASN A O 1
ATOM 2840 N N . ALA A 1 354 ? -4.319 -12.277 18.053 1.00 87.94 354 ALA A N 1
ATOM 2841 C CA . ALA A 1 354 ? -4.744 -11.081 17.328 1.00 87.94 354 ALA A CA 1
ATOM 2842 C C . ALA A 1 354 ? -5.552 -10.145 18.233 1.00 87.94 354 ALA A C 1
ATOM 2844 O O . ALA A 1 354 ? -5.323 -8.935 18.219 1.00 87.94 354 ALA A O 1
ATOM 2845 N N . VAL A 1 355 ? -6.439 -10.701 19.063 1.00 92.06 355 VAL A N 1
ATOM 2846 C CA . VAL A 1 355 ? -7.220 -9.929 20.039 1.00 92.06 355 VAL A CA 1
ATOM 2847 C C . VAL A 1 355 ? -6.303 -9.267 21.068 1.00 92.06 355 VAL A C 1
ATOM 2849 O O . VAL A 1 355 ? -6.413 -8.063 21.288 1.00 92.06 355 VAL A O 1
ATOM 2852 N N . GLU A 1 356 ? -5.353 -10.006 21.650 1.00 92.38 356 GLU A N 1
ATOM 2853 C CA . GLU A 1 356 ? -4.374 -9.431 22.587 1.00 92.38 356 GLU A CA 1
ATOM 2854 C C . GLU A 1 356 ? -3.548 -8.324 21.947 1.00 92.38 356 GLU A C 1
ATOM 2856 O O . GLU A 1 356 ? -3.333 -7.271 22.547 1.00 92.38 356 GLU A O 1
ATOM 2861 N N . LYS A 1 357 ? -3.093 -8.541 20.710 1.00 92.69 357 LYS A N 1
ATOM 2862 C CA . LYS A 1 357 ? -2.302 -7.546 19.996 1.00 92.69 357 LYS A CA 1
ATOM 2863 C C . LYS A 1 357 ? -3.084 -6.250 19.810 1.00 92.69 357 LYS A C 1
ATOM 2865 O O . LYS A 1 357 ? -2.523 -5.190 20.059 1.00 92.69 357 LYS A O 1
ATOM 2870 N N . VAL A 1 358 ? -4.363 -6.337 19.438 1.00 94.31 358 VAL A N 1
ATOM 2871 C CA . VAL A 1 358 ? -5.259 -5.176 19.334 1.00 94.31 358 VAL A CA 1
ATOM 2872 C C . VAL A 1 358 ? -5.401 -4.467 20.680 1.00 94.31 358 VAL A C 1
ATOM 2874 O O . VAL A 1 358 ? -5.202 -3.258 20.761 1.00 94.31 358 VAL A O 1
ATOM 2877 N N . LEU A 1 359 ? -5.691 -5.210 21.751 1.00 94.88 359 LEU A N 1
ATOM 2878 C CA . LEU A 1 359 ? -5.894 -4.638 23.085 1.00 94.88 359 LEU A CA 1
ATOM 2879 C C . LEU A 1 359 ? -4.620 -4.013 23.679 1.00 94.88 359 LEU A C 1
ATOM 2881 O O . LEU A 1 359 ? -4.715 -3.203 24.599 1.00 94.88 359 LEU A O 1
ATOM 2885 N N . ASN A 1 360 ? -3.436 -4.377 23.189 1.00 94.94 360 ASN A N 1
ATOM 2886 C CA . ASN A 1 360 ? -2.156 -3.839 23.657 1.00 94.94 360 ASN A CA 1
ATOM 2887 C C . ASN A 1 360 ? -1.661 -2.631 22.843 1.00 94.94 360 ASN A C 1
ATOM 2889 O O . ASN A 1 360 ? -0.600 -2.084 23.155 1.00 94.94 360 ASN A O 1
ATOM 2893 N N . ILE A 1 361 ? -2.413 -2.191 21.828 1.00 95.12 361 ILE A N 1
ATOM 2894 C CA . ILE A 1 361 ? -2.126 -0.952 21.098 1.00 95.12 361 ILE A CA 1
ATOM 2895 C C . ILE A 1 361 ? -2.313 0.244 22.037 1.00 95.12 361 ILE A C 1
ATOM 2897 O O . ILE A 1 361 ? -3.293 0.335 22.773 1.00 95.12 361 ILE A O 1
ATOM 2901 N N . LYS A 1 362 ? -1.369 1.185 21.998 1.00 92.75 362 LYS A N 1
ATOM 2902 C CA . LYS A 1 362 ? -1.390 2.404 22.815 1.00 92.75 362 LYS A CA 1
ATOM 2903 C C . LYS A 1 362 ? -1.549 3.638 21.940 1.00 92.75 362 LYS A C 1
ATOM 2905 O O . LYS A 1 362 ? -1.105 3.637 20.796 1.00 92.75 362 LYS A O 1
ATOM 2910 N N . TYR A 1 363 ? -2.070 4.717 22.526 1.00 91.69 363 TYR A N 1
ATOM 2911 C CA . TYR A 1 363 ? -2.348 5.995 21.846 1.00 91.69 363 TYR A CA 1
ATOM 2912 C C . TYR A 1 363 ? -1.187 6.566 21.003 1.00 91.69 363 TYR A C 1
ATOM 2914 O O . TYR A 1 363 ? -1.422 7.303 20.047 1.00 91.69 363 TYR A O 1
ATOM 2922 N N . GLY A 1 364 ? 0.065 6.248 21.353 1.00 89.00 364 GLY A N 1
ATOM 2923 C CA . GLY A 1 364 ? 1.252 6.722 20.634 1.00 89.00 364 GLY A CA 1
ATOM 2924 C C . GLY A 1 364 ? 1.322 6.290 19.164 1.00 89.00 364 GLY A C 1
ATOM 2925 O O . GLY A 1 364 ? 1.914 7.010 18.364 1.00 89.00 364 GLY A O 1
ATOM 2926 N N . ASP A 1 365 ? 0.691 5.171 18.798 1.00 90.06 365 ASP A N 1
ATOM 2927 C CA . ASP A 1 365 ? 0.565 4.712 17.412 1.00 90.06 365 ASP A CA 1
ATOM 2928 C C . ASP A 1 365 ? -0.844 5.030 16.893 1.00 90.06 365 ASP A C 1
ATOM 2930 O O . ASP A 1 365 ? -1.763 4.210 16.954 1.00 90.06 365 ASP A O 1
ATOM 2934 N N . LYS A 1 366 ? -1.036 6.272 16.433 1.00 90.69 366 LYS A N 1
ATOM 2935 C CA . LYS A 1 366 ? -2.355 6.780 16.024 1.00 90.69 366 LYS A CA 1
ATOM 2936 C C . LYS A 1 366 ? -2.969 5.981 14.873 1.00 90.69 366 LYS A C 1
ATOM 2938 O O . LYS A 1 366 ? -4.182 5.767 14.878 1.00 90.69 366 LYS A O 1
ATOM 2943 N N . ASP A 1 367 ? -2.155 5.527 13.927 1.00 94.25 367 ASP A N 1
ATOM 2944 C CA . ASP A 1 367 ? -2.625 4.794 12.751 1.00 94.25 367 ASP A CA 1
ATOM 2945 C C . ASP A 1 367 ? -3.080 3.381 13.139 1.00 94.25 367 ASP A C 1
ATOM 2947 O O . ASP A 1 367 ? -4.191 2.968 12.788 1.00 94.25 367 ASP A O 1
ATOM 2951 N N . ALA A 1 368 ? -2.292 2.666 13.954 1.00 94.56 368 ALA A N 1
ATOM 2952 C CA . ALA A 1 368 ? -2.714 1.379 14.501 1.00 94.56 368 ALA A CA 1
ATOM 2953 C C . ALA A 1 368 ? -3.931 1.523 15.429 1.00 94.56 368 ALA A C 1
ATOM 2955 O O . ALA A 1 368 ? -4.840 0.692 15.374 1.00 94.56 368 ALA A O 1
ATOM 2956 N N . CYS A 1 369 ? -3.994 2.587 16.241 1.00 95.62 369 CYS A N 1
ATOM 2957 C CA . CYS A 1 369 ? -5.156 2.895 17.074 1.00 95.62 369 CYS A CA 1
ATOM 2958 C C . CYS A 1 369 ? -6.421 3.066 16.239 1.00 95.62 369 CYS A C 1
ATOM 2960 O O . CYS A 1 369 ? -7.451 2.499 16.597 1.00 95.62 369 CYS A O 1
ATOM 2962 N N . PHE A 1 370 ? -6.367 3.826 15.142 1.00 96.50 370 PHE A N 1
ATOM 2963 C CA . PHE A 1 370 ? -7.525 3.999 14.272 1.00 96.50 370 PHE A CA 1
ATOM 2964 C C . PHE A 1 370 ? -7.992 2.653 13.710 1.00 96.50 370 PHE A C 1
ATOM 2966 O O . PHE A 1 370 ? -9.161 2.296 13.869 1.00 96.50 370 PHE A O 1
ATOM 2973 N N . LEU A 1 371 ? -7.074 1.891 13.107 1.00 96.19 371 LEU A N 1
ATOM 2974 C CA . LEU A 1 371 ? -7.366 0.579 12.533 1.00 96.19 371 LEU A CA 1
ATOM 2975 C C . LEU A 1 371 ? -8.059 -0.327 13.561 1.00 96.19 371 LEU A C 1
ATOM 2977 O O . LEU A 1 371 ? -9.150 -0.840 13.306 1.00 96.19 371 LEU A O 1
ATOM 2981 N N . ALA A 1 372 ? -7.466 -0.444 14.748 1.00 95.94 372 ALA A N 1
ATOM 2982 C CA . ALA A 1 372 ? -7.959 -1.251 15.856 1.00 95.94 372 ALA A CA 1
ATOM 2983 C C . ALA A 1 372 ? -9.309 -0.787 16.412 1.00 95.94 372 ALA A C 1
ATOM 2985 O O . ALA A 1 372 ? -10.218 -1.600 16.574 1.00 95.94 372 ALA A O 1
ATOM 2986 N N . LEU A 1 373 ? -9.465 0.509 16.698 1.00 96.44 373 LEU A N 1
ATOM 2987 C CA . LEU A 1 373 ? -10.714 1.045 17.234 1.00 96.44 373 LEU A CA 1
ATOM 2988 C C . LEU A 1 373 ? -11.842 0.927 16.219 1.00 96.44 373 LEU A C 1
ATOM 2990 O O . LEU A 1 373 ? -12.967 0.633 16.612 1.00 96.44 373 LEU A O 1
ATOM 2994 N N . SER A 1 374 ? -11.562 1.117 14.926 1.00 95.50 374 SER A N 1
ATOM 2995 C CA . SER A 1 374 ? -12.596 1.038 13.898 1.00 95.50 374 SER A CA 1
ATOM 2996 C C . SER A 1 374 ? -13.293 -0.329 13.926 1.00 95.50 374 SER A C 1
ATOM 2998 O O . SER A 1 374 ? -14.519 -0.368 13.823 1.00 95.50 374 SER A O 1
ATOM 3000 N N . LEU A 1 375 ? -12.566 -1.434 14.163 1.00 94.19 375 LEU A N 1
ATOM 3001 C CA . LEU A 1 375 ? -13.126 -2.794 14.247 1.00 94.19 375 LEU A CA 1
ATOM 3002 C C . LEU A 1 375 ? -14.234 -2.942 15.295 1.00 94.19 375 LEU A C 1
ATOM 3004 O O . LEU A 1 375 ? -15.077 -3.826 15.169 1.00 94.19 375 LEU A O 1
ATOM 3008 N N . LEU A 1 376 ? -14.256 -2.089 16.320 1.00 93.62 376 LEU A N 1
ATOM 3009 C CA . LEU A 1 376 ? -15.272 -2.137 17.368 1.00 93.62 376 LEU A CA 1
ATOM 3010 C C . LEU A 1 376 ? -16.658 -1.739 16.843 1.00 93.62 376 LEU A C 1
ATOM 3012 O O . LEU A 1 376 ? -17.670 -2.232 17.346 1.00 93.62 376 LEU A O 1
ATOM 3016 N N . TYR A 1 377 ? -16.710 -0.899 15.809 1.00 92.25 377 TYR A N 1
ATOM 3017 C CA . TYR A 1 377 ? -17.933 -0.304 15.282 1.00 92.25 377 TYR A CA 1
ATOM 3018 C C . TYR A 1 377 ? -18.403 -1.001 13.998 1.00 92.25 377 TYR A C 1
ATOM 3020 O O . TYR A 1 377 ? -17.600 -1.366 13.130 1.00 92.25 377 TYR A O 1
ATOM 3028 N N . ASP A 1 378 ? -19.725 -1.131 13.860 1.00 86.88 378 ASP A N 1
ATOM 3029 C CA . ASP A 1 378 ? -20.375 -1.666 12.653 1.00 86.88 378 ASP A CA 1
ATOM 3030 C C . ASP A 1 378 ? -20.323 -0.684 11.469 1.00 86.88 378 ASP A C 1
ATOM 3032 O O . ASP A 1 378 ? -20.504 -1.080 10.317 1.00 86.88 378 ASP A O 1
ATOM 3036 N N . ASP A 1 379 ? -20.040 0.597 11.735 1.00 85.88 379 ASP A N 1
ATOM 3037 C CA . ASP A 1 379 ? -19.820 1.611 10.709 1.00 85.88 379 ASP A CA 1
ATOM 3038 C C . ASP A 1 379 ? -18.621 1.243 9.830 1.00 85.88 379 ASP A C 1
ATOM 3040 O O . ASP A 1 379 ? -17.523 0.950 10.311 1.00 85.88 379 ASP A O 1
ATOM 3044 N N . ARG A 1 380 ? -18.830 1.292 8.513 1.00 83.50 380 ARG A N 1
ATOM 3045 C CA . ARG A 1 380 ? -17.808 0.950 7.512 1.00 83.50 380 ARG A CA 1
ATOM 3046 C C . ARG A 1 380 ? -17.315 2.162 6.730 1.00 83.50 380 ARG A C 1
ATOM 3048 O O . ARG A 1 380 ? -16.290 2.053 6.088 1.00 83.50 380 ARG A O 1
ATOM 3055 N N . ASN A 1 381 ? -17.978 3.313 6.822 1.00 90.56 381 ASN A N 1
ATOM 3056 C CA . ASN A 1 381 ? -17.639 4.517 6.053 1.00 90.56 381 ASN A CA 1
ATOM 3057 C C . ASN A 1 381 ? -16.749 5.504 6.834 1.00 90.56 381 ASN A C 1
ATOM 3059 O O . ASN A 1 381 ? -16.922 6.720 6.746 1.00 90.56 381 ASN A O 1
ATOM 3063 N N . TRP A 1 382 ? -15.779 4.999 7.603 1.00 93.94 382 TRP A N 1
ATOM 3064 C CA . TRP A 1 382 ? -14.840 5.835 8.370 1.00 93.94 382 TRP A CA 1
ATOM 3065 C C . TRP A 1 382 ? -13.996 6.769 7.497 1.00 93.94 382 TRP A C 1
ATOM 3067 O O . TRP A 1 382 ? -13.484 7.771 7.982 1.00 93.94 382 TRP A O 1
ATOM 3077 N N . GLY A 1 383 ? -13.894 6.490 6.198 1.00 92.06 383 GLY A N 1
ATOM 3078 C CA . GLY A 1 383 ? -13.189 7.330 5.241 1.00 92.06 383 GLY A CA 1
ATOM 3079 C C . GLY A 1 383 ? -13.793 8.706 5.012 1.00 92.06 383 GLY A C 1
ATOM 3080 O O . GLY A 1 383 ? -13.054 9.621 4.654 1.00 92.06 383 GLY A O 1
ATOM 3081 N N . THR A 1 384 ? -15.100 8.853 5.228 1.00 90.75 384 THR A N 1
ATOM 3082 C CA . THR A 1 384 ? -15.841 10.110 5.037 1.00 90.75 384 THR A CA 1
ATOM 3083 C C . THR A 1 384 ? -16.307 10.731 6.350 1.00 90.75 384 THR A C 1
ATOM 3085 O O . THR A 1 384 ? -16.744 11.878 6.364 1.00 90.75 384 THR A O 1
ATOM 3088 N N . ILE A 1 385 ? -16.246 9.979 7.450 1.00 90.69 385 ILE A N 1
ATOM 3089 C CA . ILE A 1 385 ? -16.619 10.461 8.780 1.00 90.69 385 ILE A CA 1
ATOM 3090 C C . ILE A 1 385 ? -15.464 11.297 9.331 1.00 90.69 385 ILE A C 1
ATOM 3092 O O . ILE A 1 385 ? -14.319 10.851 9.338 1.00 90.69 385 ILE A O 1
ATOM 3096 N N . ASN A 1 386 ? -15.763 12.496 9.828 1.00 89.75 386 ASN A N 1
ATOM 3097 C CA . ASN A 1 386 ? -14.783 13.284 10.565 1.00 89.75 386 ASN A CA 1
ATOM 3098 C C . ASN A 1 386 ? -14.738 12.797 12.019 1.00 89.75 386 ASN A C 1
ATOM 3100 O O . ASN A 1 386 ? -15.721 12.913 12.759 1.00 89.75 386 ASN A O 1
ATOM 3104 N N . TYR A 1 387 ? -13.614 12.204 12.408 1.00 91.62 387 TYR A N 1
ATOM 3105 C CA . TYR A 1 387 ? -13.419 11.607 13.723 1.00 91.62 387 TYR A CA 1
ATOM 3106 C C . TYR A 1 387 ? -12.081 12.023 14.325 1.00 91.62 387 TYR A C 1
ATOM 3108 O O . TYR A 1 387 ? -11.148 12.447 13.646 1.00 91.62 387 TYR A O 1
ATOM 3116 N N . SER A 1 388 ? -11.981 11.818 15.628 1.00 91.44 388 SER A N 1
ATOM 3117 C CA . SER A 1 388 ? -10.746 11.891 16.396 1.00 91.44 388 SER A CA 1
ATOM 3118 C C . SER A 1 388 ? -10.639 10.674 17.305 1.00 91.44 388 SER A C 1
ATOM 3120 O O . SER A 1 388 ? -11.651 10.186 17.810 1.00 91.44 388 SER A O 1
ATOM 3122 N N . ILE A 1 389 ? -9.416 10.202 17.532 1.00 93.50 389 ILE A N 1
ATOM 3123 C CA . ILE A 1 389 ? -9.130 9.264 18.619 1.00 93.50 389 ILE A CA 1
ATOM 3124 C C . ILE A 1 389 ? -8.994 10.091 19.890 1.00 93.50 389 ILE A C 1
ATOM 3126 O O . ILE A 1 389 ? -8.158 10.993 19.938 1.00 93.50 389 ILE A O 1
ATOM 3130 N N . ASP A 1 390 ? -9.807 9.785 20.890 1.00 92.56 390 ASP A N 1
ATOM 3131 C CA . ASP A 1 390 ? -9.843 10.532 22.141 1.00 92.56 390 ASP A CA 1
ATOM 3132 C C . ASP A 1 390 ? -9.872 9.600 23.356 1.00 92.56 390 ASP A C 1
ATOM 3134 O O . ASP A 1 390 ? -10.331 8.454 23.277 1.00 92.56 390 ASP A O 1
ATOM 3138 N N . HIS A 1 391 ? -9.384 10.104 24.487 1.00 94.31 391 HIS A N 1
ATOM 3139 C CA . HIS A 1 391 ? -9.374 9.384 25.754 1.00 94.31 391 HIS A CA 1
ATOM 3140 C C . HIS A 1 391 ? -10.712 9.551 26.474 1.00 94.31 391 HIS A C 1
ATOM 3142 O O . HIS A 1 391 ? -11.165 10.670 26.687 1.00 94.31 391 HIS A O 1
ATOM 3148 N N . LEU A 1 392 ? -11.359 8.464 26.897 1.00 94.56 392 LEU A N 1
ATOM 3149 C CA . LEU A 1 392 ? -12.578 8.501 27.710 1.00 94.56 392 LEU A CA 1
ATOM 3150 C C . LEU A 1 392 ? -12.343 9.275 29.010 1.00 94.56 392 LEU A C 1
ATOM 3152 O O . LEU A 1 392 ? -13.075 10.222 29.273 1.00 94.56 392 LEU A O 1
ATOM 3156 N N . PHE A 1 393 ? -11.296 8.927 29.758 1.00 95.12 393 PHE A N 1
ATOM 3157 C CA . PHE A 1 393 ? -10.732 9.764 30.813 1.00 95.12 393 PHE A CA 1
ATOM 3158 C C . PHE A 1 393 ? -9.686 10.702 30.198 1.00 95.12 393 PHE A C 1
ATOM 3160 O O . PHE A 1 393 ? -8.621 10.211 29.806 1.00 95.12 393 PHE A O 1
ATOM 3167 N N . PRO A 1 394 ? -9.944 12.021 30.110 1.00 93.00 394 PRO A N 1
ATOM 3168 C CA . PRO A 1 394 ? -9.020 12.961 29.484 1.00 93.00 394 PRO A CA 1
ATOM 3169 C C . PRO A 1 394 ? -7.645 12.956 30.151 1.00 93.00 394 PRO A C 1
ATOM 3171 O O . PRO A 1 394 ? -7.529 12.770 31.362 1.00 93.00 394 PRO A O 1
ATOM 3174 N N . GLN A 1 395 ? -6.590 13.258 29.389 1.00 91.69 395 GLN A N 1
ATOM 3175 C CA . GLN A 1 395 ? -5.227 13.343 29.933 1.00 91.69 395 GLN A CA 1
ATOM 3176 C C . GLN A 1 395 ? -5.111 14.339 31.102 1.00 91.69 395 GLN A C 1
ATOM 3178 O O . GLN A 1 395 ? -4.308 14.135 32.013 1.00 91.69 395 GLN A O 1
ATOM 3183 N N . GLU A 1 396 ? -5.938 15.389 31.104 1.00 90.81 396 GLU A N 1
ATOM 3184 C CA . GLU A 1 396 ? -6.021 16.379 32.182 1.00 90.81 396 GLU A CA 1
ATOM 3185 C C . GLU A 1 396 ? -6.397 15.753 33.534 1.00 90.81 396 GLU A C 1
ATOM 3187 O O . GLU A 1 396 ? -5.860 16.152 34.569 1.00 90.81 396 GLU A O 1
ATOM 3192 N N . SER A 1 397 ? -7.250 14.721 33.529 1.00 90.75 397 SER A N 1
ATOM 3193 C CA . SER A 1 397 ? -7.700 14.020 34.737 1.00 90.75 397 SER A CA 1
ATOM 3194 C C . SER A 1 397 ? -6.559 13.321 35.486 1.00 90.75 397 SER A C 1
ATOM 3196 O O . SER A 1 397 ? -6.705 13.007 36.660 1.00 90.75 397 SER A O 1
ATOM 3198 N N . PHE A 1 398 ? -5.402 13.126 34.845 1.00 92.31 398 PHE A N 1
ATOM 3199 C CA . PHE A 1 398 ? -4.237 12.456 35.429 1.00 92.31 398 PHE A CA 1
ATOM 3200 C C . PHE A 1 398 ? -3.211 13.422 36.044 1.00 92.31 398 PHE A C 1
ATOM 3202 O O . PHE A 1 398 ? -2.179 12.977 36.550 1.00 92.31 398 PHE A O 1
ATOM 3209 N N . ARG A 1 399 ? -3.445 14.745 36.008 1.00 86.38 399 ARG A N 1
ATOM 3210 C CA . ARG A 1 399 ? -2.454 15.739 36.467 1.00 86.38 399 ARG A CA 1
ATOM 3211 C C . ARG A 1 399 ? -2.346 15.882 37.985 1.00 86.38 399 ARG A C 1
ATOM 3213 O O . ARG A 1 399 ? -1.287 16.277 38.465 1.00 86.38 399 ARG A O 1
ATOM 3220 N N . LYS A 1 400 ? -3.407 15.602 38.749 1.00 80.50 400 LYS A N 1
ATOM 3221 C CA . LYS A 1 400 ? -3.439 15.789 40.212 1.00 80.50 400 LYS A CA 1
ATOM 3222 C C . LYS A 1 400 ? -4.027 14.561 40.901 1.00 80.50 400 LYS A C 1
ATOM 3224 O O . LYS A 1 400 ? -5.030 14.039 40.440 1.00 80.50 400 LYS A O 1
ATOM 3229 N N . ASN A 1 401 ? -3.429 14.147 42.019 1.00 81.38 401 ASN A N 1
ATOM 3230 C CA . ASN A 1 401 ? -3.948 13.102 42.918 1.00 81.38 401 ASN A CA 1
ATOM 3231 C C . ASN A 1 401 ? -4.156 11.707 42.290 1.00 81.38 401 ASN A C 1
ATOM 3233 O O . ASN A 1 401 ? -4.961 10.928 42.789 1.00 81.38 401 ASN A O 1
ATOM 3237 N N . VAL A 1 402 ? -3.409 11.368 41.234 1.00 88.31 402 VAL A N 1
ATOM 3238 C CA . VAL A 1 402 ? -3.407 10.025 40.628 1.00 88.31 402 VAL A CA 1
ATOM 3239 C C . VAL A 1 402 ? -2.033 9.371 40.844 1.00 88.31 402 VAL A C 1
ATOM 3241 O O . VAL A 1 402 ? -1.028 10.008 40.508 1.00 88.31 402 VAL A O 1
ATOM 3244 N N . PRO A 1 403 ? -1.951 8.144 41.401 1.00 89.88 403 PRO A N 1
ATOM 3245 C CA . PRO A 1 403 ? -0.689 7.415 41.555 1.00 89.88 403 PRO A CA 1
ATOM 3246 C C . PRO A 1 403 ? 0.019 7.178 40.215 1.00 89.88 403 PRO A C 1
ATOM 3248 O O . PRO A 1 403 ? -0.637 6.957 39.200 1.00 89.88 403 PRO A O 1
ATOM 3251 N N . ASP A 1 404 ? 1.355 7.174 40.198 1.00 88.12 404 ASP A N 1
ATOM 3252 C CA . ASP A 1 404 ? 2.118 7.051 38.945 1.00 88.12 404 ASP A CA 1
ATOM 3253 C C . ASP A 1 404 ? 1.868 5.726 38.209 1.00 88.12 404 ASP A C 1
ATOM 3255 O O . ASP A 1 404 ? 1.739 5.733 36.989 1.00 88.12 404 ASP A O 1
ATOM 3259 N N . GLN A 1 405 ? 1.667 4.624 38.941 1.00 88.38 405 GLN A N 1
ATOM 3260 C CA . GLN A 1 405 ? 1.299 3.316 38.373 1.00 88.38 405 GLN A CA 1
ATOM 3261 C C . GLN A 1 405 ? -0.010 3.380 37.565 1.00 88.38 405 GLN A C 1
ATOM 3263 O O . GLN A 1 405 ? -0.113 2.807 36.486 1.00 88.38 405 GLN A O 1
ATOM 3268 N N . VAL A 1 406 ? -0.990 4.161 38.031 1.00 89.69 406 VAL A N 1
ATOM 3269 C CA . VAL A 1 406 ? -2.279 4.357 37.347 1.00 89.69 406 VAL A CA 1
ATOM 3270 C C . VAL A 1 406 ? -2.094 5.180 36.065 1.00 89.69 406 VAL A C 1
ATOM 3272 O O . VAL A 1 406 ? -2.764 4.939 35.058 1.00 89.69 406 VAL A O 1
ATOM 3275 N N . LYS A 1 407 ? -1.163 6.147 36.068 1.00 90.69 407 LYS A N 1
ATOM 3276 C CA . LYS A 1 407 ? -0.865 6.990 34.896 1.00 90.69 407 LYS A CA 1
ATOM 3277 C C . LYS A 1 407 ? -0.274 6.189 33.737 1.00 90.69 407 LYS A C 1
ATOM 3279 O O . LYS A 1 407 ? -0.443 6.604 32.592 1.00 90.69 407 LYS A O 1
ATOM 3284 N N . GLU A 1 408 ? 0.367 5.048 33.994 1.00 88.75 408 GLU A N 1
ATOM 3285 C CA . GLU A 1 408 ? 0.893 4.167 32.940 1.00 88.75 408 GLU A CA 1
ATOM 3286 C C . GLU A 1 408 ? -0.215 3.599 32.037 1.00 88.75 408 GLU A C 1
ATOM 3288 O O . GLU A 1 408 ? 0.011 3.360 30.847 1.00 88.75 408 GLU A O 1
ATOM 3293 N N . PHE A 1 409 ? -1.429 3.451 32.577 1.00 91.69 409 PHE A N 1
ATOM 3294 C CA . PHE A 1 409 ? -2.614 2.991 31.850 1.00 91.69 409 PHE A CA 1
ATOM 3295 C C . PHE A 1 409 ? -3.380 4.125 31.158 1.00 91.69 409 PHE A C 1
ATOM 3297 O O . PHE A 1 409 ? -4.364 3.859 30.471 1.00 91.69 409 PHE A O 1
ATOM 3304 N N . ARG A 1 410 ? -2.950 5.390 31.296 1.00 93.88 410 ARG A N 1
ATOM 3305 C CA . ARG A 1 410 ? -3.622 6.549 30.680 1.00 93.88 410 ARG A CA 1
ATOM 3306 C C . ARG A 1 410 ? -3.854 6.338 29.187 1.00 93.88 410 ARG A C 1
ATOM 3308 O O . ARG A 1 410 ? -4.947 6.602 28.701 1.00 93.88 410 ARG A O 1
ATOM 3315 N N . ASP A 1 411 ? -2.832 5.865 28.482 1.00 95.06 411 ASP A N 1
ATOM 3316 C CA . ASP A 1 411 ? -2.839 5.676 27.028 1.00 95.06 411 ASP A CA 1
ATOM 3317 C C . ASP A 1 411 ? -3.207 4.236 26.609 1.00 95.06 411 ASP A C 1
ATOM 3319 O O . ASP A 1 411 ? -2.941 3.846 25.469 1.00 95.06 411 ASP A O 1
ATOM 3323 N N . ASP A 1 412 ? -3.788 3.445 27.523 1.00 95.75 412 ASP A N 1
ATOM 3324 C CA . ASP A 1 412 ? -4.293 2.094 27.250 1.00 95.75 412 ASP A CA 1
ATOM 3325 C C . ASP A 1 412 ? -5.443 2.128 26.238 1.00 95.75 412 ASP A C 1
ATOM 3327 O O . ASP A 1 412 ? -6.287 3.027 26.271 1.00 95.75 412 ASP A O 1
ATOM 3331 N N . PHE A 1 413 ? -5.521 1.113 25.374 1.00 96.56 413 PHE A N 1
ATOM 3332 C CA . PHE A 1 413 ? -6.584 0.961 24.380 1.00 96.56 413 PHE A CA 1
ATOM 3333 C C . PHE A 1 413 ? -7.992 1.078 24.978 1.00 96.56 413 PHE A C 1
ATOM 3335 O O . PHE A 1 413 ? -8.879 1.695 24.388 1.00 96.56 413 PHE A O 1
ATOM 3342 N N . ALA A 1 414 ? -8.205 0.541 26.182 1.00 96.81 414 ALA A N 1
ATOM 3343 C CA . ALA A 1 414 ? -9.486 0.610 26.873 1.00 96.81 414 ALA A CA 1
ATOM 3344 C C . ALA A 1 414 ? -9.788 1.976 27.492 1.00 96.81 414 ALA A C 1
ATOM 3346 O O . ALA A 1 414 ? -10.888 2.166 28.010 1.00 96.81 414 ALA A O 1
ATOM 3347 N N . ASN A 1 415 ? -8.894 2.954 27.381 1.00 96.94 415 ASN A N 1
ATOM 3348 C CA . ASN A 1 415 ? -9.221 4.357 27.591 1.00 96.94 415 ASN A CA 1
ATOM 3349 C C . ASN A 1 415 ? -9.492 5.100 26.273 1.00 96.94 415 ASN A C 1
ATOM 3351 O O . ASN A 1 415 ? -9.853 6.262 26.316 1.00 96.94 415 ASN A O 1
ATOM 3355 N N . LEU A 1 416 ? -9.365 4.476 25.099 1.00 96.19 416 LEU A N 1
ATOM 3356 C CA . LEU A 1 416 ? -9.517 5.163 23.812 1.00 96.19 416 LEU A CA 1
ATOM 3357 C C . LEU A 1 416 ? -10.880 4.898 23.162 1.00 96.19 416 LEU A C 1
ATOM 3359 O O . LEU A 1 416 ? -11.505 3.851 23.367 1.00 96.19 416 LEU A O 1
ATOM 3363 N N . ALA A 1 417 ? -11.353 5.853 22.367 1.00 94.88 417 ALA A N 1
ATOM 3364 C CA . ALA A 1 417 ? -12.543 5.725 21.533 1.00 94.88 417 ALA A CA 1
ATOM 3365 C C . ALA A 1 417 ? -12.414 6.570 20.258 1.00 94.88 417 ALA A C 1
ATOM 3367 O O . ALA A 1 417 ? -11.725 7.590 20.250 1.00 94.88 417 ALA A O 1
ATOM 3368 N N . LEU A 1 418 ? -13.111 6.163 19.192 1.00 93.94 418 LEU A N 1
ATOM 3369 C CA . LEU A 1 418 ? -13.370 7.049 18.057 1.00 93.94 418 LEU A CA 1
ATOM 3370 C C . LEU A 1 418 ? -14.560 7.932 18.408 1.00 93.94 418 LEU A C 1
ATOM 3372 O O . LEU A 1 418 ? -15.647 7.421 18.678 1.00 93.94 418 LEU A O 1
ATOM 3376 N N . VAL A 1 419 ? -14.330 9.239 18.411 1.00 89.69 419 VAL A N 1
ATOM 3377 C CA . VAL A 1 419 ? -15.321 10.268 18.726 1.00 89.69 419 VAL A CA 1
ATOM 3378 C C . VAL A 1 419 ? -15.510 11.121 17.479 1.00 89.69 419 VAL A C 1
ATOM 3380 O O . VAL A 1 419 ? -14.531 11.611 16.911 1.00 89.69 419 VAL A O 1
ATOM 3383 N N . ILE A 1 420 ? -16.752 11.274 17.025 1.00 87.75 420 ILE A N 1
ATOM 3384 C CA . ILE A 1 420 ? -17.069 12.116 15.862 1.00 87.75 420 ILE A CA 1
ATOM 3385 C C . ILE A 1 420 ? -16.968 13.600 16.236 1.00 87.75 420 ILE A C 1
ATOM 3387 O O . ILE A 1 420 ? -17.122 13.962 17.402 1.00 87.75 420 ILE A O 1
ATOM 3391 N N . SER A 1 421 ? -16.681 14.476 15.272 1.00 79.25 421 SER A N 1
ATOM 3392 C CA . SER A 1 421 ? -16.339 15.882 15.558 1.00 79.25 421 SER A CA 1
ATOM 3393 C C . SER A 1 421 ? -17.371 16.632 16.407 1.00 79.25 421 SER A C 1
ATOM 3395 O O . SER A 1 421 ? -16.981 17.362 17.322 1.00 79.25 421 SER A O 1
ATOM 3397 N N . ASP A 1 422 ? -18.664 16.413 16.165 1.00 76.06 422 ASP A N 1
ATOM 3398 C CA . ASP A 1 422 ? -19.739 17.045 16.937 1.00 76.06 422 ASP A CA 1
ATOM 3399 C C . ASP A 1 422 ? -19.704 16.625 18.414 1.00 76.06 422 ASP A C 1
ATOM 3401 O O . ASP A 1 422 ? -19.838 17.465 19.303 1.00 76.06 422 ASP A O 1
ATOM 3405 N N . GLU A 1 423 ? -19.428 15.348 18.697 1.00 78.00 423 GLU A N 1
ATOM 3406 C CA . GLU A 1 423 ? -19.271 14.837 20.063 1.00 78.00 423 GLU A CA 1
ATOM 3407 C C . GLU A 1 423 ? -18.018 15.403 20.743 1.00 78.00 423 GLU A C 1
ATOM 3409 O O . GLU A 1 423 ? -18.071 15.814 21.905 1.00 78.00 423 GLU A O 1
ATOM 3414 N N . ASN A 1 424 ? -16.893 15.461 20.021 1.00 74.88 424 ASN A N 1
ATOM 3415 C CA . ASN A 1 424 ? -15.622 15.907 20.592 1.00 74.88 424 ASN A CA 1
ATOM 3416 C C . ASN A 1 424 ? -15.651 17.402 20.966 1.00 74.88 424 ASN A C 1
ATOM 3418 O O . ASN A 1 424 ? -15.093 17.810 21.986 1.00 74.88 424 ASN A O 1
ATOM 3422 N N . SER A 1 425 ? -16.369 18.220 20.188 1.00 68.56 425 SER A N 1
ATOM 3423 C CA . SER A 1 425 ? -16.532 19.655 20.458 1.00 68.56 425 SER A CA 1
ATOM 3424 C C . SER A 1 425 ? -17.106 19.952 21.856 1.00 68.56 425 SER A C 1
ATOM 3426 O O . SER A 1 425 ? -16.722 20.946 22.485 1.00 68.56 425 SER A O 1
ATOM 3428 N N . GLY A 1 426 ? -17.977 19.065 22.356 1.00 69.75 426 GLY A N 1
ATOM 3429 C CA . GLY A 1 426 ? -18.621 19.167 23.664 1.00 69.75 426 GLY A CA 1
ATOM 3430 C C . GLY A 1 426 ? -17.819 18.563 24.818 1.00 69.75 426 GLY A C 1
ATOM 3431 O O . GLY A 1 426 ? -17.889 19.083 25.927 1.00 69.75 426 GLY A O 1
ATOM 3432 N N . LYS A 1 427 ? -17.041 17.503 24.568 1.00 77.94 427 LYS A N 1
ATOM 3433 C CA . LYS A 1 427 ? -16.361 16.732 25.619 1.00 77.94 427 LYS A CA 1
ATOM 3434 C C . LYS A 1 427 ? -15.119 17.427 26.189 1.00 77.94 427 LYS A C 1
ATOM 3436 O O . LYS A 1 427 ? -14.999 17.563 27.404 1.00 77.94 427 LYS A O 1
ATOM 3441 N N . LYS A 1 428 ? -14.196 17.894 25.338 1.00 81.38 428 LYS A N 1
ATOM 3442 C CA . LYS A 1 428 ? -12.932 18.554 25.746 1.00 81.38 428 LYS A CA 1
ATOM 3443 C C . LYS A 1 428 ? -12.246 17.840 26.937 1.00 81.38 428 LYS A C 1
ATOM 3445 O O . LYS A 1 428 ? -11.982 16.648 26.872 1.00 81.38 428 LYS A O 1
ATOM 3450 N N . ASN A 1 429 ? -11.978 18.563 28.029 1.00 85.31 429 ASN A N 1
ATOM 3451 C CA . ASN A 1 429 ? -11.354 18.044 29.253 1.00 85.31 429 ASN A CA 1
ATOM 3452 C C . ASN A 1 429 ? -12.383 17.679 30.342 1.00 85.31 429 ASN A C 1
ATOM 3454 O O . ASN A 1 429 ? -12.027 17.638 31.520 1.00 85.31 429 ASN A O 1
ATOM 3458 N N . GLN A 1 430 ? -13.656 17.484 29.986 1.00 89.69 430 GLN A N 1
ATOM 3459 C CA . GLN A 1 430 ? -14.701 17.183 30.959 1.00 89.69 430 GLN A CA 1
ATOM 3460 C C . GLN A 1 430 ? -14.461 15.810 31.619 1.00 89.69 430 GLN A C 1
ATOM 3462 O O . GLN A 1 430 ? -14.156 14.844 30.913 1.00 89.69 430 GLN A O 1
ATOM 3467 N N . PRO A 1 431 ? -14.617 15.687 32.952 1.00 91.44 431 PRO A N 1
ATOM 3468 C CA . PRO A 1 431 ? -14.556 14.400 33.639 1.00 91.44 431 PRO A CA 1
ATOM 3469 C C . PRO A 1 431 ? -15.545 13.377 33.062 1.00 91.44 431 PRO A C 1
ATOM 3471 O O . PRO A 1 431 ? -16.685 13.717 32.736 1.00 91.44 431 PRO A O 1
ATOM 3474 N N . LEU A 1 432 ? -15.128 12.107 32.961 1.00 93.19 432 LEU A N 1
ATOM 3475 C CA . LEU A 1 432 ? -15.936 11.062 32.321 1.00 93.19 432 LEU A CA 1
ATOM 3476 C C . LEU A 1 432 ? -17.301 10.883 33.002 1.00 93.19 432 LEU A C 1
ATOM 3478 O O . LEU A 1 432 ? -18.314 10.774 32.316 1.00 93.19 432 LEU A O 1
ATOM 3482 N N . ASN A 1 433 ? -17.338 10.882 34.336 1.00 93.75 433 ASN A N 1
ATOM 3483 C CA . ASN A 1 433 ? -18.571 10.763 35.113 1.00 93.75 433 ASN A CA 1
ATOM 3484 C C . ASN A 1 433 ? -19.595 11.842 34.742 1.00 93.75 433 ASN A C 1
ATOM 3486 O O . ASN A 1 433 ? -20.767 11.523 34.577 1.00 93.75 433 ASN A O 1
ATOM 3490 N N . GLU A 1 434 ? -19.164 13.090 34.559 1.00 92.62 434 GLU A N 1
ATOM 3491 C CA . GLU A 1 434 ? -20.056 14.177 34.153 1.00 92.62 434 GLU A CA 1
ATOM 3492 C C . GLU A 1 434 ? -20.488 14.021 32.695 1.00 92.62 434 GLU A C 1
ATOM 3494 O O . GLU A 1 434 ? -21.679 14.120 32.394 1.00 92.62 434 GLU A O 1
ATOM 3499 N N . TRP A 1 435 ? -19.544 13.714 31.797 1.00 91.88 435 TRP A N 1
ATOM 3500 C CA . T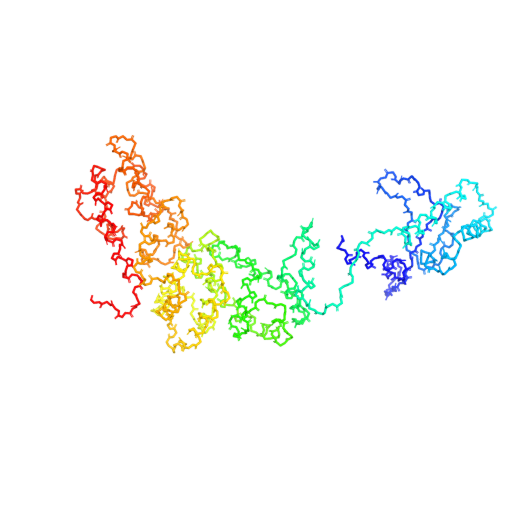RP A 1 435 ? -19.829 13.547 30.372 1.00 91.88 435 TRP A CA 1
ATOM 3501 C C . TRP A 1 435 ? -20.904 12.480 30.141 1.00 91.88 435 TRP A C 1
ATOM 3503 O O . TRP A 1 435 ? -21.901 12.732 29.457 1.00 91.88 435 TRP A O 1
ATOM 3513 N N . LEU A 1 436 ? -20.746 11.310 30.771 1.00 92.81 436 LEU A N 1
ATOM 3514 C CA . LEU A 1 436 ? -21.633 10.164 30.578 1.00 92.81 436 LEU A CA 1
ATOM 3515 C C . LEU A 1 436 ? -23.036 10.354 31.162 1.00 92.81 436 LEU A C 1
ATOM 3517 O O . LEU A 1 436 ? -23.966 9.743 30.641 1.00 92.81 436 LEU A O 1
ATOM 3521 N N . THR A 1 437 ? -23.237 11.233 32.154 1.00 89.69 437 THR A N 1
ATOM 3522 C CA . THR A 1 437 ? -24.592 11.512 32.683 1.00 89.69 437 THR A CA 1
ATOM 3523 C C . THR A 1 437 ? -25.546 12.088 31.634 1.00 89.69 437 THR A C 1
ATOM 3525 O O . THR A 1 437 ? -26.759 11.936 31.745 1.00 89.69 437 THR A O 1
ATOM 3528 N N . THR A 1 438 ? -25.005 12.726 30.593 1.00 87.81 438 THR A N 1
ATOM 3529 C CA . THR A 1 438 ? -25.785 13.343 29.511 1.00 87.81 438 THR A CA 1
ATOM 3530 C C . THR A 1 438 ? -25.924 12.447 28.279 1.00 87.81 438 THR A C 1
ATOM 3532 O O . THR A 1 438 ? -26.413 12.904 27.245 1.00 87.81 438 THR A O 1
ATOM 3535 N N . ARG A 1 439 ? -25.418 11.208 28.320 1.00 90.88 439 ARG A N 1
ATOM 3536 C CA . ARG A 1 439 ? -25.389 10.286 27.175 1.00 90.88 439 ARG A CA 1
ATOM 3537 C C . ARG A 1 439 ? -26.446 9.196 27.315 1.00 90.88 439 ARG A C 1
ATOM 3539 O O . ARG A 1 439 ? -26.808 8.797 28.418 1.00 90.88 439 ARG A O 1
ATOM 3546 N N . SER A 1 440 ? -26.931 8.700 26.180 1.00 91.75 440 SER A N 1
ATOM 3547 C CA . SER A 1 440 ? -27.931 7.634 26.162 1.00 91.75 440 SER A CA 1
ATOM 3548 C C . SER A 1 440 ? -27.303 6.252 26.420 1.00 91.75 440 SER A C 1
ATOM 3550 O O . SER A 1 440 ? -26.095 6.068 26.220 1.00 91.75 440 SER A O 1
ATOM 3552 N N . PRO A 1 441 ? -28.096 5.240 26.813 1.00 92.75 441 PRO A N 1
ATOM 3553 C CA . PRO A 1 441 ? -27.625 3.857 26.915 1.00 92.75 441 PRO A CA 1
ATOM 3554 C C . PRO A 1 441 ? -27.000 3.323 25.615 1.00 92.75 441 PRO A C 1
ATOM 3556 O O . PRO A 1 441 ? -26.050 2.541 25.652 1.00 92.75 441 PRO A O 1
ATOM 3559 N N . GLU A 1 442 ? -27.484 3.773 24.456 1.00 91.62 442 GLU A N 1
ATOM 3560 C CA . GLU A 1 442 ? -26.947 3.414 23.141 1.00 91.62 442 GLU A CA 1
ATOM 3561 C C . GLU A 1 442 ? -25.519 3.927 22.953 1.00 91.62 442 GLU A C 1
ATOM 3563 O O . GLU A 1 442 ? -24.693 3.212 22.389 1.00 91.62 442 GLU A O 1
ATOM 3568 N N . TYR A 1 443 ? -25.196 5.119 23.469 1.00 91.31 443 TYR A N 1
ATOM 3569 C CA . TYR A 1 443 ? -23.829 5.642 23.468 1.00 91.31 443 TYR A CA 1
ATOM 3570 C C . TYR A 1 443 ? -22.896 4.738 24.284 1.00 91.31 443 TYR A C 1
ATOM 3572 O O . TYR A 1 443 ? -21.831 4.342 23.806 1.00 91.31 443 TYR A O 1
ATOM 3580 N N . LEU A 1 444 ? -23.320 4.340 25.491 1.00 94.06 444 LEU A N 1
ATOM 3581 C CA . LEU A 1 444 ? -22.543 3.429 26.340 1.00 94.06 444 LEU A CA 1
ATOM 3582 C C . LEU A 1 444 ? -22.286 2.096 25.634 1.00 94.06 444 LEU A C 1
ATOM 3584 O O . LEU A 1 444 ? -21.150 1.618 25.605 1.00 94.06 444 LEU A O 1
ATOM 3588 N N . LYS A 1 445 ? -23.324 1.531 25.007 1.00 93.94 445 LYS A N 1
ATOM 3589 C CA . LYS A 1 445 ? -23.229 0.286 24.240 1.00 93.94 445 LYS A CA 1
ATOM 3590 C C . LYS A 1 445 ? -22.291 0.430 23.039 1.00 93.94 445 LYS A C 1
ATOM 3592 O O . LYS A 1 445 ? -21.420 -0.415 22.856 1.00 93.94 445 LYS A O 1
ATOM 3597 N N . ARG A 1 446 ? -22.428 1.506 22.256 1.00 91.88 446 ARG A N 1
ATOM 3598 C CA . ARG A 1 446 ? -21.602 1.799 21.071 1.00 91.88 446 ARG A CA 1
ATOM 3599 C C . ARG A 1 446 ? -20.114 1.908 21.412 1.00 91.88 446 ARG A C 1
ATOM 3601 O O . ARG A 1 446 ? -19.284 1.441 20.641 1.00 91.88 446 ARG A O 1
ATOM 3608 N N . HIS A 1 447 ? -19.776 2.500 22.558 1.00 94.12 447 HIS A N 1
ATOM 3609 C CA . HIS A 1 447 ? -18.388 2.695 22.998 1.00 94.12 447 HIS A CA 1
ATOM 3610 C C . HIS A 1 447 ? -17.870 1.614 23.960 1.00 94.12 447 HIS A C 1
ATOM 3612 O O . HIS A 1 447 ? -16.736 1.726 24.444 1.00 94.12 447 HIS A O 1
ATOM 3618 N N . PHE A 1 448 ? -18.665 0.568 24.217 1.00 96.69 448 PHE A N 1
ATOM 3619 C CA . PHE A 1 448 ? -18.342 -0.523 25.142 1.00 96.69 448 PHE A CA 1
ATOM 3620 C C . PHE A 1 448 ? -17.958 -0.009 26.538 1.00 96.69 448 PHE A C 1
ATOM 3622 O O . PHE A 1 448 ? -16.951 -0.416 27.114 1.00 96.69 448 PHE A O 1
ATOM 3629 N N . ILE A 1 449 ? -18.729 0.944 27.062 1.00 96.56 449 ILE A N 1
ATOM 3630 C CA . ILE A 1 449 ? -18.508 1.537 28.383 1.00 96.56 449 ILE A CA 1
ATOM 3631 C C . ILE A 1 449 ? -19.227 0.680 29.440 1.00 96.56 449 ILE A C 1
ATOM 3633 O O . ILE A 1 449 ? -20.417 0.403 29.271 1.00 96.56 449 ILE A O 1
ATOM 3637 N N . PRO A 1 450 ? -18.554 0.276 30.537 1.00 96.62 450 PRO A N 1
ATOM 3638 C CA . PRO A 1 450 ? -19.203 -0.381 31.669 1.00 96.62 450 PRO A CA 1
ATOM 3639 C C . PRO A 1 450 ? -20.395 0.426 32.197 1.00 96.62 450 PRO A C 1
ATOM 3641 O O . PRO A 1 450 ? -20.288 1.631 32.424 1.00 96.62 450 PRO A O 1
ATOM 3644 N N . THR A 1 451 ? -21.529 -0.239 32.419 1.00 94.56 451 THR A N 1
ATOM 3645 C CA . THR A 1 451 ? -22.773 0.408 32.873 1.00 94.56 451 THR A CA 1
ATOM 3646 C C . THR A 1 451 ? -22.789 0.725 34.370 1.00 94.56 451 THR A C 1
ATOM 3648 O O . THR A 1 451 ? -23.653 1.472 34.821 1.00 94.56 451 THR A O 1
ATOM 3651 N N . ASP A 1 452 ? -21.853 0.166 35.143 1.00 95.19 452 ASP A N 1
ATOM 3652 C CA . ASP A 1 452 ? -21.654 0.513 36.551 1.00 95.19 452 ASP A CA 1
ATOM 3653 C C . ASP A 1 452 ? -21.081 1.933 36.664 1.00 95.19 452 ASP A C 1
ATOM 3655 O O . ASP A 1 452 ? -19.898 2.171 36.407 1.00 95.19 452 ASP A O 1
ATOM 3659 N N . GLN A 1 453 ? -21.936 2.873 37.071 1.00 94.81 453 GLN A N 1
ATOM 3660 C CA . GLN A 1 453 ? -21.594 4.291 37.190 1.00 94.81 453 GLN A CA 1
ATOM 3661 C C . GLN A 1 453 ? -20.473 4.555 38.200 1.00 94.81 453 GLN A C 1
ATOM 3663 O O . GLN A 1 453 ? -19.740 5.534 38.062 1.00 94.81 453 GLN A O 1
ATOM 3668 N N . SER A 1 454 ? -20.281 3.669 39.186 1.00 95.56 454 SER A N 1
ATOM 3669 C CA . SER A 1 454 ? -19.208 3.824 40.172 1.00 95.56 454 SER A CA 1
ATOM 3670 C C . SER A 1 454 ? -17.814 3.759 39.537 1.00 95.56 454 SER A C 1
ATOM 3672 O O . SER A 1 454 ? -16.857 4.297 40.095 1.00 95.56 454 SER A O 1
ATOM 3674 N N . LEU A 1 455 ? -17.696 3.157 38.346 1.00 96.25 455 LEU A N 1
ATOM 3675 C CA . LEU A 1 455 ? -16.450 3.044 37.589 1.00 96.25 455 LEU A CA 1
ATOM 3676 C C . LEU A 1 455 ? -16.114 4.294 36.766 1.00 96.25 455 LEU A C 1
ATOM 3678 O O . LEU A 1 455 ? -15.013 4.379 36.235 1.00 96.25 455 LEU A O 1
ATOM 3682 N N . TRP A 1 456 ? -17.019 5.267 36.637 1.00 95.62 456 TRP A N 1
ATOM 3683 C CA . TRP A 1 456 ? -16.797 6.448 35.786 1.00 95.62 456 TRP A CA 1
ATOM 3684 C C . TRP A 1 456 ? -15.932 7.530 36.452 1.00 95.62 456 TRP A C 1
ATOM 3686 O O . TRP A 1 456 ? -15.656 8.571 35.856 1.00 95.62 456 TRP A O 1
ATOM 3696 N N . HIS A 1 457 ? -15.496 7.282 37.685 1.00 94.62 457 HIS A N 1
ATOM 3697 C CA . HIS A 1 457 ? -14.668 8.168 38.495 1.00 94.62 457 HIS A CA 1
ATOM 3698 C C . HIS A 1 457 ? -13.175 7.848 38.330 1.00 94.62 457 HIS A C 1
ATOM 3700 O O . HIS A 1 457 ? -12.793 6.679 38.237 1.00 94.62 457 HIS A O 1
ATOM 3706 N N . ILE A 1 458 ? -12.313 8.874 38.319 1.00 93.69 458 ILE A N 1
ATOM 3707 C CA . ILE A 1 458 ? -10.865 8.711 38.084 1.00 93.69 458 ILE A CA 1
ATOM 3708 C C . ILE A 1 458 ? -10.204 7.829 39.155 1.00 93.69 458 ILE A C 1
ATOM 3710 O O . ILE A 1 458 ? -9.299 7.053 38.858 1.00 93.69 458 ILE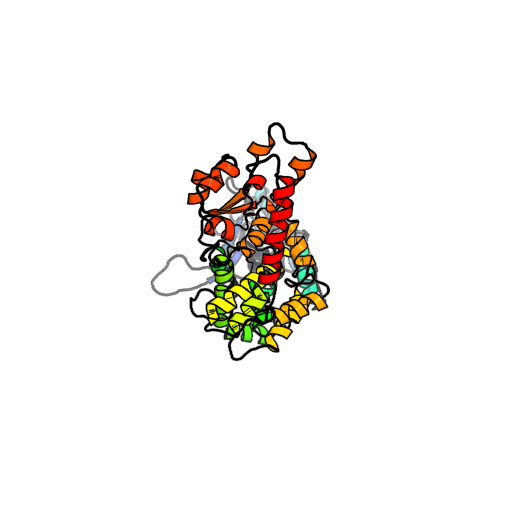 A O 1
ATOM 3714 N N . GLU A 1 459 ? -10.723 7.843 40.382 1.00 93.50 459 GLU A N 1
ATOM 3715 C CA . GLU A 1 459 ? -10.284 7.005 41.502 1.00 93.50 459 GLU A CA 1
ATOM 3716 C C . GLU A 1 459 ? -10.528 5.504 41.258 1.00 93.50 459 GLU A C 1
ATOM 3718 O O . GLU A 1 459 ? -9.982 4.651 41.959 1.00 93.50 459 GLU A O 1
ATOM 3723 N N . ARG A 1 460 ? -11.366 5.160 40.272 1.00 95.06 460 ARG A N 1
ATOM 3724 C CA . ARG A 1 460 ? -11.674 3.787 39.850 1.00 95.06 460 ARG A CA 1
ATOM 3725 C C . ARG A 1 460 ? -11.127 3.457 38.459 1.00 95.06 460 ARG A C 1
ATOM 3727 O O . ARG A 1 460 ? -11.473 2.403 37.927 1.00 95.06 460 ARG A O 1
ATOM 3734 N N . PHE A 1 461 ? -10.249 4.293 37.898 1.00 95.75 461 PHE A N 1
ATOM 3735 C CA . PHE A 1 461 ? -9.751 4.158 36.526 1.00 95.75 461 PHE A CA 1
ATOM 3736 C C . PHE A 1 461 ? -9.187 2.769 36.195 1.00 95.75 461 PHE A C 1
ATOM 3738 O O . PHE A 1 461 ? -9.563 2.190 35.181 1.00 95.75 461 PHE A O 1
ATOM 3745 N N . GLU A 1 462 ? -8.355 2.178 37.058 1.00 94.94 462 GLU A N 1
ATOM 3746 C CA . GLU A 1 462 ? -7.804 0.833 36.807 1.00 94.94 462 GLU A CA 1
ATOM 3747 C C . GLU A 1 462 ? -8.905 -0.227 36.671 1.00 94.94 462 GLU A C 1
ATOM 3749 O O . GLU A 1 462 ? -8.875 -1.061 35.765 1.00 94.94 462 GLU A O 1
ATOM 3754 N N . LYS A 1 463 ? -9.927 -0.167 37.536 1.00 96.12 463 LYS A N 1
ATOM 3755 C CA . LYS A 1 463 ? -11.076 -1.080 37.468 1.00 96.12 463 LYS A CA 1
ATOM 3756 C C . LYS A 1 463 ? -11.900 -0.835 36.209 1.00 96.12 463 LYS A C 1
ATOM 3758 O O . LYS A 1 463 ? -12.319 -1.796 35.572 1.00 96.12 463 LYS A O 1
ATOM 3763 N N . PHE A 1 464 ? -12.094 0.428 35.826 1.00 97.31 464 PHE A N 1
ATOM 3764 C CA . PHE A 1 464 ? -12.751 0.779 34.571 1.00 97.31 464 PHE A CA 1
ATOM 3765 C C . PHE A 1 464 ? -12.025 0.176 33.365 1.00 97.31 464 PHE A C 1
ATOM 3767 O O . PHE A 1 464 ? -12.663 -0.461 32.529 1.00 97.31 464 PHE A O 1
ATOM 3774 N N . VAL A 1 465 ? -10.699 0.337 33.291 1.00 96.69 465 VAL A N 1
ATOM 3775 C CA . VAL A 1 465 ? -9.865 -0.221 32.218 1.00 96.69 465 VAL A CA 1
ATOM 3776 C C . VAL A 1 465 ? -10.023 -1.738 32.165 1.00 96.69 465 VAL A C 1
ATOM 3778 O O . VAL A 1 465 ? -10.293 -2.278 31.095 1.00 96.69 465 VAL A O 1
ATOM 3781 N N . ILE A 1 466 ? -9.942 -2.431 33.305 1.00 96.56 466 ILE A N 1
ATOM 3782 C CA . ILE A 1 466 ? -10.108 -3.890 33.375 1.00 96.56 466 ILE A CA 1
ATOM 3783 C C . ILE A 1 466 ? -11.486 -4.326 32.856 1.00 96.56 466 ILE A C 1
ATOM 3785 O O . ILE A 1 466 ? -11.561 -5.209 31.998 1.00 96.56 466 ILE A O 1
ATOM 3789 N N . GLU A 1 467 ? -12.573 -3.712 33.329 1.00 97.94 467 GLU A N 1
ATOM 3790 C CA . GLU A 1 467 ? -13.926 -4.086 32.903 1.00 97.94 467 GLU A CA 1
ATOM 3791 C C . GLU A 1 467 ? -14.182 -3.744 31.431 1.00 97.94 467 GLU A C 1
ATOM 3793 O O . GLU A 1 467 ? -14.717 -4.565 30.683 1.00 97.94 467 GLU A O 1
ATOM 3798 N N . ARG A 1 468 ? -13.722 -2.579 30.960 1.00 97.56 468 ARG A N 1
ATOM 3799 C CA . ARG A 1 468 ? -13.844 -2.205 29.547 1.00 97.56 468 ARG A CA 1
ATOM 3800 C C . ARG A 1 468 ? -13.023 -3.129 28.646 1.00 97.56 468 ARG A C 1
ATOM 3802 O O . ARG A 1 468 ? -13.530 -3.542 27.607 1.00 97.56 468 ARG A O 1
ATOM 3809 N N . ARG A 1 469 ? -11.814 -3.554 29.044 1.00 97.25 469 ARG A N 1
ATOM 3810 C CA . ARG A 1 469 ? -11.019 -4.546 28.286 1.00 97.25 469 ARG A CA 1
ATOM 3811 C C . ARG A 1 469 ? -11.771 -5.863 28.086 1.00 97.25 469 ARG A C 1
ATOM 3813 O O . ARG A 1 469 ? -11.652 -6.447 27.010 1.00 97.25 469 ARG A O 1
ATOM 3820 N N . LYS A 1 470 ? -12.565 -6.323 29.063 1.00 97.19 470 LYS A N 1
ATOM 3821 C CA . LYS A 1 470 ? -13.405 -7.528 28.907 1.00 97.19 470 LYS A CA 1
ATOM 3822 C C . LYS A 1 470 ? -14.473 -7.334 27.827 1.00 97.19 470 LYS A C 1
ATOM 3824 O O . LYS A 1 470 ? -14.623 -8.197 26.965 1.00 97.19 470 LYS A O 1
ATOM 3829 N N . LEU A 1 471 ? -15.163 -6.190 27.835 1.00 97.44 471 LEU A N 1
ATOM 3830 C CA . LEU A 1 471 ? -16.175 -5.854 26.825 1.00 97.44 471 LEU A CA 1
ATOM 3831 C C . LEU A 1 471 ? -15.562 -5.745 25.421 1.00 97.44 471 LEU A C 1
ATOM 3833 O O . LEU A 1 471 ? -16.091 -6.307 24.462 1.00 97.44 471 LEU A O 1
ATOM 3837 N N . LEU A 1 472 ? -14.413 -5.071 25.308 1.00 97.06 472 LEU A N 1
ATOM 3838 C CA . LEU A 1 472 ? -13.682 -4.922 24.048 1.00 97.06 472 LEU A CA 1
ATOM 3839 C C . LEU A 1 472 ? -13.183 -6.269 23.514 1.00 97.06 472 LEU A C 1
ATOM 3841 O O . LEU A 1 472 ? -13.316 -6.535 22.323 1.00 97.06 472 LEU A O 1
ATOM 3845 N N . ARG A 1 473 ? -12.665 -7.146 24.383 1.00 96.06 473 ARG A N 1
ATOM 3846 C CA . ARG A 1 473 ? -12.265 -8.510 24.012 1.00 96.06 473 ARG A CA 1
ATOM 3847 C C . ARG A 1 473 ? -13.428 -9.297 23.423 1.00 96.06 473 ARG A C 1
ATOM 3849 O O . ARG A 1 473 ? -13.283 -9.839 22.332 1.00 96.06 473 ARG A O 1
ATOM 3856 N N . ALA A 1 474 ? -14.566 -9.329 24.116 1.00 94.62 474 ALA A N 1
ATOM 3857 C CA . ALA A 1 474 ? -15.751 -10.049 23.656 1.00 94.62 474 ALA A CA 1
ATOM 3858 C C . ALA A 1 474 ? -16.223 -9.532 22.287 1.00 94.62 474 ALA A C 1
ATOM 3860 O O . ALA A 1 474 ? -16.565 -10.314 21.399 1.00 94.62 474 ALA A O 1
ATOM 3861 N N . ARG A 1 475 ? -16.167 -8.208 22.076 1.00 94.25 475 ARG A N 1
ATOM 3862 C CA . ARG A 1 475 ? -16.466 -7.609 20.773 1.00 94.25 475 ARG A CA 1
ATOM 3863 C C . ARG A 1 475 ? -15.488 -8.055 19.689 1.00 94.25 475 ARG A C 1
ATOM 3865 O O . ARG A 1 475 ? -15.931 -8.445 18.616 1.00 94.25 475 ARG A O 1
ATOM 3872 N N . LEU A 1 476 ? -14.185 -7.989 19.948 1.00 93.44 476 LEU A N 1
ATOM 3873 C CA . LEU A 1 476 ? -13.162 -8.372 18.971 1.00 93.44 476 LEU A CA 1
ATOM 3874 C C . LEU A 1 476 ? -13.258 -9.856 18.606 1.00 93.44 476 LEU A C 1
ATOM 3876 O O . LEU A 1 476 ? -13.174 -10.189 17.430 1.00 93.44 476 LEU A O 1
ATOM 3880 N N . GLN A 1 477 ? -13.514 -10.730 19.583 1.00 91.69 477 GLN A N 1
ATOM 3881 C CA . GLN A 1 477 ? -13.771 -12.150 19.333 1.00 91.69 477 GLN A CA 1
ATOM 3882 C C . GLN A 1 477 ? -14.975 -12.334 18.400 1.00 91.69 477 GLN A C 1
ATOM 3884 O O . GLN A 1 477 ? -14.853 -13.016 17.393 1.00 91.69 477 GLN A O 1
ATOM 3889 N N . CYS A 1 478 ? -16.092 -11.644 18.653 1.00 90.06 478 CYS A N 1
ATOM 3890 C CA . CYS A 1 478 ? -17.264 -11.665 17.770 1.00 90.06 478 CYS A CA 1
ATOM 3891 C C . CYS A 1 478 ? -16.948 -11.173 16.344 1.00 90.06 478 CYS A C 1
ATOM 3893 O O . CYS A 1 478 ? -17.349 -11.802 15.373 1.00 90.06 478 CYS A O 1
ATOM 3895 N N . VAL A 1 479 ? -16.185 -10.084 16.204 1.00 88.81 479 VAL A N 1
ATOM 3896 C CA . VAL A 1 479 ? -15.811 -9.516 14.894 1.00 88.81 479 VAL A CA 1
ATOM 3897 C C . VAL A 1 479 ? -14.879 -10.438 14.104 1.00 88.81 479 VAL A C 1
ATOM 3899 O O . VAL A 1 479 ? -14.924 -10.444 12.875 1.00 88.81 479 VAL A O 1
ATOM 3902 N N . PHE A 1 480 ? -14.026 -11.202 14.786 1.00 85.25 480 PHE A N 1
ATOM 3903 C CA . PHE A 1 480 ? -13.076 -12.107 14.143 1.00 85.25 480 PHE A CA 1
ATOM 3904 C C . PHE A 1 480 ? -13.611 -13.520 13.888 1.00 85.25 480 PHE A C 1
ATOM 3906 O O . PHE A 1 480 ? -12.968 -14.273 13.149 1.00 85.25 480 PHE A O 1
ATOM 3913 N N . LEU A 1 481 ? -14.766 -13.880 14.453 1.00 77.31 481 LEU A N 1
ATOM 3914 C CA . LEU A 1 481 ? -15.439 -15.134 14.135 1.00 77.31 481 LEU A CA 1
ATOM 3915 C C . LEU A 1 481 ? -16.036 -15.063 12.717 1.00 77.31 481 LEU A C 1
ATOM 3917 O O . LEU A 1 481 ? -16.706 -14.087 12.374 1.00 77.31 481 LEU A O 1
ATOM 3921 N N . PRO A 1 482 ? -15.808 -16.072 11.861 1.00 60.53 482 PRO A N 1
ATOM 3922 C CA . PRO A 1 482 ? -16.528 -16.178 10.599 1.00 60.53 482 PRO A CA 1
ATOM 3923 C C . PRO A 1 482 ? -18.016 -16.468 10.861 1.00 60.53 482 PRO A C 1
ATOM 3925 O O . PRO A 1 482 ? -18.354 -17.226 11.770 1.00 60.53 482 PRO A O 1
ATOM 3928 N N . ASP A 1 483 ? -18.914 -15.872 10.066 1.00 53.03 483 ASP A N 1
ATOM 3929 C CA . ASP A 1 483 ? -20.364 -16.059 10.226 1.00 53.03 483 ASP A CA 1
ATOM 3930 C C . ASP A 1 483 ? -20.723 -17.558 10.216 1.00 53.03 483 ASP A C 1
ATOM 3932 O O . ASP A 1 483 ? -20.490 -18.248 9.219 1.00 53.03 483 ASP A O 1
ATOM 3936 N N . GLY A 1 484 ? -21.279 -18.056 11.327 1.00 44.44 484 GLY A N 1
ATOM 3937 C CA . GLY A 1 484 ? -21.641 -19.468 11.516 1.00 44.44 484 GLY A CA 1
ATOM 3938 C C . GLY A 1 484 ? -21.251 -20.067 12.873 1.00 44.44 484 GLY A C 1
ATOM 3939 O O . GLY A 1 484 ? -21.786 -21.109 13.235 1.00 44.44 484 GLY A O 1
ATOM 3940 N N . GLU A 1 485 ? -20.385 -19.401 13.645 1.00 38.69 485 GLU A N 1
ATOM 3941 C CA . GLU A 1 485 ? -19.972 -19.822 14.999 1.00 38.69 485 GLU A CA 1
ATOM 3942 C C . GLU A 1 485 ? -20.524 -18.896 16.100 1.00 38.69 485 GLU A C 1
ATOM 3944 O O . GLU A 1 485 ? -19.847 -18.557 17.068 1.00 38.69 485 GLU A O 1
ATOM 3949 N N . SER A 1 486 ? -21.770 -18.446 15.954 1.00 27.39 486 SER A N 1
ATOM 3950 C CA . SER A 1 486 ? -22.507 -17.835 17.065 1.00 27.39 486 SER A CA 1
ATOM 3951 C C . SER A 1 486 ? -23.147 -18.959 17.881 1.00 27.39 486 SER A C 1
ATOM 3953 O O . SER A 1 486 ? -24.161 -19.513 17.459 1.00 27.39 486 SER A O 1
ATOM 3955 N N . THR A 1 487 ? -22.538 -19.338 19.006 1.00 28.22 487 THR A N 1
ATOM 3956 C CA . THR A 1 487 ? -23.237 -20.091 20.065 1.00 28.22 487 THR A CA 1
ATOM 3957 C C . THR A 1 487 ? -24.204 -19.197 20.812 1.00 28.22 487 THR A C 1
ATOM 3959 O O . THR A 1 487 ? -23.767 -18.077 21.173 1.00 28.22 487 THR A O 1
#

pLDDT: mean 86.61, std 12.09, range [27.39, 98.38]

Radius of gyration: 35.62 Å; chains: 1; bounding box: 80×59×94 Å